Protein AF-A0A538L466-F1 (afdb_monomer)

Solvent-accessible surface area (backbone atoms only — not comparable to full-atom values): 22192 Å² total; per-residue (Å²): 140,70,93,77,70,76,70,48,78,40,36,4,46,34,7,48,31,15,87,31,58,47,86,51,91,96,46,97,74,41,58,50,18,1,7,31,15,6,36,14,3,30,27,36,38,31,14,33,72,91,44,88,63,54,68,79,43,69,83,50,50,73,47,70,20,34,52,14,32,52,18,31,55,84,55,34,60,17,51,66,15,55,58,34,75,44,76,36,22,58,69,42,73,46,73,38,84,90,79,67,49,73,46,78,27,62,49,75,70,36,73,47,81,76,30,76,30,31,70,35,30,75,29,48,39,60,96,42,94,60,101,54,98,62,67,64,72,44,75,50,78,59,92,98,43,76,45,82,45,68,57,77,81,72,92,46,98,76,67,85,74,70,80,71,72,57,77,69,56,51,55,50,62,72,66,55,72,63,46,74,50,77,41,57,72,70,49,89,86,68,65,56,57,65,60,52,50,54,51,52,53,52,52,36,46,75,72,37,60,69,68,53,68,38,53,54,33,41,34,37,25,50,43,82,82,52,53,74,69,57,51,52,49,51,44,56,54,49,50,68,71,47,62,89,87,40,51,67,44,62,22,18,91,87,80,50,44,45,48,67,59,50,53,50,52,51,60,54,55,65,48,55,59,55,58,51,53,60,51,52,58,57,58,64,65,73,75,79,81,87,85,86,90,85,88,78,88,78,76,77,82,72,83,73,90,68,72,74,51,49,81,45,79,77,50,98,55,31,34,37,44,49,31,78,65,56,37,59,53,55,75,74,48,57,76,93,33,71,71,43,38,56,51,48,52,56,51,41,46,75,72,42,49,51,63,56,41,47,74,74,69,58,54,78,62,26,36,39,31,41,81,89,46,74,45,73,43,51,94,84,120

Sequence (381 aa):
MQDRARIFVQAGAGGNGCLSFRREAYVPKGGPDGGDGGRGGDVVVMCDPSLRDLESYRRRGHFKARRGGHGRGSLKHGAEGESLELTVPPGTQVLVEADGTRHDLVAPGQRAVVARGGPGGRGNKPDYPFTTLEPALGTLDRGDRQLVIADIPGLIEGASAGAGLGHEFLAHVERTRLLVHVLDLAPLDGSDPLANYETVEQELELHDPRLAALPRILALSKADLVGPETRAAAREEWSRRVSPEVPVMLTSSVTGLGLDELAQTLMDRVLLDAAEDEATDQAHAGVMSEGTDGMAEHRVFRPAAGRGYRVERLGEHSWRVTGAGIERLVARYDLDNDEALAHLERRLRSIGMIRALEAQGFEPGDDVEIAGVEFELDPGR

Nearest PDB structures (foldseek):
  5m04-assembly1_A  TM=4.455E-01  e=2.491E-21  Escherichia coli DH5[alpha]
  1udx-assembly1_A  TM=3.005E-01  e=1.475E-25  Thermus thermophilus HB8
  1lnz-assembly1_A  TM=4.457E-01  e=5.942E-20  Bacillus subtilis
  1lnz-assembly2_B  TM=4.411E-01  e=5.014E-19  Bacillus subtilis
  7bl6-assembly1_9  TM=4.475E-01  e=1.417E-18  Escherichia coli K-12

Foldseek 3Di:
DDADAAAAEEWAEWAEWAFAFDDDPPDPGGHTFIAWTAWTAFEKEWEAQVDDHDVVCHVHRYHYWHHWAYTGGNHRYTHYTHHHYDYDHAQDWDAQPVPRDIDHRHDHGDMDTNGGTHHIHGYPHPQADAPDPDWPWDWQDDDPDIDIDTDPRDDDDPRLPDDDDPPVVVVVVVVDQEDEAEFELDDPVPDDSVVVVVSRLVVQCSPDVVSNPHHYEYEHEPLVVDDPVSVVCVLVVVCVVDDVRYHYFYAYPVPRHRVVVVSVVVVVVVVVVVVVVVVVVVVVVPPPDDDDDDDDPPPPDDDDDDLQWDWDAPDPQEIEIEHPVLLVLVVVFDQVDPVSLLVNLVVCVVSCVVVVCVVVPHDQQGWYAYPNDIDHHHSPD

Structure (mmCIF, N/CA/C/O backbone):
data_AF-A0A538L466-F1
#
_entry.id   AF-A0A538L466-F1
#
loop_
_atom_site.group_PDB
_atom_site.id
_atom_site.type_symbol
_atom_site.label_atom_id
_atom_site.label_alt_id
_atom_site.label_comp_id
_atom_site.label_asym_id
_atom_site.label_entity_id
_atom_site.label_seq_id
_atom_site.pdbx_PDB_ins_code
_atom_site.Cartn_x
_atom_site.Cartn_y
_atom_site.Cartn_z
_atom_site.occupancy
_atom_site.B_iso_or_equiv
_atom_site.auth_seq_id
_atom_site.auth_comp_id
_atom_site.auth_asym_id
_atom_site.auth_atom_id
_atom_site.pdbx_PDB_model_num
ATOM 1 N N . MET A 1 1 ? -23.121 -6.628 51.127 1.00 50.94 1 MET A N 1
ATOM 2 C CA . MET A 1 1 ? -22.899 -6.806 49.681 1.00 50.94 1 MET A CA 1
ATOM 3 C C . MET A 1 1 ? -22.883 -5.419 49.070 1.00 50.94 1 MET A C 1
ATOM 5 O O . MET A 1 1 ? -23.847 -4.690 49.256 1.00 50.94 1 MET A O 1
ATOM 9 N N . GLN A 1 2 ? -21.746 -4.978 48.538 1.00 53.53 2 GLN A N 1
ATOM 10 C CA . GLN A 1 2 ? -21.615 -3.639 47.958 1.00 53.53 2 GLN A CA 1
ATOM 11 C C . GLN A 1 2 ? -21.415 -3.812 46.459 1.00 53.53 2 GLN A C 1
ATOM 13 O O . GLN A 1 2 ? -20.465 -4.464 46.045 1.00 53.53 2 GLN A O 1
ATOM 18 N N . ASP A 1 3 ? -22.342 -3.260 45.685 1.00 75.81 3 ASP A N 1
ATOM 19 C CA . ASP A 1 3 ? -22.573 -3.622 44.281 1.00 75.81 3 ASP A CA 1
ATOM 20 C C . ASP A 1 3 ? -21.984 -2.599 43.290 1.00 75.81 3 ASP A C 1
ATOM 22 O O . ASP A 1 3 ? -22.344 -2.545 42.120 1.00 75.81 3 ASP A O 1
ATOM 26 N N . ARG A 1 4 ? -21.125 -1.691 43.776 1.00 86.44 4 ARG A N 1
ATOM 27 C CA . ARG A 1 4 ? -20.554 -0.596 42.980 1.00 86.44 4 ARG A CA 1
ATOM 28 C C . ARG A 1 4 ? -19.082 -0.393 43.310 1.00 86.44 4 ARG A C 1
ATOM 30 O O . ARG A 1 4 ? -18.707 -0.326 44.480 1.00 86.44 4 ARG A O 1
ATOM 37 N N . ALA A 1 5 ? -18.272 -0.224 42.272 1.00 89.94 5 ALA A N 1
ATOM 38 C CA . ALA A 1 5 ? -16.867 0.146 42.366 1.00 89.94 5 ALA A CA 1
ATOM 39 C C . ALA A 1 5 ? -16.563 1.256 41.354 1.00 89.94 5 ALA A C 1
ATOM 41 O O . ALA A 1 5 ? -17.110 1.263 40.254 1.00 89.94 5 ALA A O 1
ATOM 42 N N . ARG A 1 6 ? -15.689 2.192 41.731 1.00 91.00 6 ARG A N 1
ATOM 43 C CA . ARG A 1 6 ? -15.156 3.219 40.831 1.00 91.00 6 ARG A CA 1
ATOM 44 C C . ARG A 1 6 ? -13.667 2.969 40.665 1.00 91.00 6 ARG A C 1
ATOM 46 O O . ARG A 1 6 ? -12.954 2.855 41.660 1.00 91.00 6 ARG A O 1
ATOM 53 N N . ILE A 1 7 ? -13.224 2.872 39.420 1.00 93.50 7 ILE A N 1
ATOM 54 C CA . ILE A 1 7 ? -11.840 2.573 39.060 1.00 93.50 7 ILE A CA 1
ATOM 55 C C . ILE A 1 7 ? -11.351 3.560 38.007 1.00 93.50 7 ILE A C 1
ATOM 57 O O . ILE A 1 7 ? -12.131 4.074 37.210 1.00 93.50 7 ILE A O 1
ATOM 61 N N . PHE A 1 8 ? -10.046 3.792 37.992 1.00 94.50 8 PHE A N 1
ATOM 62 C CA . PHE A 1 8 ? -9.360 4.526 36.945 1.00 94.50 8 PHE A CA 1
ATOM 63 C C . PHE A 1 8 ? -8.718 3.534 35.985 1.00 94.50 8 PHE A C 1
ATOM 65 O O . PHE A 1 8 ? -7.893 2.706 36.381 1.00 94.50 8 PHE A O 1
ATOM 72 N N . VAL A 1 9 ? -9.079 3.644 34.713 1.00 94.81 9 VAL A N 1
ATOM 73 C CA . VAL A 1 9 ? -8.491 2.858 33.631 1.00 94.81 9 VAL A CA 1
ATOM 74 C C . VAL A 1 9 ? -7.664 3.766 32.729 1.00 94.81 9 VAL A C 1
ATOM 76 O O . VAL A 1 9 ? -8.059 4.890 32.429 1.00 94.81 9 VAL A O 1
ATOM 79 N N . GLN A 1 10 ? -6.498 3.291 32.305 1.00 95.81 10 GLN A N 1
ATOM 80 C CA . GLN A 1 10 ? -5.650 3.974 31.338 1.00 95.81 10 GLN A CA 1
ATOM 81 C C . GLN A 1 10 ? -5.233 2.980 30.257 1.00 95.81 10 GLN A C 1
ATOM 83 O O . GLN A 1 10 ? -4.558 1.988 30.537 1.00 95.81 10 GLN A O 1
ATOM 88 N N . ALA A 1 11 ? -5.597 3.259 29.010 1.00 96.44 11 ALA A N 1
ATOM 89 C CA . ALA A 1 11 ? -5.104 2.478 27.889 1.00 96.44 11 ALA A CA 1
ATOM 90 C C . ALA A 1 11 ? -3.598 2.697 27.666 1.00 96.44 11 ALA A C 1
ATOM 92 O O . ALA A 1 11 ? -2.999 3.676 28.128 1.00 96.44 11 ALA A O 1
ATOM 93 N N . GLY A 1 12 ? -2.970 1.775 26.947 1.00 96.62 12 GLY A N 1
ATOM 94 C CA . GLY A 1 12 ? -1.586 1.908 26.534 1.00 96.62 12 GLY A CA 1
ATOM 95 C C . GLY A 1 12 ? -1.415 3.106 25.608 1.00 96.62 12 GLY A C 1
ATOM 96 O O . GLY A 1 12 ? -2.209 3.309 24.692 1.00 96.62 12 GLY A O 1
ATOM 97 N N . ALA A 1 13 ? -0.359 3.892 25.803 1.00 95.56 13 ALA A N 1
ATOM 98 C CA . ALA A 1 13 ? 0.049 4.842 24.773 1.00 95.56 13 ALA A CA 1
ATOM 99 C C . ALA A 1 13 ? 0.649 4.086 23.575 1.00 95.56 13 ALA A C 1
ATOM 101 O O . ALA A 1 13 ? 1.192 2.988 23.732 1.00 95.56 13 ALA A O 1
ATOM 102 N N . GLY A 1 14 ? 0.593 4.690 22.391 1.00 94.25 14 GLY A N 1
ATOM 103 C CA . GLY A 1 14 ? 1.335 4.190 21.242 1.00 94.25 14 GLY A CA 1
ATOM 104 C C . GLY A 1 14 ? 2.847 4.273 21.451 1.00 94.25 14 GLY A C 1
ATOM 105 O O . GLY A 1 14 ? 3.368 5.104 22.215 1.00 94.25 14 GLY A O 1
ATOM 106 N N . GLY A 1 15 ? 3.568 3.391 20.772 1.00 93.50 15 GLY A N 1
ATOM 107 C CA . GLY A 1 15 ? 5.002 3.537 20.586 1.00 93.50 15 GLY A CA 1
ATOM 108 C C . GLY A 1 15 ? 5.312 4.681 19.626 1.00 93.50 15 GLY A C 1
ATOM 109 O O . GLY A 1 15 ? 4.508 5.007 18.759 1.00 93.50 15 GLY A O 1
ATOM 110 N N . ASN A 1 16 ? 6.484 5.297 19.758 1.00 90.56 16 ASN A N 1
ATOM 111 C CA . ASN A 1 16 ? 6.937 6.286 18.771 1.00 90.56 16 ASN A CA 1
ATOM 112 C C . ASN A 1 16 ? 7.436 5.567 17.511 1.00 90.56 16 ASN A C 1
ATOM 114 O O . ASN A 1 16 ? 8.077 4.519 17.632 1.00 90.56 16 ASN A O 1
ATOM 118 N N . GLY A 1 17 ? 7.208 6.164 16.344 1.00 88.69 17 GLY A N 1
ATOM 119 C CA . GLY A 1 17 ? 7.893 5.774 15.115 1.00 88.69 17 GLY A CA 1
ATOM 120 C C . GLY A 1 17 ? 9.375 6.139 15.155 1.00 88.69 17 GLY A C 1
ATOM 121 O O . GLY A 1 17 ? 9.813 6.941 15.986 1.00 88.69 17 GLY A O 1
ATOM 122 N N . CYS A 1 18 ? 10.155 5.517 14.280 1.00 89.19 18 CYS A N 1
ATOM 123 C CA . CYS A 1 18 ? 11.593 5.724 14.188 1.00 89.19 18 CYS A CA 1
ATOM 124 C C . CYS A 1 18 ? 11.947 6.589 12.978 1.00 89.19 18 CYS A C 1
ATOM 126 O O . CYS A 1 18 ? 11.415 6.368 11.899 1.00 89.19 18 CYS A O 1
ATOM 128 N N . LEU A 1 19 ? 12.871 7.536 13.150 1.00 87.25 19 LEU A N 1
ATOM 129 C CA . LEU A 1 19 ? 13.553 8.229 12.057 1.00 87.25 19 LEU A CA 1
ATOM 130 C C . LEU A 1 19 ? 14.930 7.571 11.890 1.00 87.25 19 LEU A C 1
ATOM 132 O O . LEU A 1 19 ? 15.813 7.771 12.726 1.00 87.25 19 LEU A O 1
ATOM 136 N N . SER A 1 20 ? 15.106 6.747 10.862 1.00 78.06 20 SER A N 1
ATOM 137 C CA . SER A 1 20 ? 16.338 5.998 10.607 1.00 78.06 20 SER A CA 1
ATOM 138 C C . SER A 1 20 ? 16.667 5.951 9.112 1.00 78.06 20 SER A C 1
ATOM 140 O O . SER A 1 20 ? 15.778 6.122 8.279 1.00 78.06 20 SER A O 1
ATOM 142 N N . PHE A 1 21 ? 17.949 5.787 8.780 1.00 78.75 21 PHE A N 1
ATOM 143 C CA . PHE A 1 21 ? 18.432 5.646 7.403 1.00 78.75 21 PHE A CA 1
ATOM 144 C C . PHE A 1 21 ? 19.447 4.505 7.321 1.00 78.75 21 PHE A C 1
ATOM 146 O O . PHE A 1 21 ? 20.299 4.366 8.210 1.00 78.75 21 PHE A O 1
ATOM 153 N N . ARG A 1 22 ? 19.411 3.747 6.218 1.00 78.12 22 ARG A N 1
ATOM 154 C CA . ARG A 1 22 ? 20.341 2.645 5.954 1.00 78.12 22 ARG A CA 1
ATOM 155 C C . ARG A 1 22 ? 21.783 3.134 5.891 1.00 78.12 22 ARG A C 1
ATOM 157 O O . ARG A 1 22 ? 22.079 4.243 5.445 1.00 78.12 22 ARG A O 1
ATOM 164 N N . ARG A 1 23 ? 22.701 2.271 6.323 1.00 76.31 23 ARG A N 1
ATOM 165 C CA . ARG A 1 23 ? 24.146 2.505 6.252 1.00 76.31 23 ARG A CA 1
ATOM 166 C C . ARG A 1 23 ? 24.812 1.275 5.668 1.00 76.31 23 ARG A C 1
ATOM 168 O O . ARG A 1 23 ? 24.921 0.254 6.339 1.00 76.31 23 ARG A O 1
ATOM 175 N N . GLU A 1 24 ? 25.253 1.402 4.428 1.00 75.44 24 GLU A N 1
ATOM 176 C CA . GLU A 1 24 ? 25.931 0.352 3.676 1.00 75.44 24 GLU A CA 1
ATOM 177 C C . GLU A 1 24 ? 27.310 0.872 3.260 1.00 75.44 24 GLU A C 1
ATOM 179 O O . GLU A 1 24 ? 27.491 2.066 2.999 1.00 75.44 24 GLU A O 1
ATOM 184 N N . ALA A 1 25 ? 28.309 -0.011 3.244 1.00 62.06 25 ALA A N 1
ATOM 185 C CA . ALA A 1 25 ? 29.631 0.365 2.766 1.00 62.06 25 ALA A CA 1
ATOM 186 C C . ALA A 1 25 ? 29.522 0.799 1.296 1.00 62.06 25 ALA A C 1
ATOM 188 O O . ALA A 1 25 ? 28.839 0.151 0.510 1.00 62.06 25 ALA A O 1
ATOM 189 N N . TYR A 1 26 ? 30.195 1.893 0.934 1.00 56.94 26 TYR A N 1
ATOM 190 C CA . TYR A 1 26 ? 30.219 2.444 -0.430 1.00 56.94 26 TYR A CA 1
ATOM 191 C C . TYR A 1 26 ? 28.899 3.052 -0.941 1.00 56.94 26 TYR A C 1
ATOM 193 O O . TYR A 1 26 ? 28.861 3.511 -2.080 1.00 56.94 26 TYR A O 1
ATOM 201 N N . VAL A 1 27 ? 27.860 3.161 -0.102 1.00 50.81 27 VAL A N 1
ATOM 202 C CA . VAL A 1 27 ? 26.623 3.898 -0.416 1.00 50.81 27 VAL A CA 1
ATOM 203 C C . VAL A 1 27 ? 26.606 5.218 0.371 1.00 50.81 27 VAL A C 1
ATOM 205 O O . VAL A 1 27 ? 26.390 5.202 1.584 1.00 50.81 27 VAL A O 1
ATOM 208 N N . PRO A 1 28 ? 26.819 6.384 -0.275 1.00 55.12 28 PRO A N 1
ATOM 209 C CA . PRO A 1 28 ? 26.950 7.666 0.428 1.00 55.12 28 PRO A CA 1
ATOM 210 C C . PRO A 1 28 ? 25.690 8.113 1.184 1.00 55.12 28 PRO A C 1
ATOM 212 O O . PRO A 1 28 ? 25.792 8.826 2.181 1.00 55.12 28 PRO A O 1
ATOM 215 N N . LYS A 1 29 ? 24.500 7.724 0.704 1.00 61.31 29 LYS A N 1
ATOM 216 C CA . LYS A 1 29 ? 23.200 8.043 1.312 1.00 61.31 29 LYS A CA 1
ATOM 217 C C . LYS A 1 29 ? 22.275 6.832 1.214 1.00 61.31 29 LYS A C 1
ATOM 219 O O . LYS A 1 29 ? 21.672 6.604 0.170 1.00 61.31 29 LYS A O 1
ATOM 224 N N . GLY A 1 30 ? 22.177 6.050 2.286 1.00 60.06 30 GLY A N 1
ATOM 225 C CA . GLY A 1 30 ? 21.186 4.981 2.357 1.00 60.06 30 GLY A CA 1
ATOM 226 C C . GLY A 1 30 ? 19.775 5.547 2.510 1.00 60.06 30 GLY A C 1
ATOM 227 O O . GLY A 1 30 ? 19.571 6.580 3.152 1.00 60.06 30 GLY A O 1
ATOM 228 N N . GLY A 1 31 ? 18.803 4.875 1.892 1.00 65.44 31 GLY A N 1
ATOM 229 C CA . GLY A 1 31 ? 17.394 5.253 1.992 1.00 65.44 31 GLY A CA 1
ATOM 230 C C . GLY A 1 31 ? 16.872 5.183 3.433 1.00 65.44 31 GLY A C 1
ATOM 231 O O . GLY A 1 31 ? 17.499 4.538 4.281 1.00 65.44 31 GLY A O 1
ATOM 232 N N . PRO A 1 32 ? 15.742 5.839 3.732 1.00 75.00 32 PRO A N 1
ATOM 233 C CA . PRO A 1 32 ? 15.141 5.753 5.052 1.00 75.00 32 PRO A CA 1
ATOM 234 C C . PRO A 1 32 ? 14.757 4.305 5.403 1.00 75.00 32 PRO A C 1
ATOM 236 O O . PRO A 1 32 ? 14.481 3.495 4.521 1.00 75.00 32 PRO A O 1
ATOM 239 N N . ASP A 1 33 ? 14.759 3.962 6.689 1.00 79.38 33 ASP A N 1
ATOM 240 C CA . ASP A 1 33 ? 14.459 2.606 7.170 1.00 79.38 33 ASP A CA 1
ATOM 241 C C . ASP A 1 33 ? 13.853 2.567 8.584 1.00 79.38 33 ASP A C 1
ATOM 243 O O . ASP A 1 33 ? 13.923 1.544 9.265 1.00 79.38 33 ASP A O 1
ATOM 247 N N . GLY A 1 34 ? 13.261 3.657 9.072 1.00 84.31 34 GLY A N 1
ATOM 248 C CA . GLY A 1 34 ? 12.668 3.688 10.408 1.00 84.31 34 GLY A CA 1
ATOM 249 C C . GLY A 1 34 ? 11.249 3.118 10.458 1.00 84.31 34 GLY A C 1
ATOM 250 O O . GLY A 1 34 ? 10.327 3.676 9.874 1.00 84.31 34 GLY A O 1
ATOM 251 N N . GLY A 1 35 ? 11.047 2.034 11.209 1.00 84.50 35 GLY A N 1
ATOM 252 C CA . GLY A 1 35 ? 9.734 1.411 11.399 1.00 84.50 35 GLY A CA 1
ATOM 253 C C . GLY A 1 35 ? 8.754 2.236 12.246 1.00 84.50 35 GLY A C 1
ATOM 254 O O . GLY A 1 35 ? 9.139 3.129 13.007 1.00 84.50 35 GLY A O 1
ATOM 255 N N . ASP A 1 36 ? 7.469 1.899 12.138 1.00 87.38 36 ASP A N 1
ATOM 256 C CA . ASP A 1 36 ? 6.382 2.487 12.938 1.00 87.38 36 ASP A CA 1
ATOM 257 C C . ASP A 1 36 ? 6.394 1.999 14.391 1.00 87.38 36 ASP A C 1
ATOM 259 O O . ASP A 1 36 ? 6.859 0.901 14.697 1.00 87.38 36 ASP A O 1
ATOM 263 N N . GLY A 1 37 ? 5.846 2.800 15.301 1.00 92.50 37 GLY A N 1
ATOM 264 C CA . GLY A 1 37 ? 5.561 2.372 16.665 1.00 92.50 37 GLY A CA 1
ATOM 265 C C . GLY A 1 37 ? 4.363 1.426 16.729 1.00 92.50 37 GLY A C 1
ATOM 266 O O . GLY A 1 37 ? 3.430 1.533 15.939 1.00 92.50 37 GLY A O 1
ATOM 267 N N . GLY A 1 38 ? 4.366 0.521 17.704 1.00 91.88 38 GLY A N 1
ATOM 268 C CA . GLY A 1 38 ? 3.243 -0.378 17.954 1.00 91.88 38 GLY A CA 1
ATOM 269 C C . GLY A 1 38 ? 2.062 0.345 18.593 1.00 91.88 38 GLY A C 1
ATOM 270 O O . GLY A 1 38 ? 2.232 1.333 19.320 1.00 91.88 38 GLY A O 1
ATOM 271 N N . ARG A 1 39 ? 0.852 -0.161 18.352 1.00 96.06 39 ARG A N 1
ATOM 272 C CA . ARG A 1 39 ? -0.362 0.325 19.015 1.00 96.06 39 ARG A CA 1
ATOM 273 C C . ARG A 1 39 ? -0.290 0.060 20.523 1.00 96.06 39 ARG A C 1
ATOM 275 O O . ARG A 1 39 ? 0.276 -0.940 20.953 1.00 96.06 39 ARG A O 1
ATOM 282 N N . GLY A 1 40 ? -0.836 0.955 21.343 1.00 96.25 40 GLY A N 1
ATOM 283 C CA . GLY A 1 40 ? -1.005 0.693 22.774 1.00 96.25 40 GLY A CA 1
ATOM 284 C C . GLY A 1 40 ? -2.103 -0.337 23.054 1.00 96.25 40 GLY A C 1
ATOM 285 O O . GLY A 1 40 ? -3.039 -0.465 22.270 1.00 96.25 40 GLY A O 1
ATOM 286 N N . GLY A 1 41 ? -2.009 -1.048 24.178 1.00 96.75 41 GLY A N 1
ATOM 287 C CA . GLY A 1 41 ? -3.028 -2.018 24.581 1.00 96.75 41 GLY A CA 1
ATOM 288 C C . GLY A 1 41 ? -4.341 -1.359 25.003 1.00 96.75 41 GLY A C 1
ATOM 289 O O . GLY A 1 41 ? -4.345 -0.265 25.576 1.00 96.75 41 GLY A O 1
ATOM 290 N N . ASP A 1 42 ? -5.456 -2.033 24.747 1.00 97.00 42 ASP A N 1
ATOM 291 C CA . ASP A 1 42 ? -6.785 -1.612 25.186 1.00 97.00 42 ASP A CA 1
ATOM 292 C C . ASP A 1 42 ? -7.033 -1.974 26.654 1.00 97.00 42 ASP A C 1
ATOM 294 O O . ASP A 1 42 ? -6.367 -2.841 27.222 1.00 97.00 42 ASP A O 1
ATOM 298 N N . VAL A 1 43 ? -8.028 -1.334 27.271 1.00 96.88 43 VAL A N 1
ATOM 299 C CA . VAL A 1 43 ? -8.634 -1.837 28.507 1.00 96.88 43 VAL A CA 1
ATOM 300 C C . VAL A 1 43 ? -9.962 -2.517 28.178 1.00 96.88 43 VAL A C 1
ATOM 302 O O . VAL A 1 43 ? -10.947 -1.890 27.782 1.00 96.88 43 VAL A O 1
ATOM 305 N N . VAL A 1 44 ? -9.892 -3.830 28.336 1.00 96.88 44 VAL A N 1
ATOM 306 C CA . VAL A 1 44 ? -10.877 -4.905 28.283 1.00 96.88 44 VAL A CA 1
ATOM 307 C C . VAL A 1 44 ? -11.820 -4.990 29.481 1.00 96.88 44 VAL A C 1
ATOM 309 O O . VAL A 1 44 ? -11.281 -5.240 30.549 1.00 96.88 44 VAL A O 1
ATOM 312 N N . VAL A 1 45 ? -13.145 -4.851 29.416 1.00 96.38 45 VAL A N 1
ATOM 313 C CA . VAL A 1 45 ? -14.001 -5.423 30.481 1.00 96.38 45 VAL A CA 1
ATOM 314 C C . VAL A 1 45 ? -14.679 -6.679 29.954 1.00 96.38 45 VAL A C 1
ATOM 316 O O . VAL A 1 45 ? -15.282 -6.641 28.884 1.00 96.38 45 VAL A O 1
ATOM 319 N N . MET A 1 46 ? -14.557 -7.792 30.677 1.00 96.94 46 MET A N 1
ATOM 320 C CA . MET A 1 46 ? -15.085 -9.097 30.281 1.00 96.94 46 MET A CA 1
ATOM 321 C C . MET A 1 46 ? -16.013 -9.667 31.353 1.00 96.94 46 MET A C 1
ATOM 323 O O . MET A 1 46 ? -15.698 -9.641 32.539 1.00 96.94 46 MET A O 1
ATOM 327 N N . CYS A 1 47 ? -17.139 -10.227 30.930 1.00 95.69 47 CYS A N 1
ATOM 328 C CA . CYS A 1 47 ? -18.057 -10.940 31.805 1.00 95.69 47 CYS A CA 1
ATOM 329 C C . CYS A 1 47 ? -17.506 -12.330 32.166 1.00 95.69 47 CYS A C 1
ATOM 331 O O . CYS A 1 47 ? -17.368 -13.185 31.291 1.00 95.69 47 CYS A O 1
ATOM 333 N N . ASP A 1 48 ? -17.262 -12.586 33.449 1.00 95.00 48 ASP A N 1
ATOM 334 C CA . ASP A 1 48 ? -16.807 -13.875 33.974 1.00 95.00 48 ASP A CA 1
ATOM 335 C C . ASP A 1 48 ? -17.840 -14.438 34.971 1.00 95.00 48 ASP A C 1
ATOM 337 O O . ASP A 1 48 ? -18.031 -13.863 36.047 1.00 95.00 48 ASP A O 1
ATOM 341 N N . PRO A 1 49 ? -18.511 -15.564 34.652 1.00 92.50 49 PRO A N 1
ATOM 342 C CA . PRO A 1 49 ? -19.545 -16.148 35.507 1.00 92.50 49 PRO A CA 1
ATOM 343 C C . PRO A 1 49 ? -19.012 -16.750 36.816 1.00 92.50 49 PRO A C 1
ATOM 345 O O . PRO A 1 49 ? -19.808 -17.091 37.690 1.00 92.50 49 PRO A O 1
ATOM 348 N N . SER A 1 50 ? -17.694 -16.913 36.968 1.00 93.19 50 SER A N 1
ATOM 349 C CA . SER A 1 50 ? -17.086 -17.398 38.212 1.00 93.19 50 SER A CA 1
ATOM 350 C C . SER A 1 50 ? -17.062 -16.335 39.317 1.00 93.19 50 SER A C 1
ATOM 352 O O . SER A 1 50 ? -16.967 -16.674 40.501 1.00 93.19 50 SER A O 1
ATOM 354 N N . LEU A 1 51 ? -17.193 -15.056 38.950 1.00 90.38 51 LEU A N 1
ATOM 355 C CA . LEU A 1 51 ? -17.215 -13.933 39.880 1.00 90.38 51 LEU A CA 1
ATOM 356 C C . LEU A 1 51 ? -18.632 -13.660 40.394 1.00 90.38 51 LEU A C 1
ATOM 358 O O . LEU A 1 51 ? -19.623 -13.880 39.701 1.00 90.38 51 LEU A O 1
ATOM 362 N N . ARG A 1 52 ? -18.726 -13.157 41.631 1.00 89.12 52 ARG A N 1
ATOM 363 C CA . ARG A 1 52 ? -20.005 -12.856 42.305 1.00 89.12 52 ARG A CA 1
ATOM 364 C C . ARG A 1 52 ? -20.139 -11.415 42.788 1.00 89.12 52 ARG A C 1
ATOM 366 O O . ARG A 1 52 ? -21.235 -11.006 43.157 1.00 89.12 52 ARG A O 1
ATOM 373 N N . ASP A 1 53 ? -19.042 -10.668 42.818 1.00 89.12 53 ASP A N 1
ATOM 374 C CA . ASP A 1 53 ? -18.995 -9.292 43.302 1.00 89.12 53 ASP A CA 1
ATOM 375 C C . ASP A 1 53 ? -17.842 -8.506 42.650 1.00 89.12 53 ASP A C 1
ATOM 377 O O . ASP A 1 53 ? -17.091 -9.029 41.822 1.00 89.12 53 ASP A O 1
ATOM 381 N N . LEU A 1 54 ? -17.729 -7.225 43.014 1.00 89.75 54 LEU A N 1
ATOM 382 C CA . LEU A 1 54 ? -16.709 -6.288 42.531 1.00 89.75 54 LEU A CA 1
ATOM 383 C C . LEU A 1 54 ? -15.641 -5.972 43.596 1.00 89.75 54 LEU A C 1
ATOM 385 O O . LEU A 1 54 ? -14.994 -4.923 43.536 1.00 89.75 54 LEU A O 1
ATOM 389 N N . GLU A 1 55 ? -15.452 -6.825 44.609 1.00 86.56 55 GLU A N 1
ATOM 390 C CA . GLU A 1 55 ? -14.574 -6.506 45.744 1.00 86.56 55 GLU A CA 1
ATOM 391 C C . GLU A 1 55 ? -13.103 -6.319 45.323 1.00 86.56 55 GLU A C 1
ATOM 393 O O . GLU A 1 55 ? -12.399 -5.458 45.865 1.00 86.56 55 GLU A O 1
ATOM 398 N N . SER A 1 56 ? -12.651 -7.064 44.307 1.00 83.88 56 SER A N 1
ATOM 399 C CA . SER A 1 56 ? -11.294 -6.989 43.741 1.00 83.88 56 SER A CA 1
ATOM 400 C C . SER A 1 56 ? -10.919 -5.580 43.258 1.00 83.88 56 SER A C 1
ATOM 402 O O . SER A 1 56 ? -9.767 -5.159 43.393 1.00 83.88 56 SER A O 1
ATOM 404 N N . TYR A 1 57 ? -11.902 -4.811 42.788 1.00 89.69 57 TYR A N 1
ATOM 405 C CA . TYR A 1 57 ? -11.732 -3.454 42.270 1.00 89.69 57 TYR A CA 1
ATOM 406 C C . TYR A 1 57 ? -11.664 -2.375 43.354 1.00 89.69 57 TYR A C 1
ATOM 408 O O . TYR A 1 57 ? -11.298 -1.237 43.074 1.00 89.69 57 TYR A O 1
ATOM 416 N N . ARG A 1 58 ? -11.973 -2.703 44.614 1.00 81.69 58 ARG A N 1
ATOM 417 C CA . ARG A 1 58 ? -11.956 -1.720 45.712 1.00 81.69 58 ARG A CA 1
ATOM 418 C C . ARG A 1 58 ? -10.563 -1.433 46.251 1.00 81.69 58 ARG A C 1
ATOM 420 O O . ARG A 1 58 ? -10.304 -0.332 46.727 1.00 81.69 58 ARG A O 1
ATOM 427 N N . ARG A 1 59 ? -9.678 -2.433 46.232 1.00 76.50 59 ARG A N 1
ATOM 428 C CA . ARG A 1 59 ? -8.326 -2.320 46.810 1.00 76.50 59 ARG A CA 1
ATOM 429 C C . ARG A 1 59 ? -7.340 -1.683 45.838 1.00 76.50 59 ARG A C 1
ATOM 431 O O . ARG A 1 59 ? -6.352 -1.093 46.262 1.00 76.50 59 ARG A O 1
ATOM 438 N N . ARG A 1 60 ? -7.596 -1.818 44.535 1.00 76.50 60 ARG A N 1
ATOM 439 C CA . ARG A 1 60 ? -6.716 -1.360 43.463 1.00 76.50 60 ARG A CA 1
ATOM 440 C C . ARG A 1 60 ? -7.494 -0.393 42.582 1.00 76.50 60 ARG A C 1
ATOM 442 O O . ARG A 1 60 ? -8.374 -0.805 41.845 1.00 76.50 60 ARG A O 1
ATOM 449 N N . GLY A 1 61 ? -7.182 0.895 42.696 1.00 80.94 61 GLY A N 1
ATOM 450 C CA . GLY A 1 61 ? -7.924 1.947 41.997 1.00 80.94 61 GLY A CA 1
ATOM 451 C C . GLY A 1 61 ? -7.453 2.225 40.570 1.00 80.94 61 GLY A C 1
ATOM 452 O O . GLY A 1 61 ? -8.180 2.876 39.835 1.00 80.94 61 GLY A O 1
ATOM 453 N N . HIS A 1 62 ? -6.264 1.762 40.169 1.00 91.75 62 HIS A N 1
ATOM 454 C CA . HIS A 1 62 ? -5.650 2.111 38.884 1.00 91.75 62 HIS A CA 1
ATOM 455 C C . HIS A 1 62 ? -5.279 0.869 38.076 1.00 91.75 62 HIS A C 1
ATOM 457 O O . HIS A 1 62 ? -4.518 0.016 38.541 1.00 91.75 62 HIS A O 1
ATOM 463 N N . PHE A 1 63 ? -5.773 0.819 36.844 1.00 94.50 63 PHE A N 1
ATOM 464 C CA . PHE A 1 63 ? -5.572 -0.265 35.891 1.00 94.50 63 PHE A CA 1
ATOM 465 C C . PHE A 1 63 ? -5.016 0.313 34.597 1.00 94.50 63 PHE A C 1
ATOM 467 O O . PHE A 1 63 ? -5.602 1.224 34.016 1.00 94.50 63 PHE A O 1
ATOM 474 N N . LYS A 1 64 ? -3.860 -0.184 34.158 1.00 95.81 64 LYS A N 1
ATOM 475 C CA . LYS A 1 64 ? -3.149 0.372 33.010 1.00 95.81 64 LYS A CA 1
ATOM 476 C C . LYS A 1 64 ? -2.722 -0.720 32.042 1.00 95.81 64 LYS A C 1
ATOM 478 O O . LYS A 1 64 ? -2.000 -1.631 32.443 1.00 95.81 64 LYS A O 1
ATOM 483 N N . ALA A 1 65 ? -3.137 -0.596 30.785 1.00 96.81 65 ALA A N 1
ATOM 484 C CA . ALA A 1 65 ? -2.680 -1.463 29.705 1.00 96.81 65 ALA A CA 1
ATOM 485 C C . ALA A 1 65 ? -1.248 -1.109 29.269 1.00 96.81 65 ALA A C 1
ATOM 487 O O . ALA A 1 65 ? -0.727 -0.022 29.558 1.00 96.81 65 ALA A O 1
ATOM 488 N N . ARG A 1 66 ? -0.572 -2.045 28.598 1.00 97.94 66 ARG A N 1
ATOM 489 C CA . ARG A 1 66 ? 0.830 -1.859 28.213 1.00 97.94 66 ARG A CA 1
ATOM 490 C C . ARG A 1 66 ? 0.955 -0.880 27.052 1.00 97.94 66 ARG A C 1
ATOM 492 O O . ARG A 1 66 ? 0.132 -0.832 26.144 1.00 97.94 66 ARG A O 1
ATOM 499 N N . ARG A 1 67 ? 2.027 -0.089 27.084 1.00 97.50 67 ARG A N 1
ATOM 500 C CA . ARG A 1 67 ? 2.413 0.787 25.974 1.00 97.50 67 ARG A CA 1
ATOM 501 C C . ARG A 1 67 ? 2.896 -0.056 24.789 1.00 97.50 67 ARG A C 1
ATOM 503 O O . ARG A 1 67 ? 3.588 -1.045 25.016 1.00 97.50 67 ARG A O 1
ATOM 510 N N . GLY A 1 68 ? 2.602 0.383 23.567 1.00 96.50 68 GLY A N 1
ATOM 511 C CA . GLY A 1 68 ? 3.231 -0.158 22.364 1.00 96.50 68 GLY A CA 1
ATOM 512 C C . GLY A 1 68 ? 4.740 0.116 22.324 1.00 96.50 68 GLY A C 1
ATOM 513 O O . GLY A 1 68 ? 5.231 1.127 22.839 1.00 96.50 68 GLY A O 1
ATOM 514 N N . GLY A 1 69 ? 5.491 -0.804 21.726 1.00 96.00 69 GLY A N 1
ATOM 515 C CA . GLY A 1 69 ? 6.928 -0.685 21.513 1.00 96.00 69 GLY A CA 1
ATOM 516 C C . GLY A 1 69 ? 7.268 0.394 20.486 1.00 96.00 69 GLY A C 1
ATOM 517 O O . GLY A 1 69 ? 6.483 0.692 19.593 1.00 96.00 69 GLY A O 1
ATOM 518 N N . HIS A 1 70 ? 8.452 0.987 20.596 1.00 94.38 70 HIS A N 1
ATOM 519 C CA . HIS A 1 70 ? 8.954 1.922 19.591 1.00 94.38 70 HIS A CA 1
ATOM 520 C C . HIS A 1 70 ? 9.352 1.194 18.308 1.00 94.38 70 HIS A C 1
ATOM 522 O O . HIS A 1 70 ? 9.918 0.099 18.381 1.00 94.38 70 HIS A O 1
ATOM 528 N N . GLY A 1 71 ? 9.124 1.839 17.165 1.00 92.12 71 GLY A N 1
ATOM 529 C CA . GLY A 1 71 ? 9.749 1.433 15.916 1.00 92.12 71 GLY A CA 1
ATOM 530 C C . GLY A 1 71 ? 11.269 1.564 15.999 1.00 92.12 71 GLY A C 1
ATOM 531 O O . GLY A 1 71 ? 11.812 2.271 16.857 1.00 92.12 71 GLY A O 1
ATOM 532 N N . ARG A 1 72 ? 11.979 0.871 15.116 1.00 91.44 72 ARG A N 1
ATOM 533 C CA . ARG A 1 72 ? 13.444 0.874 15.028 1.00 91.44 72 ARG A CA 1
ATOM 534 C C . ARG A 1 72 ? 13.884 0.911 13.564 1.00 91.44 72 ARG A C 1
ATOM 536 O O . ARG A 1 72 ? 13.076 0.675 12.669 1.00 91.44 72 ARG A O 1
ATOM 543 N N . GLY A 1 73 ? 15.168 1.195 13.340 1.00 82.12 73 GLY A N 1
ATOM 544 C CA . GLY A 1 73 ? 15.796 1.061 12.023 1.00 82.12 73 GLY A CA 1
ATOM 545 C C . GLY A 1 73 ? 15.691 -0.364 11.471 1.00 82.12 73 GLY A C 1
ATOM 546 O O . GLY A 1 73 ? 15.281 -1.296 12.175 1.00 82.12 73 GLY A O 1
ATOM 547 N N . SER A 1 74 ? 16.082 -0.535 10.213 1.00 80.31 74 SER A N 1
ATOM 548 C CA . SER A 1 74 ? 15.881 -1.770 9.449 1.00 80.31 74 SER A CA 1
ATOM 549 C C . SER A 1 74 ? 14.406 -2.181 9.341 1.00 80.31 74 SER A C 1
ATOM 551 O O . SER A 1 74 ? 14.090 -3.365 9.418 1.00 80.31 74 SER A O 1
ATOM 553 N N . LEU A 1 75 ? 13.510 -1.195 9.222 1.00 74.62 75 LEU A N 1
ATOM 554 C CA . LEU A 1 75 ? 12.058 -1.341 9.048 1.00 74.62 75 LEU A CA 1
ATOM 555 C C . LEU A 1 75 ? 11.362 -2.120 10.176 1.00 74.62 75 LEU A C 1
ATOM 557 O O . LEU A 1 75 ? 10.288 -2.689 10.006 1.00 74.62 75 LEU A O 1
ATOM 561 N N . LYS A 1 76 ? 11.959 -2.144 11.368 1.00 86.44 76 LYS A N 1
ATOM 562 C CA . LYS A 1 76 ? 11.435 -2.919 12.495 1.00 86.44 76 LYS A CA 1
ATOM 563 C C . LYS A 1 76 ? 10.308 -2.164 13.187 1.00 86.44 76 LYS A C 1
ATOM 565 O O . LYS A 1 76 ? 10.551 -1.190 13.900 1.00 86.44 76 LYS A O 1
ATOM 570 N N . HIS A 1 77 ? 9.083 -2.645 13.012 1.00 86.69 77 HIS A N 1
ATOM 571 C CA . HIS A 1 77 ? 7.913 -2.124 13.710 1.00 86.69 77 HIS A CA 1
ATOM 572 C C . HIS A 1 77 ? 7.944 -2.445 15.208 1.00 86.69 77 HIS A C 1
ATOM 574 O O . HIS A 1 77 ? 8.465 -3.473 15.649 1.00 86.69 77 HIS A O 1
ATOM 580 N N . GLY A 1 78 ? 7.391 -1.537 16.005 1.00 92.00 78 GLY A N 1
ATOM 581 C CA . GLY A 1 78 ? 7.218 -1.734 17.432 1.00 92.00 78 GLY A CA 1
ATOM 582 C C . GLY A 1 78 ? 6.112 -2.743 17.736 1.00 92.00 78 GLY A C 1
ATOM 583 O O . GLY A 1 78 ? 5.058 -2.719 17.110 1.00 92.00 78 GLY A O 1
ATOM 584 N N . ALA A 1 79 ? 6.336 -3.609 18.725 1.00 95.31 79 ALA A N 1
ATOM 585 C CA . ALA A 1 79 ? 5.332 -4.576 19.167 1.00 95.31 79 ALA A CA 1
ATOM 586 C C . ALA A 1 79 ? 4.081 -3.884 19.726 1.00 95.31 79 ALA A C 1
ATOM 588 O O . ALA A 1 79 ? 4.179 -2.831 20.364 1.00 95.31 79 ALA A O 1
ATOM 589 N N . GLU A 1 80 ? 2.914 -4.490 19.535 1.00 93.81 80 GLU A N 1
ATOM 590 C CA . GLU A 1 80 ? 1.685 -4.005 20.156 1.00 93.81 80 GLU A CA 1
ATOM 591 C C . GLU A 1 80 ? 1.742 -4.142 21.681 1.00 93.81 80 GLU A C 1
ATOM 593 O O . GLU A 1 80 ? 2.328 -5.073 22.239 1.00 93.81 80 GLU A O 1
ATOM 598 N N . GLY A 1 81 ? 1.148 -3.173 22.370 1.00 95.44 81 GLY A N 1
ATOM 599 C CA . GLY A 1 81 ? 0.987 -3.217 23.810 1.00 95.44 81 GLY A CA 1
ATOM 600 C C . GLY A 1 81 ? -0.054 -4.262 24.194 1.00 95.44 81 GLY A C 1
ATOM 601 O O . GLY A 1 81 ? -1.169 -4.255 23.682 1.00 95.44 81 GLY A O 1
ATOM 602 N N . GLU A 1 82 ? 0.291 -5.129 25.139 1.00 97.00 82 GLU A N 1
ATOM 603 C CA . GLU A 1 82 ? -0.649 -6.068 25.749 1.00 97.00 82 GLU A CA 1
ATOM 604 C C . GLU A 1 82 ? -1.865 -5.335 26.346 1.00 97.00 82 GLU A C 1
ATOM 606 O O . GLU A 1 82 ? -1.731 -4.405 27.160 1.00 97.00 82 GLU A O 1
ATOM 611 N N . SER A 1 83 ? -3.054 -5.759 25.919 1.00 97.31 83 SER A N 1
ATOM 612 C CA . SER A 1 83 ? -4.324 -5.253 26.436 1.00 97.31 83 SER A CA 1
ATOM 613 C C . SER A 1 83 ? -4.580 -5.790 27.841 1.00 97.31 83 SER A C 1
ATOM 615 O O . SER A 1 83 ? -4.210 -6.913 28.171 1.00 97.31 83 SER A O 1
ATOM 617 N N . LEU A 1 84 ? -5.220 -4.982 28.680 1.00 97.06 84 LEU A N 1
ATOM 618 C CA . LEU A 1 84 ? -5.562 -5.362 30.044 1.00 97.06 84 LEU A CA 1
ATOM 619 C C . LEU A 1 84 ? -7.024 -5.783 30.112 1.00 97.06 84 LEU A C 1
ATOM 621 O O . LEU A 1 84 ? -7.901 -4.960 29.870 1.00 97.06 84 LEU A O 1
ATOM 625 N N . GLU A 1 85 ? -7.283 -7.028 30.495 1.00 96.31 85 GLU A N 1
ATOM 626 C CA . GLU A 1 85 ? -8.637 -7.531 30.723 1.00 96.31 85 GLU A CA 1
ATOM 627 C C . GLU A 1 85 ? -9.028 -7.440 32.203 1.00 96.31 85 GLU A C 1
ATOM 629 O O . GLU A 1 85 ? -8.301 -7.879 33.094 1.00 96.31 85 GLU A O 1
ATOM 634 N N . LEU A 1 86 ? -10.190 -6.844 32.458 1.00 95.06 86 LEU A N 1
ATOM 635 C CA . LEU A 1 86 ? -10.827 -6.676 33.755 1.00 95.06 86 LEU A CA 1
ATOM 636 C C . LEU A 1 86 ? -12.094 -7.534 33.774 1.00 95.06 86 LEU A C 1
ATOM 638 O O . LEU A 1 86 ? -13.055 -7.267 33.055 1.00 95.06 86 LEU A O 1
ATOM 642 N N . THR A 1 87 ? -12.099 -8.585 34.581 1.00 95.81 87 THR A N 1
ATOM 643 C CA . THR A 1 87 ? -13.218 -9.527 34.692 1.00 95.81 87 THR A CA 1
ATOM 644 C C . THR A 1 87 ? -14.277 -9.047 35.684 1.00 95.81 87 THR A C 1
ATOM 646 O O . THR A 1 87 ? -13.945 -8.685 36.815 1.00 95.81 87 THR A O 1
ATOM 649 N N . VAL A 1 88 ? -15.552 -9.072 35.309 1.00 94.75 88 VAL A N 1
ATOM 650 C CA . VAL A 1 88 ? -16.683 -8.652 36.155 1.00 94.75 88 VAL A CA 1
ATOM 651 C C . VAL A 1 88 ? -17.783 -9.719 36.168 1.00 94.75 88 VAL A C 1
ATOM 653 O O . VAL A 1 88 ? -17.909 -10.455 35.188 1.00 94.75 88 VAL A O 1
ATOM 656 N N . PRO A 1 89 ? -18.585 -9.831 37.243 1.00 94.62 89 PRO A N 1
ATOM 657 C CA . PRO A 1 89 ? -19.697 -10.774 37.287 1.00 94.62 89 PRO A CA 1
ATOM 658 C C . PRO A 1 89 ? -20.777 -10.442 36.237 1.00 94.62 89 PRO A C 1
ATOM 660 O O . PRO A 1 89 ? -20.928 -9.275 35.854 1.00 94.62 89 PRO A O 1
ATOM 663 N N . PRO A 1 90 ? -21.573 -11.432 35.792 1.00 94.88 90 PRO A N 1
ATOM 664 C CA . PRO A 1 90 ? -22.721 -11.194 34.922 1.00 94.88 90 PRO A CA 1
ATOM 665 C C . PRO A 1 90 ? -23.728 -10.217 35.535 1.00 94.88 90 PRO A C 1
ATOM 667 O O . PRO A 1 90 ? -23.990 -10.249 36.735 1.00 94.88 90 PRO A O 1
ATOM 670 N N . GLY A 1 91 ? -24.310 -9.361 34.696 1.00 92.12 91 GLY A N 1
ATOM 671 C CA . GLY A 1 91 ? -25.219 -8.288 35.109 1.00 92.12 91 GLY A CA 1
ATOM 672 C C . GLY A 1 91 ? -24.515 -6.980 35.485 1.00 92.12 91 GLY A C 1
ATOM 673 O O . GLY A 1 91 ? -25.181 -6.037 35.910 1.00 92.12 91 GLY A O 1
ATOM 674 N N . THR A 1 92 ? -23.191 -6.891 35.320 1.00 94.38 92 THR A N 1
ATOM 675 C CA . THR A 1 92 ? -22.443 -5.661 35.609 1.00 94.38 92 THR A CA 1
ATOM 676 C C . THR A 1 92 ? -22.723 -4.590 34.556 1.00 94.38 92 THR A C 1
ATOM 678 O O . THR A 1 92 ? -22.525 -4.810 33.360 1.00 94.38 92 THR A O 1
ATOM 681 N N . GLN A 1 93 ? -23.112 -3.403 35.020 1.00 94.62 93 GLN A N 1
ATOM 682 C CA . GLN A 1 93 ? -23.241 -2.202 34.195 1.00 94.62 93 GLN A CA 1
ATOM 683 C C . GLN A 1 93 ? -21.980 -1.349 34.330 1.00 94.62 93 GLN A C 1
ATOM 685 O O . GLN A 1 93 ? -21.604 -0.942 35.432 1.00 94.62 93 GLN A O 1
ATOM 690 N N . VAL A 1 94 ? -21.328 -1.059 33.210 1.00 95.19 94 VAL A N 1
ATOM 691 C CA . VAL A 1 94 ? -20.122 -0.233 33.155 1.00 95.19 94 VAL A CA 1
ATOM 692 C C . VAL A 1 94 ? -20.471 1.121 32.558 1.00 95.19 94 VAL A C 1
ATOM 694 O O . VAL A 1 94 ? -20.934 1.195 31.424 1.00 95.19 94 VAL A O 1
ATOM 697 N N . LEU A 1 95 ? -20.224 2.192 33.311 1.00 94.56 95 LEU A N 1
ATOM 698 C CA . LEU A 1 95 ? -20.355 3.575 32.856 1.00 94.56 95 LEU A CA 1
ATOM 699 C C . LEU A 1 95 ? -18.962 4.192 32.709 1.00 94.56 95 LEU A C 1
ATOM 701 O O . LEU A 1 95 ? -18.234 4.322 33.694 1.00 94.56 95 LEU A O 1
ATOM 705 N N . VAL A 1 96 ? -18.607 4.602 31.495 1.00 94.12 96 VAL A N 1
ATOM 706 C CA . VAL A 1 96 ? -17.375 5.340 31.213 1.00 94.12 96 VAL A CA 1
ATOM 707 C C . VAL A 1 96 ? -17.630 6.820 31.493 1.00 94.12 96 VAL A C 1
ATOM 709 O O . VAL A 1 96 ? -18.324 7.498 30.745 1.00 94.12 96 VAL A O 1
ATOM 712 N N . GLU A 1 97 ? -17.080 7.343 32.592 1.00 91.25 97 GLU A N 1
ATOM 713 C CA . GLU A 1 97 ? -17.315 8.739 33.008 1.00 91.25 97 GLU A CA 1
ATOM 714 C C . GLU A 1 97 ? -16.771 9.779 32.011 1.00 91.25 97 GLU A C 1
ATOM 716 O O . GLU A 1 97 ? -17.233 10.916 32.014 1.00 91.25 97 GLU A O 1
ATOM 721 N N . ALA A 1 98 ? -15.796 9.410 31.173 1.00 86.06 98 ALA A N 1
ATOM 722 C CA . ALA A 1 98 ? -15.131 10.332 30.251 1.00 86.06 98 ALA A CA 1
ATOM 723 C C . ALA A 1 98 ? -15.993 10.728 29.040 1.00 86.06 98 ALA A C 1
ATOM 725 O O . ALA A 1 98 ? -15.935 11.876 28.608 1.00 86.06 98 ALA A O 1
ATOM 726 N N . ASP A 1 99 ? -16.775 9.794 28.494 1.00 88.50 99 ASP A N 1
ATOM 727 C CA . ASP A 1 99 ? -17.607 10.003 27.298 1.00 88.50 99 ASP A CA 1
ATOM 728 C C . ASP A 1 99 ? -19.090 9.644 27.516 1.00 88.50 99 ASP A C 1
ATOM 730 O O . ASP A 1 99 ? -19.920 9.850 26.634 1.00 88.50 99 ASP A O 1
ATOM 734 N N . GLY A 1 100 ? -19.444 9.146 28.706 1.00 90.44 100 GLY A N 1
ATOM 735 C CA . GLY A 1 100 ? -20.803 8.753 29.071 1.00 90.44 100 GLY A CA 1
ATOM 736 C C . GLY A 1 100 ? -21.237 7.389 28.528 1.00 90.44 100 GLY A C 1
ATOM 737 O O . GLY A 1 100 ? -22.393 7.009 28.739 1.00 90.44 100 GLY A O 1
ATOM 738 N N . THR A 1 101 ? -20.349 6.645 27.861 1.00 92.50 101 THR A N 1
ATOM 739 C CA . THR A 1 101 ? -20.667 5.344 27.261 1.00 92.50 101 THR A CA 1
ATOM 740 C C . THR A 1 101 ? -21.085 4.340 28.330 1.00 92.50 101 THR A C 1
ATOM 742 O O . THR A 1 101 ? -20.492 4.266 29.410 1.00 92.50 101 THR A O 1
ATOM 745 N N . ARG A 1 102 ? -22.116 3.544 28.028 1.00 95.31 102 ARG A N 1
ATOM 746 C CA . ARG A 1 102 ? -22.606 2.474 28.900 1.00 95.31 102 ARG A CA 1
ATOM 747 C C . ARG A 1 102 ? -22.472 1.120 28.228 1.00 95.31 102 ARG A C 1
ATOM 749 O O . ARG A 1 102 ? -22.829 0.968 27.063 1.00 95.31 102 ARG A O 1
ATOM 756 N N . HIS A 1 103 ? -22.007 0.141 28.989 1.00 94.50 103 HIS A N 1
ATOM 757 C CA . HIS A 1 103 ? -21.941 -1.250 28.570 1.00 94.50 103 HIS A CA 1
ATOM 758 C C . HIS A 1 103 ? -22.608 -2.134 29.615 1.00 94.50 103 HIS A C 1
ATOM 760 O O . HIS A 1 103 ? -22.201 -2.125 30.775 1.00 94.50 103 HIS A O 1
ATOM 766 N N . ASP A 1 104 ? -23.579 -2.933 29.186 1.00 94.88 104 ASP A N 1
ATOM 767 C CA . ASP A 1 104 ? -24.220 -3.936 30.032 1.00 94.88 104 ASP A CA 1
ATOM 768 C C . ASP A 1 104 ? -23.648 -5.314 29.692 1.00 94.88 104 ASP A C 1
ATOM 770 O O . ASP A 1 104 ? -23.821 -5.827 28.582 1.00 94.88 104 ASP A O 1
ATOM 774 N N . LEU A 1 105 ? -22.925 -5.898 30.647 1.00 93.69 105 LEU A N 1
ATOM 775 C CA . LEU A 1 105 ? -22.257 -7.188 30.506 1.00 93.69 105 LEU A CA 1
ATOM 776 C C . LEU A 1 105 ? -23.121 -8.272 31.147 1.00 93.69 105 LEU A C 1
ATOM 778 O O . LEU A 1 105 ? -23.094 -8.469 32.361 1.00 93.69 105 LEU A O 1
ATOM 782 N N . VAL A 1 106 ? -23.920 -8.953 30.328 1.00 92.69 106 VAL A N 1
ATOM 783 C CA . VAL A 1 106 ? -24.939 -9.920 30.770 1.00 92.69 106 VAL A CA 1
ATOM 784 C C . VAL A 1 106 ? -24.585 -11.360 30.418 1.00 92.69 106 VAL A C 1
ATOM 786 O O . VAL A 1 106 ? -24.903 -12.268 31.184 1.00 92.69 106 VAL A O 1
ATOM 789 N N . ALA A 1 107 ? -23.925 -11.585 29.281 1.00 93.44 107 ALA A N 1
ATOM 790 C CA . ALA A 1 107 ? -23.598 -12.924 28.809 1.00 93.44 107 ALA A CA 1
ATOM 791 C C . ALA A 1 107 ? -22.169 -13.323 29.221 1.00 93.44 107 ALA A C 1
ATOM 793 O O . ALA A 1 107 ? -21.249 -12.519 29.057 1.00 93.44 107 ALA A O 1
ATOM 794 N N . PRO A 1 108 ? -21.936 -14.561 29.701 1.00 93.94 108 PRO A N 1
ATOM 795 C CA . PRO A 1 108 ? -20.589 -15.072 29.951 1.00 93.94 108 PRO A CA 1
ATOM 796 C C . PRO A 1 108 ? -19.664 -14.885 28.741 1.00 93.94 108 PRO A C 1
ATOM 798 O O . PRO A 1 108 ? -20.038 -15.198 27.614 1.00 93.94 108 PRO A O 1
ATOM 801 N N . GLY A 1 109 ? -18.460 -14.361 28.971 1.00 92.19 109 GLY A N 1
ATOM 802 C CA . GLY A 1 109 ? -17.480 -14.073 27.922 1.00 92.19 109 GLY A CA 1
ATOM 803 C C . GLY A 1 109 ? -17.764 -12.816 27.091 1.00 92.19 109 GLY A C 1
ATOM 804 O O . GLY A 1 109 ? -16.957 -12.482 26.227 1.00 92.19 109 GLY A O 1
ATOM 805 N N . GLN A 1 110 ? -18.863 -12.091 27.336 1.00 95.19 110 GLN A N 1
ATOM 806 C CA . GLN A 1 110 ? -19.126 -10.805 26.683 1.00 95.19 110 GLN A CA 1
ATOM 807 C C . GLN A 1 110 ? -18.022 -9.801 27.029 1.00 95.19 110 GLN A C 1
ATOM 809 O O . GLN A 1 110 ? -17.599 -9.710 28.182 1.00 95.19 110 GLN A O 1
ATOM 814 N N . ARG A 1 111 ? -17.558 -9.041 26.032 1.00 96.94 111 ARG A N 1
ATOM 815 C CA . ARG A 1 111 ? -16.428 -8.107 26.146 1.00 96.94 111 ARG A CA 1
ATOM 816 C C . ARG A 1 111 ? -16.841 -6.699 25.734 1.00 96.94 111 ARG A C 1
ATOM 818 O O . ARG A 1 111 ? -17.584 -6.533 24.770 1.00 96.94 111 ARG A O 1
ATOM 825 N N . ALA A 1 112 ? -16.320 -5.692 26.427 1.00 94.62 112 ALA A N 1
ATOM 826 C CA . ALA A 1 112 ? -16.522 -4.282 26.111 1.00 94.62 112 ALA A CA 1
ATOM 827 C C . ALA A 1 112 ? -15.225 -3.488 26.308 1.00 94.62 112 ALA A C 1
ATOM 829 O O . ALA A 1 112 ? -14.623 -3.524 27.381 1.00 94.62 112 ALA A O 1
ATOM 830 N N . VAL A 1 113 ? -14.785 -2.772 25.271 1.00 95.00 113 VAL A N 1
ATOM 831 C CA . VAL A 1 113 ? -13.586 -1.922 25.337 1.00 95.00 113 VAL A CA 1
ATOM 832 C C . VAL A 1 113 ? -13.951 -0.602 26.006 1.00 95.00 113 VAL A C 1
ATOM 834 O O . VAL A 1 113 ? -14.713 0.174 25.440 1.00 95.00 113 VAL A O 1
ATOM 837 N N . VAL A 1 114 ? -13.380 -0.333 27.180 1.00 94.75 114 VAL A N 1
ATOM 838 C CA . VAL A 1 114 ? -13.690 0.871 27.980 1.00 94.75 114 VAL A CA 1
ATOM 839 C C . VAL A 1 114 ? -12.639 1.969 27.861 1.00 94.75 114 VAL A C 1
ATOM 841 O O . VAL A 1 114 ? -12.895 3.116 28.210 1.00 94.75 114 VAL A O 1
ATOM 844 N N . ALA A 1 115 ? -11.447 1.634 27.365 1.00 94.69 115 ALA A N 1
ATOM 845 C CA . ALA A 1 115 ? -10.429 2.607 26.992 1.00 94.69 115 ALA A CA 1
ATOM 846 C C . ALA A 1 115 ? -9.608 2.060 25.822 1.00 94.69 115 ALA A C 1
ATOM 848 O O . ALA A 1 115 ? -9.017 0.984 25.926 1.00 94.69 115 ALA A O 1
ATOM 849 N N . ARG A 1 116 ? -9.565 2.804 24.712 1.00 94.94 116 ARG A N 1
ATOM 850 C CA 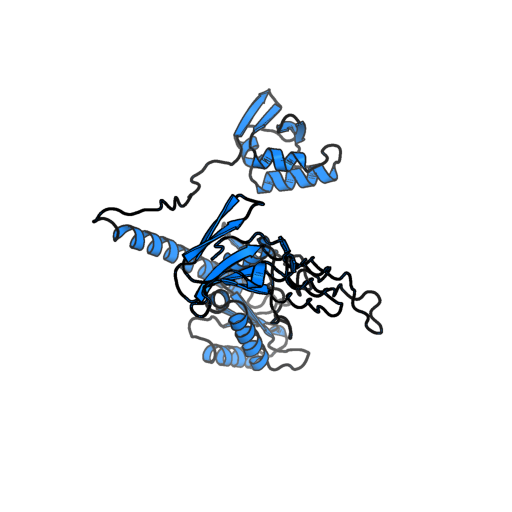. ARG A 1 116 ? -8.815 2.405 23.516 1.00 94.94 116 ARG A CA 1
ATOM 851 C C . ARG A 1 116 ? -7.350 2.816 23.619 1.00 94.94 116 ARG A C 1
ATOM 853 O O . ARG A 1 116 ? -7.040 3.958 23.948 1.00 94.94 116 ARG A O 1
ATOM 860 N N . GLY A 1 117 ? -6.459 1.890 23.298 1.00 93.62 117 GLY A N 1
ATOM 861 C CA . GLY A 1 117 ? -5.031 2.107 23.160 1.00 93.62 117 GLY A CA 1
ATOM 862 C C . GLY A 1 117 ? -4.711 3.120 22.070 1.00 93.62 117 GLY A C 1
ATOM 863 O O . GLY A 1 117 ? -5.352 3.149 21.012 1.00 93.62 117 GLY A O 1
ATOM 864 N N . GLY A 1 118 ? -3.716 3.959 22.354 1.00 88.38 118 GLY A N 1
ATOM 865 C CA . GLY A 1 118 ? -3.270 5.013 21.454 1.00 88.38 118 GLY A CA 1
ATOM 866 C C . GLY A 1 118 ? -2.638 4.451 20.176 1.00 88.38 118 GLY A C 1
ATOM 867 O O . GLY A 1 118 ? -2.004 3.389 20.220 1.00 88.38 118 GLY A O 1
ATOM 868 N N . PRO A 1 119 ? -2.776 5.158 19.041 1.00 86.44 119 PRO A N 1
ATOM 869 C CA . PRO A 1 119 ? -2.153 4.751 17.790 1.00 86.44 119 PRO A CA 1
ATOM 870 C C . PRO A 1 119 ? -0.628 4.819 17.901 1.00 86.44 119 PRO A C 1
ATOM 872 O O . PRO A 1 119 ? -0.082 5.685 18.588 1.00 86.44 119 PRO A O 1
ATOM 875 N N . GLY A 1 120 ? 0.056 3.911 17.210 1.00 90.06 120 GLY A N 1
ATOM 876 C CA . GLY A 1 120 ? 1.500 3.984 17.034 1.00 90.06 120 GLY A CA 1
ATOM 877 C C . GLY A 1 120 ? 1.907 5.191 16.187 1.00 90.06 120 GLY A C 1
ATOM 878 O O . GLY A 1 120 ? 1.218 5.558 15.237 1.00 90.06 120 GLY A O 1
ATOM 879 N N . GLY A 1 121 ? 3.022 5.829 16.538 1.00 79.31 121 GLY A N 1
ATOM 880 C CA . GLY A 1 121 ? 3.605 6.906 15.743 1.00 79.31 121 GLY A CA 1
ATOM 881 C C . GLY A 1 121 ? 4.214 6.367 14.449 1.00 79.31 121 GLY A C 1
ATOM 882 O O . GLY A 1 121 ? 4.823 5.298 14.452 1.00 79.31 121 GLY A O 1
ATOM 883 N N . ARG A 1 122 ? 4.084 7.121 13.357 1.00 80.19 122 ARG A N 1
ATOM 884 C CA . ARG A 1 122 ? 4.659 6.747 12.059 1.00 80.19 122 ARG A CA 1
ATOM 885 C C . ARG A 1 122 ? 6.175 6.921 12.061 1.00 80.19 122 ARG A C 1
ATOM 887 O O . ARG A 1 122 ? 6.678 7.929 12.562 1.00 80.19 122 ARG A O 1
ATOM 894 N N . GLY A 1 123 ? 6.887 5.914 11.571 1.00 79.75 123 GLY A N 1
ATOM 895 C CA . GLY A 1 123 ? 8.312 6.007 11.281 1.00 79.75 123 GLY A CA 1
ATOM 896 C C . GLY A 1 123 ? 8.563 6.757 9.976 1.00 79.75 123 GLY A C 1
ATOM 897 O O . GLY A 1 123 ? 7.626 7.112 9.267 1.00 79.75 123 GLY A O 1
ATOM 898 N N . ASN A 1 124 ? 9.832 7.003 9.657 1.00 69.31 124 ASN A N 1
ATOM 899 C CA . ASN A 1 124 ? 10.230 7.581 8.376 1.00 69.31 124 ASN A CA 1
ATOM 900 C C . ASN A 1 124 ? 10.447 6.526 7.297 1.00 69.31 124 ASN A C 1
ATOM 902 O O . ASN A 1 124 ? 11.058 6.868 6.287 1.00 69.31 124 ASN A O 1
ATOM 906 N N . LYS A 1 125 ? 10.021 5.271 7.530 1.00 60.31 125 LYS A N 1
ATOM 907 C CA . LYS A 1 125 ? 10.029 4.220 6.516 1.00 60.31 125 LYS A CA 1
ATOM 908 C C . LYS A 1 125 ? 9.594 4.842 5.184 1.00 60.31 125 LYS A C 1
ATOM 910 O O . LYS A 1 125 ? 8.644 5.626 5.173 1.00 60.31 125 LYS A O 1
ATOM 915 N N . PRO A 1 126 ? 10.313 4.566 4.094 1.00 44.88 126 PRO A N 1
ATOM 916 C CA . PRO A 1 126 ? 9.885 5.028 2.796 1.00 44.88 126 PRO A CA 1
ATOM 917 C C . PRO A 1 126 ? 8.486 4.465 2.578 1.00 44.88 126 PRO A C 1
ATOM 919 O O . PRO A 1 126 ? 8.246 3.283 2.843 1.00 44.88 126 PRO A O 1
ATOM 922 N N . ASP A 1 127 ? 7.570 5.318 2.130 1.00 42.59 127 ASP A N 1
ATOM 923 C CA . ASP A 1 127 ? 6.300 4.882 1.571 1.00 42.59 127 ASP A CA 1
ATOM 924 C C . ASP A 1 127 ? 6.621 4.200 0.235 1.00 42.59 127 ASP A C 1
ATOM 926 O O . ASP A 1 127 ? 6.335 4.757 -0.815 1.00 42.59 127 ASP A O 1
ATOM 930 N N . TYR A 1 128 ? 7.206 2.993 0.292 1.00 44.91 128 TYR A N 1
ATOM 931 C CA . TYR A 1 128 ? 7.175 1.947 -0.744 1.00 44.91 128 TYR A CA 1
ATOM 932 C C . TYR A 1 128 ? 8.463 1.632 -1.533 1.00 44.91 128 TYR A C 1
ATOM 934 O O . TYR A 1 128 ? 9.399 2.435 -1.559 1.00 44.91 128 TYR A O 1
ATOM 942 N N . PRO A 1 129 ? 8.529 0.411 -2.130 1.00 34.06 129 PRO A N 1
ATOM 943 C CA . PRO A 1 129 ? 9.708 -0.198 -2.743 1.00 34.06 129 PRO A CA 1
ATOM 944 C C . PRO A 1 129 ? 9.721 -0.043 -4.273 1.00 34.06 129 PRO A C 1
ATOM 946 O O . PRO A 1 129 ? 10.232 -0.901 -4.983 1.00 34.06 129 PRO A O 1
ATOM 949 N N . PHE A 1 130 ? 9.164 1.046 -4.794 1.00 33.94 130 PHE A N 1
ATOM 950 C CA . PHE A 1 130 ? 9.274 1.373 -6.210 1.00 33.94 130 PHE A CA 1
ATOM 951 C C . PHE A 1 130 ? 10.409 2.378 -6.364 1.00 33.94 130 PHE A C 1
ATOM 953 O O . PHE A 1 130 ? 10.380 3.463 -5.785 1.00 33.94 130 PHE A O 1
ATOM 960 N N . THR A 1 131 ? 11.431 2.039 -7.145 1.00 34.12 131 THR A N 1
ATOM 961 C CA . THR A 1 131 ? 12.523 2.970 -7.478 1.00 34.12 131 THR A CA 1
ATOM 962 C C . THR A 1 131 ? 12.085 4.074 -8.440 1.00 34.12 131 THR A C 1
ATOM 964 O O . THR A 1 131 ? 12.914 4.858 -8.901 1.00 34.12 131 THR A O 1
ATOM 967 N N . THR A 1 132 ? 10.787 4.200 -8.714 1.00 35.94 132 THR A N 1
ATOM 968 C CA . THR A 1 132 ? 10.245 5.272 -9.540 1.00 35.94 132 THR A CA 1
ATOM 969 C C . THR A 1 132 ? 8.953 5.781 -8.911 1.00 35.94 132 THR A C 1
ATOM 971 O O . THR A 1 132 ? 7.928 5.109 -8.917 1.00 35.94 132 THR A O 1
ATOM 974 N N . LEU A 1 133 ? 9.024 6.981 -8.331 1.00 37.91 133 LEU A N 1
ATOM 975 C CA . LEU A 1 133 ? 7.885 7.697 -7.742 1.00 37.91 133 LEU A CA 1
ATOM 976 C C . LEU A 1 133 ? 6.893 8.206 -8.812 1.00 37.91 133 LEU A C 1
ATOM 978 O O . LEU A 1 133 ? 5.822 8.696 -8.467 1.00 37.91 133 LEU A O 1
ATOM 982 N N . GLU A 1 134 ? 7.236 8.065 -10.096 1.00 40.91 134 GLU A N 1
ATOM 983 C CA . GLU A 1 134 ? 6.461 8.512 -11.254 1.00 40.91 134 GLU A CA 1
ATOM 984 C C . GLU A 1 134 ? 6.492 7.415 -12.336 1.00 40.91 134 GLU A C 1
ATOM 986 O O . GLU A 1 134 ? 7.544 7.196 -12.941 1.00 40.91 134 GLU A O 1
ATOM 991 N N . PRO A 1 135 ? 5.393 6.681 -12.591 1.00 48.97 135 PRO A N 1
ATOM 992 C CA . PRO A 1 135 ? 5.350 5.749 -13.713 1.00 48.97 135 PRO A CA 1
ATOM 993 C C . PRO A 1 135 ? 5.522 6.522 -15.025 1.00 48.97 135 PRO A C 1
ATOM 995 O O . PRO A 1 135 ? 4.903 7.570 -15.227 1.00 48.97 135 PRO A O 1
ATOM 998 N N . ALA A 1 136 ? 6.347 5.999 -15.933 1.00 50.88 136 ALA A N 1
ATOM 999 C CA . ALA A 1 136 ? 6.454 6.543 -17.278 1.00 50.88 136 ALA A CA 1
ATOM 1000 C C . ALA A 1 136 ? 5.148 6.245 -18.031 1.00 50.88 136 ALA A C 1
ATOM 1002 O O . ALA A 1 136 ? 4.929 5.135 -18.517 1.00 50.88 136 ALA A O 1
ATOM 1003 N N . LEU A 1 137 ? 4.254 7.233 -18.079 1.00 60.31 137 LEU A N 1
ATOM 1004 C CA . LEU A 1 137 ? 3.034 7.171 -18.874 1.00 60.31 137 LEU A CA 1
ATOM 1005 C C . LEU A 1 137 ? 3.359 7.547 -20.321 1.00 60.31 137 LEU A C 1
ATOM 1007 O O . LEU A 1 137 ? 3.865 8.635 -20.596 1.00 60.31 137 LEU A O 1
ATOM 1011 N N . GLY A 1 138 ? 3.047 6.645 -21.242 1.00 57.28 138 GLY A N 1
ATOM 1012 C CA . GLY A 1 138 ? 3.060 6.884 -22.679 1.00 57.28 138 GLY A CA 1
ATOM 1013 C C . GLY A 1 138 ? 1.641 6.907 -23.238 1.00 57.28 138 GLY A C 1
ATOM 1014 O O . GLY A 1 138 ? 0.735 6.274 -22.697 1.00 57.28 138 GLY A O 1
ATOM 1015 N N . THR A 1 139 ? 1.439 7.613 -24.345 1.00 69.12 139 THR A N 1
ATOM 1016 C CA . THR A 1 139 ? 0.195 7.544 -25.118 1.00 69.12 139 THR A CA 1
ATOM 1017 C C . THR A 1 139 ? 0.452 6.844 -26.444 1.00 69.12 139 THR A C 1
ATOM 1019 O O . THR A 1 139 ? 1.430 7.122 -27.136 1.00 69.12 139 THR A O 1
ATOM 1022 N N . LEU A 1 140 ? -0.430 5.915 -26.799 1.00 69.75 140 LEU A N 1
ATOM 1023 C CA . LEU A 1 140 ? -0.482 5.297 -28.112 1.00 69.75 140 LEU A CA 1
ATOM 1024 C C . LEU A 1 140 ? -1.652 5.907 -28.877 1.00 69.75 140 LEU A C 1
ATOM 1026 O O . LEU A 1 140 ? -2.807 5.635 -28.555 1.00 69.75 140 LEU A O 1
ATOM 1030 N N . ASP A 1 141 ? -1.340 6.697 -29.900 1.00 71.50 141 ASP A N 1
ATOM 1031 C CA . ASP A 1 141 ? -2.333 7.340 -30.758 1.00 71.50 141 ASP A CA 1
ATOM 1032 C C . ASP A 1 141 ? -2.467 6.582 -32.088 1.00 71.50 141 ASP A C 1
ATOM 1034 O O . ASP A 1 141 ? -1.473 6.284 -32.768 1.00 71.50 141 ASP A O 1
ATOM 1038 N N . ARG A 1 142 ? -3.704 6.253 -32.473 1.00 67.44 142 ARG A N 1
ATOM 1039 C CA . ARG A 1 142 ? -4.043 5.656 -33.776 1.00 67.44 142 ARG A CA 1
ATOM 1040 C C . ARG A 1 142 ? -5.392 6.193 -34.262 1.00 67.44 142 ARG A C 1
ATOM 1042 O O . ARG A 1 142 ? -6.447 5.726 -33.837 1.00 67.44 142 ARG A O 1
ATOM 1049 N N . GLY A 1 143 ? -5.344 7.143 -35.198 1.00 70.06 143 GLY A N 1
ATOM 1050 C CA . GLY A 1 143 ? -6.535 7.794 -35.750 1.00 70.06 143 GLY A CA 1
ATOM 1051 C C . GLY A 1 143 ? -7.177 8.736 -34.734 1.00 70.06 143 GLY A C 1
ATOM 1052 O O . GLY A 1 143 ? -6.522 9.641 -34.231 1.00 70.06 143 GLY A O 1
ATOM 1053 N N . ASP A 1 144 ? -8.450 8.506 -34.432 1.00 66.25 144 ASP A N 1
ATOM 1054 C CA . ASP A 1 144 ? -9.236 9.197 -33.405 1.00 66.25 144 ASP A CA 1
ATOM 1055 C C . ASP A 1 144 ? -9.135 8.540 -32.014 1.00 66.25 144 ASP A C 1
ATOM 1057 O O . ASP A 1 144 ? -9.788 8.984 -31.068 1.00 66.25 144 ASP A O 1
ATOM 1061 N N . ARG A 1 145 ? -8.313 7.490 -31.873 1.00 63.06 145 ARG A N 1
ATOM 1062 C CA . ARG A 1 145 ? -8.183 6.695 -30.645 1.00 63.06 145 ARG A CA 1
ATOM 1063 C C . ARG A 1 145 ? -6.847 6.932 -29.949 1.00 63.06 145 ARG A C 1
ATOM 1065 O O . ARG A 1 145 ? -5.800 6.965 -30.597 1.00 63.06 145 ARG A O 1
ATOM 1072 N N . GLN A 1 146 ? -6.903 7.001 -28.621 1.00 67.50 146 GLN A N 1
ATOM 1073 C CA . GLN A 1 146 ? -5.748 7.133 -27.738 1.00 67.50 146 GLN A CA 1
ATOM 1074 C C . GLN A 1 146 ? -5.829 6.096 -26.614 1.00 67.50 146 GLN A C 1
ATOM 1076 O O . GLN A 1 146 ? -6.843 6.000 -25.922 1.00 67.50 146 GLN A O 1
ATOM 1081 N N . LEU A 1 147 ? -4.750 5.340 -26.419 1.00 72.19 147 LEU A N 1
ATOM 1082 C CA . LEU A 1 147 ? -4.565 4.453 -25.271 1.00 72.19 147 LEU A CA 1
ATOM 1083 C C . LEU A 1 147 ? -3.441 4.979 -24.385 1.00 72.19 147 LEU A C 1
ATOM 1085 O O . LEU A 1 147 ? -2.408 5.417 -24.885 1.00 72.19 147 LEU A O 1
ATOM 1089 N N . VAL A 1 148 ? -3.627 4.908 -23.069 1.00 72.44 148 VAL A N 1
ATOM 1090 C CA . VAL A 1 148 ? -2.557 5.186 -22.106 1.00 72.44 148 VAL A CA 1
ATOM 1091 C C . VAL A 1 148 ? -1.844 3.878 -21.800 1.00 72.44 148 VAL A C 1
ATOM 1093 O O . VAL A 1 148 ? -2.475 2.899 -21.405 1.00 72.44 148 VAL A O 1
ATOM 1096 N N . ILE A 1 149 ? -0.532 3.874 -21.986 1.00 76.06 149 ILE A N 1
ATOM 1097 C CA . ILE A 1 149 ? 0.358 2.779 -21.626 1.00 76.06 149 ILE A CA 1
ATOM 1098 C C . ILE A 1 149 ? 1.133 3.235 -20.399 1.00 76.06 149 ILE A C 1
ATOM 1100 O O . ILE A 1 149 ? 1.728 4.310 -20.397 1.00 76.06 149 ILE A O 1
ATOM 1104 N N . ALA A 1 150 ? 1.119 2.420 -19.357 1.00 72.94 150 ALA A N 1
ATOM 1105 C CA . ALA A 1 150 ? 1.943 2.625 -18.181 1.00 72.94 150 ALA A CA 1
ATOM 1106 C C . ALA A 1 150 ? 2.926 1.467 -18.088 1.00 72.94 150 ALA A C 1
ATOM 1108 O O . ALA A 1 150 ? 2.526 0.309 -18.220 1.00 72.94 150 ALA A O 1
ATOM 1109 N N . ASP A 1 151 ? 4.195 1.783 -17.856 1.00 69.50 151 ASP A N 1
ATOM 1110 C CA . ASP A 1 151 ? 5.127 0.771 -17.384 1.00 69.50 151 ASP A CA 1
ATOM 1111 C C . ASP A 1 151 ? 4.787 0.443 -15.927 1.00 69.50 151 ASP A C 1
ATOM 1113 O O . ASP A 1 151 ? 4.635 1.350 -15.101 1.00 69.50 151 ASP A O 1
ATOM 1117 N N . ILE A 1 152 ? 4.617 -0.843 -15.625 1.00 63.34 152 ILE A N 1
ATOM 1118 C CA . ILE A 1 152 ? 4.438 -1.310 -14.253 1.00 63.34 152 ILE A CA 1
ATOM 1119 C C . ILE A 1 152 ? 5.853 -1.567 -13.727 1.00 63.34 152 ILE A C 1
ATOM 1121 O O . ILE A 1 152 ? 6.436 -2.588 -14.092 1.00 63.34 152 ILE A O 1
ATOM 1125 N N . PRO A 1 153 ? 6.439 -0.663 -12.914 1.00 49.41 153 PRO A N 1
ATOM 1126 C CA . PRO A 1 153 ? 7.803 -0.844 -12.428 1.00 49.41 153 PRO A CA 1
ATOM 1127 C C . PRO A 1 153 ? 7.936 -2.199 -11.718 1.00 49.41 153 PRO A C 1
ATOM 1129 O O . PRO A 1 153 ? 7.155 -2.515 -10.817 1.00 49.41 153 PRO A O 1
ATOM 1132 N N . GLY A 1 154 ? 8.901 -3.002 -12.177 1.00 47.09 154 GLY A N 1
ATOM 1133 C CA . GLY A 1 154 ? 9.010 -4.430 -11.878 1.00 47.09 154 GLY A CA 1
ATOM 1134 C C . GLY A 1 154 ? 9.087 -4.756 -10.385 1.00 47.09 154 GLY A C 1
ATOM 1135 O O . GLY A 1 154 ? 9.903 -4.201 -9.659 1.00 47.09 154 GLY A O 1
ATOM 1136 N N . LEU A 1 155 ? 8.201 -5.632 -9.915 1.00 44.22 155 LEU A N 1
ATOM 1137 C CA . LEU A 1 155 ? 8.481 -7.064 -9.717 1.00 44.22 155 LEU A CA 1
ATOM 1138 C C . LEU A 1 155 ? 9.983 -7.445 -9.674 1.00 44.22 155 LEU A C 1
ATOM 1140 O O . LEU A 1 155 ? 10.495 -8.136 -10.549 1.00 44.22 155 LEU A O 1
ATOM 1144 N N . ILE A 1 156 ? 10.731 -6.892 -8.715 1.00 36.19 156 ILE A N 1
ATOM 1145 C CA . ILE A 1 156 ? 12.076 -7.364 -8.347 1.00 36.19 156 ILE A CA 1
ATOM 1146 C C . ILE A 1 156 ? 11.988 -8.226 -7.091 1.00 36.19 156 ILE A C 1
ATOM 1148 O O . ILE A 1 156 ? 11.192 -7.955 -6.187 1.00 36.19 156 ILE A O 1
ATOM 1152 N N . GLU A 1 157 ? 12.884 -9.210 -7.019 1.00 35.94 157 GLU A N 1
ATOM 1153 C CA . GLU A 1 157 ? 13.062 -10.142 -5.907 1.00 35.94 157 GLU A CA 1
ATOM 1154 C C . GLU A 1 157 ? 13.036 -9.396 -4.552 1.00 35.94 157 GLU A C 1
ATOM 1156 O O . GLU A 1 157 ? 13.942 -8.631 -4.210 1.00 35.94 157 GLU A O 1
ATOM 1161 N N . GLY A 1 158 ? 11.948 -9.572 -3.792 1.00 38.41 158 GLY A N 1
ATOM 1162 C CA . GLY A 1 158 ? 11.711 -8.885 -2.513 1.00 38.41 158 GLY A CA 1
ATOM 1163 C C . GLY A 1 158 ? 10.576 -7.848 -2.493 1.00 38.41 158 GLY A C 1
ATOM 1164 O O . GLY A 1 158 ? 10.295 -7.298 -1.426 1.00 38.41 158 GLY A O 1
ATOM 1165 N N . ALA A 1 159 ? 9.874 -7.615 -3.607 1.00 38.28 159 ALA A N 1
ATOM 1166 C CA . ALA A 1 159 ? 8.669 -6.772 -3.664 1.00 38.28 159 ALA A CA 1
ATOM 1167 C C . ALA A 1 159 ? 7.443 -7.374 -2.933 1.00 38.28 159 ALA A C 1
ATOM 1169 O O . ALA A 1 159 ? 6.484 -6.670 -2.621 1.00 38.28 159 ALA A O 1
ATOM 1170 N N . SER A 1 160 ? 7.486 -8.664 -2.590 1.00 31.34 160 SER A N 1
ATOM 1171 C CA . SER A 1 160 ? 6.394 -9.433 -1.973 1.00 31.34 160 SER A CA 1
ATOM 1172 C C . SER A 1 160 ? 6.204 -9.213 -0.461 1.00 31.34 160 SER A C 1
ATOM 1174 O O . SER A 1 160 ? 5.313 -9.808 0.146 1.00 31.34 160 SER A O 1
ATOM 1176 N N . ALA A 1 161 ? 6.972 -8.320 0.171 1.00 34.66 161 ALA A N 1
ATOM 1177 C CA . ALA A 1 161 ? 6.822 -7.975 1.588 1.00 34.66 161 ALA A CA 1
ATOM 1178 C C . ALA A 1 161 ? 6.003 -6.685 1.820 1.00 34.66 161 ALA A C 1
ATOM 1180 O O . ALA A 1 161 ? 6.419 -5.816 2.576 1.00 34.66 161 ALA A O 1
ATOM 1181 N N . GLY A 1 162 ? 4.826 -6.604 1.191 1.00 37.50 162 GLY A N 1
ATOM 1182 C CA . GLY A 1 162 ? 3.609 -6.004 1.752 1.00 37.50 162 GLY A CA 1
ATOM 1183 C C . GLY A 1 162 ? 3.555 -4.492 2.025 1.00 37.50 162 GLY A C 1
ATOM 1184 O O . GLY A 1 162 ? 4.191 -3.978 2.941 1.00 37.50 162 GLY A O 1
ATOM 1185 N N . ALA A 1 163 ? 2.582 -3.863 1.351 1.00 36.91 163 ALA A N 1
ATOM 1186 C CA . ALA A 1 163 ? 2.102 -2.481 1.460 1.00 36.91 163 ALA A CA 1
ATOM 1187 C C . ALA A 1 163 ? 3.087 -1.482 0.855 1.00 36.91 163 ALA A C 1
ATOM 1189 O O . ALA A 1 163 ? 4.171 -1.279 1.386 1.00 36.91 163 ALA A O 1
ATOM 1190 N N . GLY A 1 164 ? 2.762 -0.820 -0.253 1.00 37.22 164 GLY A N 1
ATOM 1191 C CA . GLY A 1 164 ? 1.476 -0.268 -0.670 1.00 37.22 164 GLY A CA 1
ATOM 1192 C C . GLY A 1 164 ? 1.722 0.805 -1.738 1.00 37.22 164 GLY A C 1
ATOM 1193 O O . GLY A 1 164 ? 2.837 0.981 -2.209 1.00 37.22 164 GLY A O 1
ATOM 1194 N N . LEU A 1 165 ? 0.677 1.494 -2.165 1.00 38.31 165 LEU A N 1
ATOM 1195 C CA . LEU A 1 165 ? 0.712 2.457 -3.260 1.00 38.31 165 LEU A CA 1
ATOM 1196 C C . LEU A 1 165 ? -0.273 3.577 -2.908 1.00 38.31 165 LEU A C 1
ATOM 1198 O O . LEU A 1 165 ? -1.284 3.334 -2.244 1.00 38.31 165 LEU A O 1
ATOM 1202 N N . GLY A 1 166 ? 0.030 4.819 -3.289 1.00 36.88 166 GLY A N 1
ATOM 1203 C CA . GLY A 1 166 ? -0.910 5.931 -3.132 1.00 36.88 166 GLY A CA 1
ATOM 1204 C C . GLY A 1 166 ? -2.221 5.668 -3.886 1.00 36.88 166 GLY A C 1
ATOM 1205 O O . GLY A 1 166 ? -2.237 4.932 -4.873 1.00 36.88 166 GLY A O 1
ATOM 1206 N N . HIS A 1 167 ? -3.315 6.302 -3.444 1.00 33.84 167 HIS A N 1
ATOM 1207 C CA . HIS A 1 167 ? -4.639 6.211 -4.086 1.00 33.84 167 HIS A CA 1
ATOM 1208 C C . HIS A 1 167 ? -4.594 6.498 -5.602 1.00 33.84 167 HIS A C 1
ATOM 1210 O O . HIS A 1 167 ? -5.405 5.958 -6.342 1.00 33.84 167 HIS A O 1
ATOM 1216 N N . GLU A 1 168 ? -3.643 7.311 -6.080 1.00 34.88 168 GLU A N 1
ATOM 1217 C CA . GLU A 1 168 ? -3.490 7.609 -7.508 1.00 34.88 168 GLU A CA 1
ATOM 1218 C C . GLU A 1 168 ? -2.894 6.437 -8.302 1.00 34.88 168 GLU A C 1
ATOM 1220 O O . GLU A 1 168 ? -3.426 6.134 -9.360 1.00 34.88 168 GLU A O 1
ATOM 1225 N N . PHE A 1 169 ? -1.878 5.711 -7.816 1.00 40.84 169 PHE A N 1
ATOM 1226 C CA . PHE A 1 169 ? -1.301 4.566 -8.546 1.00 40.84 169 PHE A CA 1
ATOM 1227 C C . PHE A 1 169 ? -2.243 3.354 -8.564 1.00 40.84 169 PHE A C 1
ATOM 1229 O O . PHE A 1 169 ? -2.445 2.757 -9.621 1.00 40.84 169 PHE A O 1
ATOM 1236 N N . LEU A 1 170 ? -2.891 3.036 -7.433 1.00 42.47 170 LEU A N 1
ATOM 1237 C CA . LEU A 1 170 ? -3.922 1.988 -7.394 1.00 42.47 170 LEU A CA 1
ATOM 1238 C C . LEU A 1 170 ? -5.060 2.303 -8.368 1.00 42.47 170 LEU A C 1
ATOM 1240 O O . LEU A 1 170 ? -5.506 1.415 -9.079 1.00 42.47 170 LEU A O 1
ATOM 1244 N N . ALA A 1 171 ? -5.431 3.574 -8.526 1.00 38.84 171 ALA A N 1
ATOM 1245 C CA . ALA A 1 171 ? -6.436 3.970 -9.503 1.00 38.84 171 ALA A CA 1
ATOM 1246 C C . ALA A 1 171 ? -5.989 3.803 -10.979 1.00 38.84 171 ALA A C 1
ATOM 1248 O O . ALA A 1 171 ? -6.843 3.792 -11.866 1.00 38.84 171 ALA A O 1
ATOM 1249 N N . HIS A 1 172 ? -4.689 3.688 -11.288 1.00 48.28 172 HIS A N 1
ATOM 1250 C CA . HIS A 1 172 ? -4.200 3.344 -12.638 1.00 48.28 172 HIS A CA 1
ATOM 1251 C C . HIS A 1 172 ? -4.196 1.823 -12.851 1.00 48.28 172 HIS A C 1
ATOM 1253 O O . HIS A 1 172 ? -4.625 1.337 -13.896 1.00 48.28 172 HIS A O 1
ATOM 1259 N N . VAL A 1 173 ? -3.804 1.070 -11.822 1.00 53.84 173 VAL A N 1
ATOM 1260 C CA . VAL A 1 173 ? -3.848 -0.399 -11.787 1.00 53.84 173 VAL A CA 1
ATOM 1261 C C . VAL A 1 173 ? -5.294 -0.926 -11.834 1.00 53.84 173 VAL A C 1
ATOM 1263 O O . VAL A 1 173 ? -5.590 -1.903 -12.521 1.00 53.84 173 VAL A O 1
ATOM 1266 N N . GLU A 1 174 ? -6.236 -0.252 -11.174 1.00 52.12 174 GLU A N 1
ATOM 1267 C CA . GLU A 1 174 ? -7.680 -0.533 -11.234 1.00 52.12 174 GLU A CA 1
ATOM 1268 C C . GLU A 1 174 ? -8.273 -0.264 -12.625 1.00 52.12 174 GLU A C 1
ATOM 1270 O O . GLU A 1 174 ? -9.209 -0.943 -13.034 1.00 52.12 174 GLU A O 1
ATOM 1275 N N . ARG A 1 175 ? -7.697 0.682 -13.380 1.00 61.88 175 ARG A N 1
ATOM 1276 C CA . ARG A 1 175 ? -8.077 0.997 -14.771 1.00 61.88 175 ARG A CA 1
ATOM 1277 C C . ARG A 1 175 ? -7.319 0.183 -15.812 1.00 61.88 175 ARG A C 1
ATOM 1279 O O . ARG A 1 175 ? -7.551 0.360 -17.006 1.00 61.88 175 ARG A O 1
ATOM 1286 N N . THR A 1 176 ? -6.397 -0.671 -15.384 1.00 74.06 176 THR A N 1
ATOM 1287 C CA . THR A 1 176 ? -5.653 -1.530 -16.298 1.00 74.06 176 THR A CA 1
ATOM 1288 C C . THR A 1 176 ? -6.574 -2.647 -16.771 1.00 74.06 176 THR A C 1
ATOM 1290 O O . THR A 1 176 ? -7.163 -3.352 -15.955 1.00 74.06 176 THR A O 1
ATOM 1293 N N . ARG A 1 177 ? -6.725 -2.771 -18.092 1.00 81.00 177 ARG A N 1
ATOM 1294 C CA . ARG A 1 177 ? -7.659 -3.716 -18.733 1.00 81.00 177 ARG A CA 1
ATOM 1295 C C . ARG A 1 177 ? -6.945 -4.879 -19.413 1.00 81.00 177 ARG A C 1
ATOM 1297 O O . ARG A 1 177 ? -7.543 -5.911 -19.652 1.00 81.00 177 ARG A O 1
ATOM 1304 N N . LEU A 1 178 ? -5.660 -4.716 -19.711 1.00 87.25 178 LEU A N 1
ATOM 1305 C CA . LEU A 1 178 ? -4.838 -5.697 -20.409 1.00 87.25 178 LEU A CA 1
ATOM 1306 C C . LEU A 1 178 ? -3.382 -5.493 -19.991 1.00 87.25 178 LEU A C 1
ATOM 1308 O O . LEU A 1 178 ? -2.964 -4.347 -19.817 1.00 87.25 178 LEU A O 1
ATOM 1312 N N . LEU A 1 179 ? -2.611 -6.577 -19.862 1.00 88.19 179 LEU A N 1
ATOM 1313 C CA . LEU A 1 179 ? -1.159 -6.491 -19.659 1.00 88.19 179 LEU A CA 1
ATOM 1314 C C . LEU A 1 179 ? -0.384 -7.001 -20.873 1.00 88.19 179 LEU A C 1
ATOM 1316 O O . LEU A 1 179 ? -0.748 -7.993 -21.510 1.00 88.19 179 LEU A O 1
ATOM 1320 N N . VAL A 1 180 ? 0.733 -6.330 -21.146 1.00 89.94 180 VAL A N 1
ATOM 1321 C CA . VAL A 1 180 ? 1.756 -6.797 -22.082 1.00 89.94 180 VAL A CA 1
ATOM 1322 C C . VAL A 1 180 ? 2.890 -7.400 -21.264 1.00 89.94 180 VAL A C 1
ATOM 1324 O O . VAL A 1 180 ? 3.614 -6.678 -20.585 1.00 89.94 180 VAL A O 1
ATOM 1327 N N . HIS A 1 181 ? 3.046 -8.718 -21.327 1.00 89.88 181 HIS A N 1
ATOM 1328 C CA . HIS A 1 181 ? 4.180 -9.406 -20.726 1.00 89.88 181 HIS A CA 1
ATOM 1329 C C . HIS A 1 181 ? 5.352 -9.314 -21.707 1.00 89.88 181 HIS A C 1
ATOM 1331 O O . HIS A 1 181 ? 5.299 -9.873 -22.804 1.00 89.88 181 HIS A O 1
ATOM 1337 N N . VAL A 1 182 ? 6.397 -8.576 -21.339 1.00 89.12 182 VAL A N 1
ATOM 1338 C CA . VAL A 1 182 ? 7.583 -8.385 -22.181 1.00 89.12 182 VAL A CA 1
ATOM 1339 C C . VAL A 1 182 ? 8.659 -9.379 -21.764 1.00 89.12 182 VAL A C 1
ATOM 1341 O O . VAL A 1 182 ? 9.159 -9.310 -20.647 1.00 89.12 182 VAL A O 1
ATOM 1344 N N . LEU A 1 183 ? 9.034 -10.281 -22.671 1.00 88.62 183 LEU A N 1
ATOM 1345 C CA . LEU A 1 183 ? 10.043 -11.307 -22.421 1.00 88.62 183 LEU A CA 1
ATOM 1346 C C . LEU A 1 183 ? 11.242 -11.133 -23.352 1.00 88.62 183 LEU A C 1
ATOM 1348 O O . LEU A 1 183 ? 11.074 -10.967 -24.556 1.00 88.62 183 LEU A O 1
ATOM 1352 N N . ASP A 1 184 ? 12.453 -11.187 -22.808 1.00 86.19 184 ASP A N 1
ATOM 1353 C CA . ASP A 1 184 ? 13.686 -11.066 -23.586 1.00 86.19 184 ASP A CA 1
ATOM 1354 C C . ASP A 1 184 ? 14.063 -12.396 -24.265 1.00 86.19 184 ASP A C 1
ATOM 1356 O O . ASP A 1 184 ? 14.174 -13.426 -23.602 1.00 86.19 184 ASP A O 1
ATOM 1360 N N . LEU A 1 185 ? 14.283 -12.377 -25.585 1.00 85.25 185 LEU A N 1
ATOM 1361 C CA . LEU A 1 185 ? 14.757 -13.542 -26.345 1.00 85.25 185 LEU A CA 1
ATOM 1362 C C . LEU A 1 185 ? 16.263 -13.800 -26.212 1.00 85.25 185 LEU A C 1
ATOM 1364 O O . LEU A 1 185 ? 16.716 -14.907 -26.504 1.00 85.25 185 LEU A O 1
ATOM 1368 N N . ALA A 1 186 ? 17.042 -12.790 -25.829 1.00 79.38 186 ALA A N 1
ATOM 1369 C CA . ALA A 1 186 ? 18.490 -12.883 -25.677 1.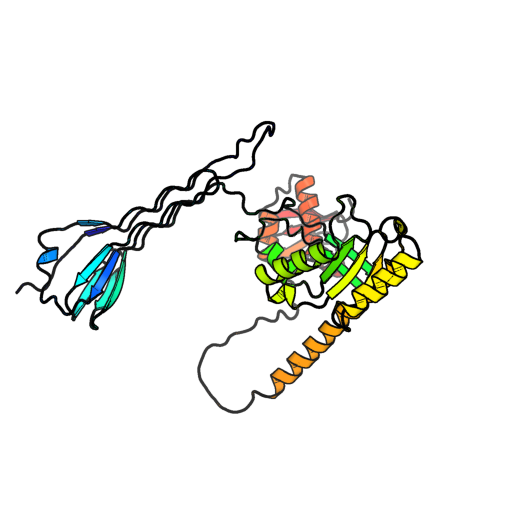00 79.38 186 ALA A CA 1
ATOM 1370 C C . ALA A 1 186 ? 18.949 -12.095 -24.435 1.00 79.38 186 ALA A C 1
ATOM 1372 O O . ALA A 1 186 ? 19.635 -11.071 -24.563 1.00 79.38 186 ALA A O 1
ATOM 1373 N N . PRO A 1 187 ? 18.569 -12.555 -23.229 1.00 74.94 187 PRO A N 1
ATOM 1374 C CA . PRO A 1 187 ? 18.932 -11.888 -21.990 1.00 74.94 187 PRO A CA 1
ATOM 1375 C C . PRO A 1 187 ? 20.454 -11.862 -21.801 1.00 74.94 187 PRO A C 1
ATOM 1377 O O . PRO A 1 187 ? 21.144 -12.876 -21.899 1.00 74.94 187 PRO A O 1
ATOM 1380 N N . LEU A 1 188 ? 20.991 -10.666 -21.541 1.00 69.75 188 LEU A N 1
ATOM 1381 C CA . LEU A 1 188 ? 22.439 -10.426 -21.441 1.00 69.75 188 LEU A CA 1
ATOM 1382 C C . LEU A 1 188 ? 23.072 -11.072 -20.201 1.00 69.75 188 LEU A C 1
ATOM 1384 O O . LEU A 1 188 ? 24.275 -11.319 -20.183 1.00 69.75 188 LEU A O 1
ATOM 1388 N N . ASP A 1 189 ? 22.268 -11.319 -19.171 1.00 72.50 189 ASP A N 1
ATOM 1389 C CA . ASP A 1 189 ? 22.659 -11.987 -17.930 1.00 72.50 189 ASP A CA 1
ATOM 1390 C C . ASP A 1 189 ? 22.598 -13.521 -18.029 1.00 72.50 189 ASP A C 1
ATOM 1392 O O . ASP A 1 189 ? 22.998 -14.212 -17.092 1.00 72.50 189 ASP A O 1
ATOM 1396 N N . GLY A 1 190 ? 22.140 -14.058 -19.167 1.00 73.31 190 GLY A N 1
ATOM 1397 C CA . GLY A 1 190 ? 21.974 -15.492 -19.382 1.00 73.31 190 GLY A CA 1
ATOM 1398 C C . GLY A 1 190 ? 20.816 -16.109 -18.595 1.00 73.31 190 GLY A C 1
ATOM 1399 O O . GLY A 1 190 ? 20.792 -17.331 -18.445 1.00 73.31 190 GLY A O 1
ATOM 1400 N N . SER A 1 191 ? 19.888 -15.294 -18.081 1.00 74.25 191 SER A N 1
ATOM 1401 C CA . SER A 1 191 ? 18.672 -15.783 -17.424 1.00 74.25 191 SER A CA 1
ATOM 1402 C C . SER A 1 191 ? 17.827 -16.644 -18.370 1.00 74.25 191 SER A C 1
ATOM 1404 O O . SER A 1 191 ? 17.822 -16.446 -19.586 1.00 74.25 191 SER A O 1
ATOM 1406 N N . ASP A 1 192 ? 17.129 -17.636 -17.815 1.00 76.94 192 ASP A N 1
ATOM 1407 C CA . ASP A 1 192 ? 16.217 -18.480 -18.587 1.00 76.94 192 ASP A CA 1
ATOM 1408 C C . ASP A 1 192 ? 14.891 -17.731 -18.813 1.00 76.94 192 ASP A C 1
ATOM 1410 O O . ASP A 1 192 ? 14.212 -17.400 -17.834 1.00 76.94 192 ASP A O 1
ATOM 1414 N N . PRO A 1 193 ? 14.475 -17.480 -20.070 1.00 78.38 193 PRO A N 1
ATOM 1415 C CA . PRO A 1 193 ? 13.208 -16.817 -20.357 1.00 78.38 193 PRO A CA 1
ATOM 1416 C C . PRO A 1 193 ? 11.993 -17.529 -19.747 1.00 78.38 193 PRO A C 1
ATOM 1418 O O . PRO A 1 193 ? 11.018 -16.871 -19.388 1.00 78.38 193 PRO A O 1
ATOM 1421 N N . LEU A 1 194 ? 12.034 -18.859 -19.599 1.00 81.25 194 LEU A N 1
ATOM 1422 C CA . LEU A 1 194 ? 10.941 -19.592 -18.960 1.00 81.25 194 LEU A CA 1
ATOM 1423 C C . LEU A 1 194 ? 10.855 -19.281 -17.462 1.00 81.25 194 LEU A C 1
ATOM 1425 O O . LEU A 1 194 ? 9.783 -18.930 -16.974 1.00 81.25 194 LEU A O 1
ATOM 1429 N N . ALA A 1 195 ? 11.982 -19.350 -16.754 1.00 76.50 195 ALA A N 1
ATOM 1430 C CA . ALA A 1 195 ? 12.042 -19.015 -15.335 1.00 76.50 195 ALA A CA 1
ATOM 1431 C C . ALA A 1 195 ? 11.633 -17.555 -15.072 1.00 76.50 195 ALA A C 1
ATOM 1433 O O . ALA A 1 195 ? 10.914 -17.278 -14.111 1.00 76.50 195 ALA A O 1
ATOM 1434 N N . ASN A 1 196 ? 12.030 -16.626 -15.949 1.00 75.88 196 ASN A N 1
ATOM 1435 C CA . ASN A 1 196 ? 11.635 -15.219 -15.854 1.00 75.88 196 ASN A CA 1
ATOM 1436 C C . ASN A 1 196 ? 10.116 -15.049 -15.989 1.00 75.88 196 ASN A C 1
ATOM 1438 O O . ASN A 1 196 ? 9.500 -14.347 -15.190 1.00 75.88 196 ASN A O 1
ATOM 1442 N N . TYR A 1 197 ? 9.507 -15.726 -16.966 1.00 84.19 197 TYR A 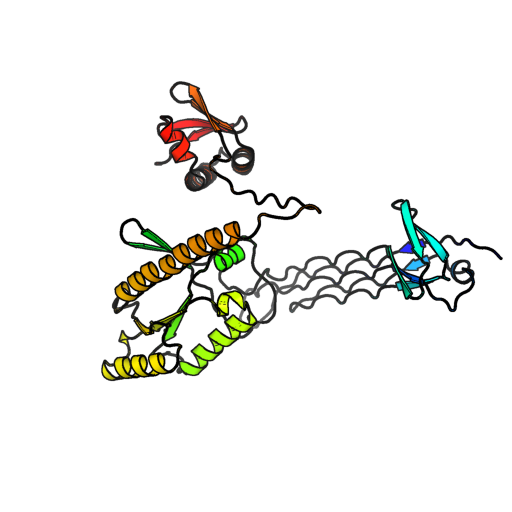N 1
ATOM 1443 C CA . TYR A 1 197 ? 8.059 -15.713 -17.161 1.00 84.19 197 TYR A CA 1
ATOM 1444 C C . TYR A 1 197 ? 7.313 -16.261 -15.937 1.00 84.19 197 TYR A C 1
ATOM 1446 O O . TYR A 1 197 ? 6.408 -15.608 -15.424 1.00 84.19 197 TYR A O 1
ATOM 1454 N N . GLU A 1 198 ? 7.717 -17.434 -15.440 1.00 81.81 198 GLU A N 1
ATOM 1455 C CA . GLU A 1 198 ? 7.096 -18.062 -14.266 1.00 81.81 198 GLU A CA 1
ATOM 1456 C C . GLU A 1 198 ? 7.223 -17.191 -13.013 1.00 81.81 198 GLU A C 1
ATOM 1458 O O . GLU A 1 198 ? 6.270 -17.086 -12.244 1.00 81.81 198 GLU A O 1
ATOM 1463 N N . THR A 1 199 ? 8.371 -16.533 -12.829 1.00 74.81 199 THR A N 1
ATOM 1464 C CA . THR A 1 199 ? 8.602 -15.610 -11.710 1.00 74.81 199 THR A CA 1
ATOM 1465 C C . THR A 1 199 ? 7.637 -14.430 -11.774 1.00 74.81 199 THR A C 1
ATOM 1467 O O . THR A 1 199 ? 6.942 -14.154 -10.800 1.00 74.81 199 THR A O 1
ATOM 1470 N N . VAL A 1 200 ? 7.527 -13.771 -12.932 1.00 75.06 200 VAL A N 1
ATOM 1471 C CA . VAL A 1 200 ? 6.628 -12.621 -13.112 1.00 75.06 200 VAL A CA 1
ATOM 1472 C C . VAL A 1 200 ? 5.166 -13.009 -12.882 1.00 75.06 200 VAL A C 1
ATOM 1474 O O . VAL A 1 200 ? 4.453 -12.292 -12.184 1.00 75.06 200 VAL A O 1
ATOM 1477 N N . GLU A 1 201 ? 4.708 -14.143 -13.417 1.00 79.75 201 GLU A N 1
ATOM 1478 C CA . GLU A 1 201 ? 3.320 -14.587 -13.223 1.00 79.75 201 GLU A CA 1
ATOM 1479 C C . GLU A 1 201 ? 3.028 -14.948 -11.755 1.00 79.75 201 GLU A C 1
ATOM 1481 O O . GLU A 1 201 ? 1.987 -14.553 -11.227 1.00 79.75 201 GLU A O 1
ATOM 1486 N N . GLN A 1 202 ? 3.959 -15.613 -11.058 1.00 73.19 202 GLN A N 1
ATOM 1487 C CA . GLN A 1 202 ? 3.818 -15.899 -9.624 1.00 73.19 202 GLN A CA 1
ATOM 1488 C C . GLN A 1 202 ? 3.771 -14.619 -8.787 1.00 73.19 202 GLN A C 1
ATOM 1490 O O . GLN A 1 202 ? 2.960 -14.505 -7.867 1.00 73.19 202 GLN A O 1
ATOM 1495 N N . GLU A 1 203 ? 4.621 -13.640 -9.092 1.00 65.44 203 GLU A N 1
ATOM 1496 C CA . GLU A 1 203 ? 4.616 -12.371 -8.371 1.00 65.44 203 GLU A CA 1
ATOM 1497 C C . GLU A 1 203 ? 3.333 -11.567 -8.624 1.00 65.44 203 GLU A C 1
ATOM 1499 O O . GLU A 1 203 ? 2.784 -10.985 -7.685 1.00 65.44 203 GLU A O 1
ATOM 1504 N N . LEU A 1 204 ? 2.807 -11.584 -9.854 1.00 70.69 204 LEU A N 1
ATOM 1505 C CA . LEU A 1 204 ? 1.512 -10.983 -10.185 1.00 70.69 204 LEU A CA 1
ATOM 1506 C C . LEU A 1 204 ? 0.367 -11.629 -9.395 1.00 70.69 204 LEU A C 1
ATOM 1508 O O . LEU A 1 204 ? -0.458 -10.909 -8.829 1.00 70.69 204 LEU A O 1
ATOM 1512 N N . GLU A 1 205 ? 0.331 -12.961 -9.324 1.00 71.44 205 GLU A N 1
ATOM 1513 C CA . GLU A 1 205 ? -0.699 -13.709 -8.593 1.00 71.44 205 GLU A CA 1
ATOM 1514 C C . GLU A 1 205 ? -0.644 -13.450 -7.081 1.00 71.44 205 GLU A C 1
ATOM 1516 O O . GLU A 1 205 ? -1.680 -13.252 -6.442 1.00 71.44 205 GLU A O 1
ATOM 1521 N N . LEU A 1 206 ? 0.563 -13.382 -6.511 1.00 61.28 206 LEU A N 1
ATOM 1522 C CA . LEU A 1 206 ? 0.765 -13.054 -5.098 1.00 61.28 206 LEU A CA 1
ATOM 1523 C C . LEU A 1 206 ? 0.384 -11.606 -4.763 1.00 61.28 206 LEU A C 1
ATOM 1525 O O . LEU A 1 206 ? -0.016 -11.329 -3.630 1.00 61.28 206 LEU A O 1
ATOM 1529 N N . HIS A 1 207 ? 0.536 -10.683 -5.714 1.00 59.88 207 HIS A N 1
ATOM 1530 C CA . HIS A 1 207 ? 0.333 -9.258 -5.481 1.00 59.88 207 HIS A CA 1
ATOM 1531 C C . HIS A 1 207 ? -1.125 -8.816 -5.667 1.00 59.88 207 HIS A C 1
ATOM 1533 O O . HIS A 1 207 ? -1.681 -8.151 -4.793 1.00 59.88 207 HIS A O 1
ATOM 1539 N N . ASP A 1 208 ? -1.747 -9.143 -6.803 1.00 62.72 208 ASP A N 1
ATOM 1540 C CA . ASP A 1 208 ? -3.145 -8.799 -7.084 1.00 62.72 208 ASP A CA 1
ATOM 1541 C C . ASP A 1 208 ? -3.792 -9.873 -7.982 1.00 62.72 208 ASP A C 1
ATOM 1543 O O . ASP A 1 208 ? -3.596 -9.859 -9.204 1.00 62.72 208 ASP A O 1
ATOM 1547 N N . PRO A 1 209 ? -4.632 -10.764 -7.414 1.00 68.06 209 PRO A N 1
ATOM 1548 C CA . PRO A 1 209 ? -5.344 -11.790 -8.175 1.00 68.06 209 PRO A CA 1
ATOM 1549 C C . PRO A 1 209 ? -6.193 -11.234 -9.327 1.00 68.06 209 PRO A C 1
ATOM 1551 O O . PRO A 1 209 ? -6.408 -11.919 -10.325 1.00 68.06 209 PRO A O 1
ATOM 1554 N N . ARG A 1 210 ? -6.665 -9.982 -9.228 1.00 74.94 210 ARG A N 1
ATOM 1555 C CA . ARG A 1 210 ? -7.412 -9.326 -10.308 1.00 74.94 210 ARG A CA 1
ATOM 1556 C C . ARG A 1 210 ? -6.498 -8.977 -11.481 1.00 74.94 210 ARG A C 1
ATOM 1558 O O . ARG A 1 210 ? -6.900 -9.168 -12.622 1.00 74.94 210 ARG A O 1
ATOM 1565 N N . LEU A 1 211 ? -5.281 -8.487 -11.227 1.00 74.31 211 LEU A N 1
ATOM 1566 C CA . LEU A 1 211 ? -4.302 -8.210 -12.289 1.00 74.31 211 LEU A CA 1
ATOM 1567 C C . LEU A 1 211 ? -3.810 -9.488 -12.957 1.00 74.31 211 LEU A C 1
ATOM 1569 O O . LEU A 1 211 ? -3.614 -9.501 -14.176 1.00 74.31 211 LEU A O 1
ATOM 1573 N N . ALA A 1 212 ? -3.629 -10.551 -12.175 1.00 78.75 212 ALA A N 1
ATOM 1574 C CA . ALA A 1 212 ? -3.274 -11.868 -12.687 1.00 78.75 212 ALA A CA 1
ATOM 1575 C C . ALA A 1 212 ? -4.331 -12.400 -13.672 1.00 78.75 212 ALA A C 1
ATOM 1577 O O . ALA A 1 212 ? -3.977 -12.982 -14.690 1.00 78.75 212 ALA A O 1
ATOM 1578 N N . ALA A 1 213 ? -5.614 -12.111 -13.430 1.00 82.81 213 ALA A N 1
ATOM 1579 C CA . ALA A 1 213 ? -6.716 -12.524 -14.299 1.00 82.81 213 ALA A CA 1
ATOM 1580 C C . ALA A 1 213 ? -6.901 -11.671 -15.571 1.00 82.81 213 ALA A C 1
ATOM 1582 O O . ALA A 1 213 ? -7.700 -12.041 -16.431 1.00 82.81 213 ALA A O 1
ATOM 1583 N N . LEU A 1 214 ? -6.213 -10.529 -15.709 1.00 84.69 214 LEU A N 1
ATOM 1584 C CA . LEU A 1 214 ? -6.387 -9.665 -16.883 1.00 84.69 214 LEU A CA 1
ATOM 1585 C C . LEU A 1 214 ? -5.900 -10.346 -18.175 1.00 84.69 214 LEU A C 1
ATOM 1587 O O . LEU A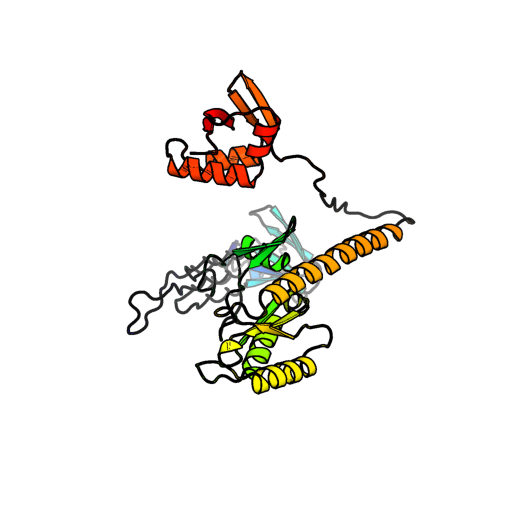 1 214 ? -4.876 -11.036 -18.149 1.00 84.69 214 LEU A O 1
ATOM 1591 N N . PRO A 1 215 ? -6.534 -10.062 -19.329 1.00 88.19 215 PRO A N 1
ATOM 1592 C CA . PRO A 1 215 ? -6.040 -10.473 -20.638 1.00 88.19 215 PRO A CA 1
ATOM 1593 C C . PRO A 1 215 ? -4.549 -10.167 -20.839 1.00 88.19 215 PRO A C 1
ATOM 1595 O O . PRO A 1 215 ? -4.018 -9.155 -20.358 1.00 88.19 215 PRO A O 1
ATOM 1598 N N . ARG A 1 216 ? -3.862 -11.053 -21.566 1.00 88.81 216 ARG A N 1
ATOM 1599 C CA . ARG A 1 216 ? -2.416 -10.980 -21.812 1.00 88.81 216 ARG A CA 1
ATOM 1600 C C . ARG A 1 216 ? -2.093 -10.852 -23.293 1.00 88.81 216 ARG A C 1
ATOM 1602 O O . ARG A 1 216 ? -2.738 -11.460 -24.144 1.00 88.81 216 ARG A O 1
ATOM 1609 N N . ILE A 1 217 ? -1.017 -10.124 -23.572 1.00 93.19 217 ILE A N 1
ATOM 1610 C CA . ILE A 1 217 ? -0.238 -10.220 -24.809 1.00 93.19 217 ILE A CA 1
ATOM 1611 C C . ILE A 1 217 ? 1.202 -10.534 -24.415 1.00 93.19 217 ILE A C 1
ATOM 1613 O O . ILE A 1 217 ? 1.763 -9.848 -23.565 1.00 93.19 217 ILE A O 1
ATOM 1617 N N . LEU A 1 218 ? 1.807 -11.547 -25.033 1.00 94.12 218 LEU A N 1
ATOM 1618 C CA . LEU A 1 218 ? 3.216 -11.874 -24.840 1.00 94.12 218 LEU A CA 1
ATOM 1619 C C . LEU A 1 218 ? 4.051 -11.231 -25.955 1.00 94.12 218 LEU A C 1
ATOM 1621 O O . LEU A 1 218 ? 3.941 -11.600 -27.127 1.00 94.12 218 LEU A O 1
ATOM 1625 N N . ALA A 1 219 ? 4.899 -10.276 -25.584 1.00 94.94 219 ALA A N 1
ATOM 1626 C CA . ALA A 1 219 ? 5.831 -9.603 -26.478 1.00 94.94 219 ALA A CA 1
ATOM 1627 C C . ALA A 1 219 ? 7.247 -10.163 -26.279 1.00 94.94 219 ALA A C 1
ATOM 1629 O O . ALA A 1 219 ? 7.924 -9.853 -25.300 1.00 94.94 219 ALA A O 1
ATOM 1630 N N . LEU A 1 220 ? 7.699 -10.976 -27.231 1.00 94.38 220 LEU A N 1
ATOM 1631 C CA . LEU A 1 220 ? 9.052 -11.522 -27.294 1.00 94.38 220 LEU A CA 1
ATOM 1632 C C . LEU A 1 220 ? 10.007 -10.450 -27.842 1.00 94.38 220 LEU A C 1
ATOM 1634 O O . LEU A 1 220 ? 10.155 -10.288 -29.056 1.00 94.38 220 LEU A O 1
ATOM 1638 N N . SER A 1 221 ? 10.604 -9.694 -26.927 1.00 92.31 221 SER A N 1
ATOM 1639 C CA . SER A 1 221 ? 11.464 -8.542 -27.178 1.00 92.31 221 SER A CA 1
ATOM 1640 C C . SER A 1 221 ? 12.886 -8.935 -27.580 1.00 92.31 221 SER A C 1
ATOM 1642 O O . SER A 1 221 ? 13.315 -10.082 -27.442 1.00 92.31 221 SER A O 1
ATOM 1644 N N . LYS A 1 222 ? 13.628 -7.947 -28.091 1.00 89.81 222 LYS A N 1
ATOM 1645 C CA . LYS A 1 222 ? 14.994 -8.075 -28.628 1.00 89.81 222 LYS A CA 1
ATOM 1646 C C . LYS A 1 222 ? 15.122 -9.125 -29.733 1.00 89.81 222 LYS A C 1
ATOM 1648 O O . LYS A 1 222 ? 16.174 -9.741 -29.910 1.00 89.81 222 LYS A O 1
ATOM 1653 N N . ALA A 1 223 ? 14.068 -9.307 -30.531 1.00 90.62 223 ALA A N 1
ATOM 1654 C CA . ALA A 1 223 ? 14.083 -10.247 -31.647 1.00 90.62 223 ALA A CA 1
ATOM 1655 C C . ALA A 1 223 ? 15.216 -9.955 -32.648 1.00 90.62 223 ALA A C 1
ATOM 1657 O O . ALA A 1 223 ? 15.713 -10.874 -33.293 1.00 90.62 223 ALA A O 1
ATOM 1658 N N . ASP A 1 224 ? 15.672 -8.705 -32.757 1.00 90.38 224 ASP A N 1
ATOM 1659 C CA . ASP A 1 224 ? 16.807 -8.303 -33.591 1.00 90.38 224 ASP A CA 1
ATOM 1660 C C . ASP A 1 224 ? 18.123 -9.021 -33.253 1.00 90.38 224 ASP A C 1
ATOM 1662 O O . ASP A 1 224 ? 18.930 -9.230 -34.158 1.00 90.38 224 ASP A O 1
ATOM 1666 N N . LEU A 1 225 ? 18.300 -9.479 -32.009 1.00 89.25 225 LEU A N 1
ATOM 1667 C CA . LEU A 1 225 ? 19.519 -10.151 -31.546 1.00 89.25 225 LEU A CA 1
ATOM 1668 C C . LEU A 1 225 ? 19.592 -11.640 -31.916 1.00 89.25 225 LEU A C 1
ATOM 1670 O O . LEU A 1 225 ? 20.642 -12.260 -31.762 1.00 89.25 225 LEU A O 1
ATOM 1674 N N . VAL A 1 226 ? 18.499 -12.223 -32.415 1.00 88.56 226 VAL A N 1
ATOM 1675 C CA . VAL A 1 226 ? 18.409 -13.651 -32.754 1.00 88.56 226 VAL A CA 1
ATOM 1676 C C . VAL A 1 226 ? 18.060 -13.871 -34.227 1.00 88.56 226 VAL A C 1
ATOM 1678 O O . VAL A 1 226 ? 17.423 -13.031 -34.871 1.00 88.56 226 VAL A O 1
ATOM 1681 N N . GLY A 1 227 ? 18.479 -15.013 -34.781 1.00 90.75 227 GLY A N 1
ATOM 1682 C CA . GLY A 1 227 ? 18.255 -15.366 -36.186 1.00 90.75 227 GLY A CA 1
ATOM 1683 C C . GLY A 1 227 ? 16.796 -15.742 -36.508 1.00 90.75 227 GLY A C 1
ATOM 1684 O O . GLY A 1 227 ? 16.038 -16.088 -35.601 1.00 90.75 227 GLY A O 1
ATOM 1685 N N . PRO A 1 228 ? 16.380 -15.724 -37.791 1.00 90.00 228 PRO A N 1
ATOM 1686 C CA . PRO A 1 228 ? 15.000 -16.023 -38.197 1.00 90.00 228 PRO A CA 1
ATOM 1687 C C . PRO A 1 228 ? 14.485 -17.396 -37.744 1.00 90.00 228 PRO A C 1
ATOM 1689 O O . PRO A 1 228 ? 13.333 -17.504 -37.330 1.00 90.00 228 PRO A O 1
ATOM 1692 N N . GLU A 1 229 ? 15.336 -18.425 -37.774 1.00 90.94 229 GLU A N 1
ATOM 1693 C CA . GLU A 1 229 ? 14.986 -19.774 -37.308 1.00 90.94 229 GLU A CA 1
ATOM 1694 C C . GLU A 1 229 ? 14.686 -19.786 -35.804 1.00 90.94 229 GLU A C 1
ATOM 1696 O O . GLU A 1 229 ? 13.657 -20.306 -35.381 1.00 90.94 229 GLU A O 1
ATOM 1701 N N . THR A 1 230 ? 15.529 -19.128 -35.002 1.00 89.44 230 THR A N 1
ATOM 1702 C CA . THR A 1 230 ? 15.336 -18.984 -33.553 1.00 89.44 230 THR A CA 1
ATOM 1703 C C . THR A 1 230 ? 14.066 -18.203 -33.227 1.00 89.44 230 THR A C 1
ATOM 1705 O O . THR A 1 230 ? 13.328 -18.593 -32.329 1.00 89.44 230 THR A O 1
ATOM 1708 N N . ARG A 1 231 ? 13.760 -17.134 -33.975 1.00 91.62 231 ARG A N 1
ATOM 1709 C CA . ARG A 1 231 ? 12.515 -16.363 -33.803 1.00 91.62 231 ARG A CA 1
ATOM 1710 C C . ARG A 1 231 ? 11.277 -17.218 -34.063 1.00 91.62 231 ARG A C 1
ATOM 1712 O O . ARG A 1 231 ? 10.322 -17.160 -33.292 1.00 91.62 231 ARG A O 1
ATOM 1719 N N . ALA A 1 232 ? 11.286 -17.988 -35.152 1.00 91.56 232 ALA A N 1
ATOM 1720 C CA . ALA A 1 232 ? 10.176 -18.862 -35.516 1.00 91.56 232 ALA A CA 1
ATOM 1721 C C . ALA A 1 232 ? 9.975 -19.967 -34.469 1.00 91.56 232 ALA A C 1
ATOM 1723 O O . ALA A 1 232 ? 8.853 -20.161 -34.002 1.00 91.56 232 ALA A O 1
ATOM 1724 N N . ALA A 1 233 ? 11.070 -20.608 -34.046 1.00 92.06 233 ALA A N 1
ATOM 1725 C CA . ALA A 1 233 ? 11.052 -21.622 -32.999 1.00 92.06 233 ALA A CA 1
ATOM 1726 C C . ALA A 1 233 ? 10.519 -21.057 -31.676 1.00 92.06 233 ALA A C 1
ATOM 1728 O O . ALA A 1 233 ? 9.582 -21.621 -31.122 1.00 92.06 233 ALA A O 1
ATOM 1729 N N . ALA A 1 234 ? 11.033 -19.909 -31.218 1.00 89.88 234 ALA A N 1
ATOM 1730 C CA . ALA A 1 234 ? 10.577 -19.265 -29.987 1.00 89.88 234 ALA A CA 1
ATOM 1731 C C . ALA A 1 234 ? 9.088 -18.891 -30.053 1.00 89.88 234 ALA A C 1
ATOM 1733 O O . ALA A 1 234 ? 8.348 -19.130 -29.104 1.00 89.88 234 ALA A O 1
ATOM 1734 N N . ARG A 1 235 ? 8.611 -18.355 -31.184 1.00 92.94 235 ARG A N 1
ATOM 1735 C CA . ARG A 1 235 ? 7.190 -18.024 -31.355 1.00 92.94 235 ARG A CA 1
ATOM 1736 C C . ARG A 1 235 ? 6.304 -19.266 -31.262 1.00 92.94 235 ARG A C 1
ATOM 1738 O O . ARG A 1 235 ? 5.300 -19.230 -30.554 1.00 92.94 235 ARG A O 1
ATOM 1745 N N . GLU A 1 236 ? 6.649 -20.345 -31.961 1.00 92.94 236 GLU A N 1
ATOM 1746 C CA . GLU A 1 236 ? 5.898 -21.609 -31.917 1.00 92.94 236 GLU A CA 1
ATOM 1747 C C . GLU A 1 236 ? 5.935 -22.235 -30.518 1.00 92.94 236 GLU A C 1
ATOM 1749 O O . GLU A 1 236 ? 4.938 -22.744 -30.004 1.00 92.94 236 GLU A O 1
ATOM 1754 N N . GLU A 1 237 ? 7.103 -22.188 -29.893 1.00 92.88 237 GLU A N 1
ATOM 1755 C CA . GLU A 1 237 ? 7.346 -22.694 -28.558 1.00 92.88 237 GLU A CA 1
ATOM 1756 C C . GLU A 1 237 ? 6.479 -21.989 -27.508 1.00 92.88 237 GLU A C 1
ATOM 1758 O O . GLU A 1 237 ? 5.778 -22.654 -26.742 1.00 92.88 237 GLU A O 1
ATOM 1763 N N . TRP A 1 238 ? 6.487 -20.657 -27.503 1.00 93.31 238 TRP A N 1
ATOM 1764 C CA . TRP A 1 238 ? 5.698 -19.855 -26.574 1.00 93.31 238 TRP A CA 1
ATOM 1765 C C . TRP A 1 238 ? 4.203 -19.937 -26.866 1.00 93.31 238 TRP A C 1
ATOM 1767 O O . TRP A 1 238 ? 3.425 -20.063 -25.927 1.00 93.31 238 TRP A O 1
ATOM 1777 N N . SER A 1 239 ? 3.797 -19.993 -28.139 1.00 92.38 239 SER A N 1
ATOM 1778 C CA . SER A 1 239 ? 2.380 -20.154 -28.517 1.00 92.38 239 SER A CA 1
ATOM 1779 C C . SER A 1 239 ? 1.773 -21.474 -28.030 1.00 92.38 239 SER A C 1
ATOM 1781 O O . SER A 1 239 ? 0.565 -21.558 -27.853 1.00 92.38 239 SER A O 1
ATOM 1783 N N . ARG A 1 240 ? 2.593 -22.514 -27.818 1.00 92.00 240 ARG A N 1
ATOM 1784 C CA . ARG A 1 240 ? 2.148 -23.783 -27.216 1.00 92.00 240 ARG A CA 1
ATOM 1785 C C . ARG A 1 240 ? 2.108 -23.755 -25.689 1.00 92.00 240 ARG A C 1
ATOM 1787 O O . ARG A 1 240 ? 1.418 -24.585 -25.105 1.00 92.00 240 ARG A O 1
ATOM 1794 N N . ARG A 1 241 ? 2.890 -22.877 -25.056 1.00 89.88 241 ARG A N 1
ATOM 1795 C CA . ARG A 1 241 ? 2.998 -22.774 -23.593 1.00 89.88 241 ARG A CA 1
ATOM 1796 C C . ARG A 1 241 ? 1.887 -21.926 -22.991 1.00 89.88 241 ARG A C 1
ATOM 1798 O O . ARG A 1 241 ? 1.347 -22.297 -21.956 1.00 89.88 241 ARG A O 1
ATOM 1805 N N . VAL A 1 242 ? 1.573 -20.795 -23.617 1.00 90.06 242 VAL A N 1
ATOM 1806 C CA . VAL A 1 242 ? 0.517 -19.895 -23.140 1.00 90.06 242 VAL A CA 1
ATOM 1807 C C . VAL A 1 242 ? -0.861 -20.350 -23.621 1.00 90.06 242 VAL A C 1
ATOM 1809 O O . VAL A 1 242 ? -0.976 -21.157 -24.545 1.00 90.06 242 VAL A O 1
ATOM 1812 N N . SER A 1 243 ? -1.920 -19.828 -22.994 1.00 86.62 243 SER A N 1
ATOM 1813 C CA . SER A 1 243 ? -3.294 -20.068 -23.451 1.00 86.62 243 SER A CA 1
ATOM 1814 C C . SER A 1 243 ? -3.459 -19.646 -24.923 1.00 86.62 243 SER A C 1
ATOM 1816 O O . SER A 1 243 ? -2.918 -18.604 -25.302 1.00 86.62 243 SER A O 1
ATOM 1818 N N . PRO A 1 244 ? -4.239 -20.378 -25.748 1.00 85.44 244 PRO A N 1
ATOM 1819 C CA . PRO A 1 244 ? -4.488 -20.034 -27.155 1.00 85.44 244 PRO A CA 1
ATOM 1820 C C . PRO A 1 244 ? -5.026 -18.614 -27.391 1.00 85.44 244 PRO A C 1
ATOM 1822 O O . PRO A 1 244 ? -4.941 -18.090 -28.500 1.00 85.44 244 PRO A O 1
ATOM 1825 N N . GLU A 1 245 ? -5.598 -17.997 -26.360 1.00 84.44 245 GLU A N 1
ATOM 1826 C CA . GLU A 1 245 ? -6.172 -16.650 -26.400 1.00 84.44 245 GLU A CA 1
ATOM 1827 C C . GLU A 1 245 ? -5.113 -15.538 -26.290 1.00 84.44 245 GLU A C 1
ATOM 1829 O O . GLU A 1 245 ? -5.378 -14.393 -26.679 1.00 84.44 245 GLU A O 1
ATOM 1834 N N . VAL A 1 246 ? -3.909 -15.878 -25.808 1.00 90.19 246 VAL A N 1
ATOM 1835 C CA . VAL A 1 246 ? -2.778 -14.965 -25.602 1.00 90.19 246 VAL A CA 1
ATOM 1836 C C . VAL A 1 246 ? -1.959 -14.855 -26.892 1.00 90.19 246 VAL A C 1
ATOM 1838 O O . VAL A 1 246 ? -1.306 -15.820 -27.297 1.00 90.19 246 VAL A O 1
ATOM 1841 N N . PRO A 1 247 ? -1.923 -13.685 -27.554 1.00 92.69 247 PRO A N 1
ATOM 1842 C CA . PRO A 1 247 ? -1.061 -13.478 -28.710 1.00 92.69 247 PRO A CA 1
ATOM 1843 C C . PRO A 1 247 ? 0.400 -13.513 -28.314 1.00 92.69 247 PRO A C 1
ATOM 1845 O O . PRO A 1 247 ? 0.804 -12.849 -27.359 1.00 92.69 247 PRO A O 1
ATOM 1848 N N . VAL A 1 248 ? 1.193 -14.197 -29.130 1.00 95.44 248 VAL A N 1
ATOM 1849 C CA . VAL A 1 248 ? 2.650 -14.191 -29.037 1.00 95.44 248 VAL A CA 1
ATOM 1850 C C . VAL A 1 248 ? 3.215 -13.426 -30.227 1.00 95.44 248 VAL A C 1
ATOM 1852 O O . VAL A 1 248 ? 3.046 -13.829 -31.384 1.00 95.44 248 VAL A O 1
ATOM 1855 N N . MET A 1 249 ? 3.882 -12.312 -29.935 1.00 94.44 249 MET A N 1
ATOM 1856 C CA . MET A 1 249 ? 4.362 -11.349 -30.925 1.00 94.44 249 MET A CA 1
ATOM 1857 C C . MET A 1 249 ? 5.869 -11.163 -30.790 1.00 94.44 249 MET A C 1
ATOM 1859 O O . MET A 1 249 ? 6.388 -11.059 -29.685 1.00 94.44 249 MET A O 1
ATOM 1863 N N . LEU A 1 250 ? 6.580 -11.116 -31.916 1.00 95.38 250 LEU A N 1
ATOM 1864 C CA . LEU A 1 250 ? 8.019 -10.850 -31.948 1.00 95.38 250 LEU A CA 1
ATOM 1865 C C . LEU A 1 250 ? 8.240 -9.347 -32.072 1.00 95.38 250 LEU A C 1
ATOM 1867 O O . LEU A 1 250 ? 7.769 -8.753 -33.040 1.00 95.38 250 LEU A O 1
ATOM 1871 N N . THR A 1 251 ? 8.973 -8.748 -31.139 1.00 95.50 251 THR A N 1
ATOM 1872 C CA . THR A 1 251 ? 9.171 -7.299 -31.098 1.00 95.50 251 THR A CA 1
ATOM 1873 C C . THR A 1 251 ? 10.640 -6.899 -31.001 1.00 95.50 251 THR A C 1
ATOM 1875 O O . THR A 1 251 ? 11.506 -7.639 -30.529 1.00 95.50 251 THR A O 1
ATOM 1878 N N . SER A 1 252 ? 10.946 -5.697 -31.485 1.00 90.56 252 SER A N 1
ATOM 1879 C CA . SER A 1 252 ? 12.247 -5.058 -31.302 1.00 90.56 252 SER A CA 1
ATOM 1880 C C . SER A 1 252 ? 12.074 -3.551 -31.209 1.00 90.56 252 SER A C 1
ATOM 1882 O O . SER A 1 252 ? 11.694 -2.899 -32.181 1.00 90.56 252 SER A O 1
ATOM 1884 N N . SER A 1 253 ? 12.417 -2.986 -30.054 1.00 87.50 253 SER A N 1
ATOM 1885 C CA . SER A 1 253 ? 12.401 -1.535 -29.840 1.00 87.50 253 SER A CA 1
ATOM 1886 C C . SER A 1 253 ? 13.455 -0.800 -30.671 1.00 87.50 253 SER A C 1
ATOM 1888 O O . SER A 1 253 ? 13.286 0.377 -30.965 1.00 87.50 253 SER A O 1
ATOM 1890 N N . VAL A 1 254 ? 14.534 -1.487 -31.068 1.00 85.56 254 VAL A N 1
ATOM 1891 C CA . VAL A 1 254 ? 15.633 -0.904 -31.855 1.00 85.56 254 VAL A CA 1
ATOM 1892 C C . VAL A 1 254 ? 15.277 -0.830 -33.337 1.00 85.56 254 VAL A C 1
ATOM 1894 O O . VAL A 1 254 ? 15.539 0.176 -33.988 1.00 85.56 254 VAL A O 1
ATOM 1897 N N . THR A 1 255 ? 14.692 -1.898 -33.883 1.00 86.19 255 THR A N 1
ATOM 1898 C CA . THR A 1 255 ? 14.397 -1.992 -35.325 1.00 86.19 255 THR A CA 1
ATOM 1899 C C . THR A 1 255 ? 12.962 -1.613 -35.679 1.00 86.19 255 THR A C 1
ATOM 1901 O O . THR A 1 255 ? 12.652 -1.442 -36.854 1.00 86.19 255 THR A O 1
ATOM 1904 N N . GLY A 1 256 ? 12.077 -1.508 -34.684 1.00 87.56 256 GLY A N 1
ATOM 1905 C CA . GLY A 1 256 ? 10.642 -1.302 -34.876 1.00 87.56 256 GLY A CA 1
ATOM 1906 C C . GLY A 1 256 ? 9.874 -2.566 -35.275 1.00 87.56 256 GLY A C 1
ATOM 1907 O O . GLY A 1 256 ? 8.659 -2.505 -35.458 1.00 87.56 256 GLY A O 1
ATOM 1908 N N . LEU A 1 257 ? 10.550 -3.717 -35.403 1.00 90.31 257 LEU A N 1
ATOM 1909 C CA . LEU A 1 257 ? 9.914 -4.984 -35.768 1.00 90.31 257 LEU A CA 1
ATOM 1910 C C . LEU A 1 257 ? 8.742 -5.286 -34.825 1.00 90.31 257 LEU A C 1
ATOM 1912 O O . LEU A 1 257 ? 8.907 -5.248 -33.607 1.00 90.31 257 LEU A O 1
ATOM 1916 N N . GLY A 1 258 ? 7.575 -5.589 -35.398 1.00 89.88 258 GLY A N 1
ATOM 1917 C CA . GLY A 1 258 ? 6.385 -6.048 -34.674 1.00 89.88 258 GLY A CA 1
ATOM 1918 C C . GLY A 1 258 ? 5.701 -5.015 -33.773 1.00 89.88 258 GLY A C 1
ATOM 1919 O O . GLY A 1 258 ? 4.650 -5.322 -33.219 1.00 89.88 258 GLY A O 1
ATOM 1920 N N . LEU A 1 259 ? 6.235 -3.794 -33.636 1.00 89.62 259 LEU A N 1
ATOM 1921 C CA . LEU A 1 259 ? 5.639 -2.773 -32.765 1.00 89.62 259 LEU A CA 1
ATOM 1922 C C . LEU A 1 259 ? 4.310 -2.237 -33.305 1.00 89.62 259 LEU A C 1
ATOM 1924 O O . LEU A 1 259 ? 3.396 -2.001 -32.522 1.00 89.62 259 LEU A O 1
ATOM 1928 N N . ASP A 1 260 ? 4.173 -2.084 -34.624 1.00 88.50 260 ASP A N 1
ATOM 1929 C CA . ASP A 1 260 ? 2.902 -1.665 -35.228 1.00 88.50 260 ASP A CA 1
ATOM 1930 C C . ASP A 1 260 ? 1.819 -2.742 -35.101 1.00 88.50 260 ASP A C 1
ATOM 1932 O O . ASP A 1 260 ? 0.668 -2.429 -34.802 1.00 88.50 260 ASP A O 1
ATOM 1936 N N . GLU A 1 261 ? 2.192 -4.015 -35.265 1.00 90.19 261 GLU A N 1
ATOM 1937 C CA . GLU A 1 261 ? 1.286 -5.149 -35.057 1.00 90.19 261 GLU A CA 1
ATOM 1938 C C . GLU A 1 261 ? 0.846 -5.218 -33.586 1.00 90.19 261 GLU A C 1
ATOM 1940 O O . GLU A 1 261 ? -0.341 -5.388 -33.298 1.00 90.19 261 GLU A O 1
ATOM 1945 N N . LEU A 1 262 ? 1.783 -5.026 -32.648 1.00 91.06 262 LEU A N 1
ATOM 1946 C CA . LEU A 1 262 ? 1.501 -4.962 -31.214 1.00 91.06 262 LEU A CA 1
ATOM 1947 C C . LEU A 1 262 ? 0.559 -3.798 -30.884 1.00 91.06 262 LEU A C 1
ATOM 1949 O O . LEU A 1 262 ? -0.441 -3.998 -30.199 1.00 91.06 262 LEU A O 1
ATOM 1953 N N . ALA A 1 263 ? 0.832 -2.602 -31.408 1.00 87.31 263 ALA A N 1
ATOM 1954 C CA . ALA A 1 263 ? -0.010 -1.423 -31.224 1.00 87.31 263 ALA A CA 1
ATOM 1955 C C . ALA A 1 263 ? -1.440 -1.639 -31.743 1.00 87.31 263 ALA A C 1
ATOM 1957 O O . ALA A 1 263 ? -2.404 -1.282 -31.066 1.00 87.31 263 ALA A O 1
ATOM 1958 N N . GLN A 1 264 ? -1.586 -2.247 -32.922 1.00 87.00 264 GLN A N 1
ATOM 1959 C CA . GLN A 1 264 ? -2.892 -2.582 -33.484 1.00 87.00 264 GLN A CA 1
ATOM 1960 C C . GLN A 1 264 ? -3.625 -3.613 -32.614 1.00 87.00 264 GLN A C 1
ATOM 1962 O O . GLN A 1 264 ? -4.789 -3.423 -32.273 1.00 87.00 264 GLN A O 1
ATOM 1967 N N . THR A 1 265 ? -2.923 -4.660 -32.177 1.00 88.75 265 THR A N 1
ATOM 1968 C CA . THR A 1 265 ? -3.493 -5.709 -31.317 1.00 88.75 265 THR A CA 1
ATOM 1969 C C . THR A 1 265 ? -3.963 -5.154 -29.972 1.00 88.75 265 THR A C 1
ATOM 1971 O O . THR A 1 265 ? -5.011 -5.562 -29.471 1.00 88.75 265 THR A O 1
ATOM 1974 N N . LEU A 1 266 ? -3.217 -4.203 -29.401 1.00 88.19 266 LEU A N 1
ATOM 1975 C CA . LEU A 1 266 ? -3.603 -3.476 -28.192 1.00 88.19 266 LEU A CA 1
ATOM 1976 C C . LEU A 1 266 ? -4.884 -2.665 -28.404 1.00 88.19 266 LEU A C 1
ATOM 1978 O O . LEU A 1 266 ? -5.808 -2.760 -27.598 1.00 88.19 266 LEU A O 1
ATOM 1982 N N . MET A 1 267 ? -4.954 -1.908 -29.501 1.00 83.06 267 MET A N 1
ATOM 1983 C CA . MET A 1 267 ? -6.131 -1.112 -29.863 1.00 83.06 267 MET A CA 1
ATOM 1984 C C . MET A 1 267 ? -7.390 -1.965 -30.015 1.00 83.06 267 MET A C 1
ATOM 1986 O O . MET A 1 267 ? -8.457 -1.564 -29.555 1.00 83.06 267 MET A O 1
ATOM 1990 N N . ASP A 1 268 ? -7.270 -3.137 -30.631 1.00 83.69 268 ASP A N 1
ATOM 1991 C CA . ASP A 1 268 ? -8.417 -4.001 -30.901 1.00 83.69 268 ASP A CA 1
ATOM 1992 C C . ASP A 1 268 ? -8.885 -4.745 -29.640 1.00 83.69 268 ASP A C 1
ATOM 1994 O O . ASP A 1 268 ? -10.083 -4.800 -29.365 1.00 83.69 268 ASP A O 1
ATOM 1998 N N . ARG A 1 269 ? -7.956 -5.262 -28.824 1.00 79.94 269 ARG A N 1
ATOM 1999 C CA . ARG A 1 269 ? -8.307 -6.020 -27.610 1.00 79.94 269 ARG A CA 1
ATOM 2000 C C . ARG A 1 269 ? -8.873 -5.162 -26.488 1.00 79.94 269 ARG A C 1
ATOM 2002 O O . ARG A 1 269 ? -9.804 -5.596 -25.827 1.00 79.94 269 ARG A O 1
ATOM 2009 N N . VAL A 1 270 ? -8.373 -3.942 -26.295 1.00 75.38 270 VAL A N 1
ATOM 2010 C CA . VAL A 1 270 ? -8.906 -3.053 -25.247 1.00 75.38 270 VAL A CA 1
ATOM 2011 C C . VAL A 1 270 ? -10.362 -2.640 -25.541 1.00 75.38 270 VAL A C 1
ATOM 2013 O O . VAL A 1 270 ? -11.096 -2.275 -24.625 1.00 75.38 270 VAL A O 1
ATOM 2016 N N . LEU A 1 271 ? -10.824 -2.709 -26.793 1.00 57.12 271 LEU A N 1
ATOM 2017 C CA . LEU A 1 271 ? -12.198 -2.354 -27.167 1.00 57.12 271 LEU A CA 1
ATOM 2018 C C . LEU A 1 271 ? -13.212 -3.492 -26.997 1.00 57.12 271 LEU A C 1
ATOM 2020 O O . LEU A 1 271 ? -14.371 -3.199 -26.708 1.00 57.12 271 LEU A O 1
ATOM 2024 N N . LEU A 1 272 ? -12.800 -4.755 -27.146 1.00 53.88 272 LEU A N 1
ATOM 2025 C CA . LEU A 1 272 ? -13.706 -5.906 -27.020 1.00 53.88 272 LEU A CA 1
ATOM 2026 C C . LEU A 1 272 ? -14.336 -5.973 -25.620 1.00 53.88 272 LEU A C 1
ATOM 2028 O O . LEU A 1 272 ? -15.556 -6.062 -25.508 1.00 53.88 272 LEU A O 1
ATOM 2032 N N . ASP A 1 273 ? -13.542 -5.736 -24.578 1.00 49.22 273 ASP A N 1
ATOM 2033 C CA . ASP A 1 273 ? -14.031 -5.732 -23.195 1.00 49.22 273 ASP A CA 1
ATOM 2034 C C . ASP A 1 273 ? -14.986 -4.554 -22.904 1.00 49.22 273 ASP A C 1
ATOM 2036 O O . ASP A 1 273 ? -15.820 -4.628 -22.012 1.00 49.22 273 ASP A O 1
ATOM 2040 N N . ALA A 1 274 ? -14.901 -3.434 -23.645 1.00 46.47 274 ALA A N 1
ATOM 2041 C CA . ALA A 1 274 ? -15.761 -2.263 -23.392 1.00 46.47 274 ALA A CA 1
ATOM 2042 C C . ALA A 1 274 ? -17.196 -2.486 -23.880 1.00 46.47 274 ALA A C 1
ATOM 2044 O O . ALA A 1 274 ? -18.143 -2.004 -23.265 1.00 46.47 274 ALA A O 1
ATOM 2045 N N . ALA A 1 275 ? -17.350 -3.231 -24.976 1.00 43.50 275 ALA A N 1
ATOM 2046 C CA . ALA A 1 275 ? -18.653 -3.588 -25.520 1.00 43.50 275 ALA A CA 1
ATOM 2047 C C . ALA A 1 275 ? -19.335 -4.706 -24.706 1.00 43.50 275 ALA A C 1
ATOM 2049 O O . ALA A 1 275 ? -20.562 -4.731 -24.603 1.00 43.50 275 ALA A O 1
ATOM 2050 N N . GLU A 1 276 ? -18.556 -5.615 -24.110 1.00 43.34 276 GLU A N 1
ATOM 2051 C CA . GLU A 1 276 ? -19.069 -6.700 -23.262 1.00 43.34 276 GLU A CA 1
ATOM 2052 C C . GLU A 1 276 ? -19.523 -6.206 -21.877 1.00 43.34 276 GLU A C 1
ATOM 2054 O O . GLU A 1 276 ? -20.567 -6.649 -21.384 1.00 43.34 276 GLU A O 1
ATOM 2059 N N . ASP A 1 277 ? -18.827 -5.223 -21.294 1.00 41.34 277 ASP A N 1
ATOM 2060 C CA . ASP A 1 277 ? -19.240 -4.553 -20.051 1.00 41.34 277 ASP A CA 1
ATOM 2061 C C . ASP A 1 277 ? -20.576 -3.798 -20.231 1.00 41.34 277 ASP A C 1
ATOM 2063 O O . ASP A 1 277 ? -21.484 -3.919 -19.405 1.00 41.34 277 ASP A O 1
ATOM 2067 N N . GLU A 1 278 ? -20.758 -3.089 -21.355 1.00 40.94 278 GLU A N 1
ATOM 2068 C CA . GLU A 1 278 ? -22.010 -2.381 -21.673 1.00 40.94 278 GLU A CA 1
ATOM 2069 C C . GLU A 1 278 ? -23.202 -3.330 -21.898 1.00 40.94 278 GLU A C 1
ATOM 2071 O O . GLU A 1 278 ? -24.340 -2.989 -21.555 1.00 40.94 278 GLU A O 1
ATOM 2076 N N . ALA A 1 279 ? -22.966 -4.526 -22.444 1.00 40.62 279 ALA A N 1
ATOM 2077 C CA . ALA A 1 279 ? -23.999 -5.542 -22.651 1.00 40.62 279 ALA A CA 1
ATOM 2078 C C . ALA A 1 279 ? -24.366 -6.282 -21.348 1.00 40.62 279 ALA A C 1
ATOM 2080 O O . ALA A 1 279 ? -25.537 -6.602 -21.116 1.00 40.62 279 ALA A O 1
ATOM 2081 N N . THR A 1 280 ? -23.384 -6.513 -20.473 1.00 38.84 280 THR A N 1
ATOM 2082 C CA . THR A 1 280 ? -23.563 -7.212 -19.191 1.00 38.84 280 THR A CA 1
ATOM 2083 C C . THR A 1 280 ? -24.306 -6.346 -18.168 1.00 38.84 280 THR A C 1
ATOM 2085 O O . THR A 1 280 ? -25.194 -6.852 -17.472 1.00 38.84 280 THR A O 1
ATOM 2088 N N . ASP A 1 281 ? -24.043 -5.035 -18.139 1.00 36.56 281 ASP A N 1
ATOM 2089 C CA . ASP A 1 281 ? -24.764 -4.070 -17.293 1.00 36.56 281 ASP A CA 1
ATOM 2090 C C . ASP A 1 281 ? -26.239 -3.905 -17.711 1.00 36.56 281 ASP A C 1
ATOM 2092 O O . ASP A 1 281 ? -27.127 -3.750 -16.866 1.00 36.56 281 ASP A O 1
ATOM 2096 N N . GLN A 1 282 ? -26.535 -3.993 -19.012 1.00 38.94 282 GLN A N 1
ATOM 2097 C CA . GLN A 1 282 ? -27.907 -3.925 -19.531 1.00 38.94 282 GLN A CA 1
ATOM 2098 C C . GLN A 1 282 ? -28.709 -5.206 -19.250 1.00 38.94 282 GLN A C 1
ATOM 2100 O O . GLN A 1 282 ? -29.912 -5.130 -18.988 1.00 38.94 282 GLN A O 1
ATOM 2105 N N . ALA A 1 283 ? -28.059 -6.374 -19.240 1.00 40.09 283 ALA A N 1
ATOM 2106 C CA . ALA A 1 283 ? -28.696 -7.650 -18.910 1.00 40.09 283 ALA A CA 1
ATOM 2107 C C . ALA A 1 283 ? -29.017 -7.790 -17.406 1.00 40.09 283 ALA A C 1
ATOM 2109 O O . ALA A 1 283 ? -30.074 -8.316 -17.049 1.00 40.09 283 ALA A O 1
ATOM 2110 N N . HIS A 1 284 ? -28.161 -7.267 -16.518 1.00 37.84 284 HIS A N 1
ATOM 2111 C CA . HIS A 1 284 ? -28.380 -7.300 -15.064 1.00 37.84 284 HIS A CA 1
ATOM 2112 C C . HIS A 1 284 ? -29.490 -6.346 -14.586 1.00 37.84 284 HIS A C 1
ATOM 2114 O O . HIS A 1 284 ? -30.148 -6.621 -13.582 1.00 37.84 284 HIS A O 1
ATOM 2120 N N . ALA A 1 285 ? -29.761 -5.260 -15.317 1.00 37.12 285 ALA A N 1
ATOM 2121 C CA . ALA A 1 285 ? -30.839 -4.323 -14.991 1.00 37.12 285 ALA A CA 1
ATOM 2122 C C . ALA A 1 285 ? -32.257 -4.874 -15.269 1.00 37.12 285 ALA A C 1
ATOM 2124 O O . ALA A 1 285 ? -33.229 -4.369 -14.710 1.00 37.12 285 ALA A O 1
ATOM 2125 N N . GLY A 1 286 ? -32.397 -5.904 -16.113 1.00 34.34 286 GLY A N 1
ATOM 2126 C CA . GLY A 1 286 ? -33.699 -6.416 -16.565 1.00 34.34 286 GLY A CA 1
ATOM 2127 C C . GLY A 1 286 ? -34.390 -7.429 -15.641 1.00 34.34 286 GLY A C 1
ATOM 2128 O O . GLY A 1 286 ? -35.574 -7.695 -15.825 1.00 34.34 286 GLY A O 1
ATOM 2129 N N . VAL A 1 287 ? -33.688 -8.004 -14.657 1.00 37.09 287 VAL A N 1
ATOM 2130 C CA . VAL A 1 287 ? -34.182 -9.169 -13.882 1.00 37.09 287 VAL A CA 1
ATOM 2131 C C . VAL A 1 287 ? -34.728 -8.790 -12.492 1.00 37.09 287 VAL A C 1
ATOM 2133 O O . VAL A 1 287 ? -35.377 -9.596 -11.832 1.00 37.09 287 VAL A O 1
ATOM 2136 N N . MET A 1 288 ? -34.544 -7.547 -12.039 1.00 31.95 288 MET A N 1
ATOM 2137 C CA . MET A 1 288 ? -34.898 -7.114 -10.678 1.00 31.95 288 MET A CA 1
ATOM 2138 C C . MET A 1 288 ? -36.080 -6.135 -10.667 1.00 31.95 288 MET A C 1
ATOM 2140 O O . MET A 1 288 ? -35.936 -4.968 -10.317 1.00 31.95 288 MET A O 1
ATOM 2144 N N . SER A 1 289 ? -37.271 -6.605 -11.036 1.00 32.94 289 SER A N 1
ATOM 2145 C CA . SER A 1 289 ? -38.515 -5.876 -10.768 1.00 32.94 289 SER A CA 1
ATOM 2146 C C . SER A 1 289 ? -39.659 -6.849 -10.507 1.00 32.94 289 SER A C 1
ATOM 2148 O O . SER A 1 289 ? -40.418 -7.137 -11.421 1.00 32.94 289 SER A O 1
ATOM 2150 N N . GLU A 1 290 ? -39.771 -7.338 -9.267 1.00 28.36 290 GLU A N 1
ATOM 2151 C CA . GLU A 1 290 ? -41.046 -7.592 -8.569 1.00 28.36 290 GLU A CA 1
ATOM 2152 C C . GLU A 1 290 ? -40.775 -8.111 -7.136 1.00 28.36 290 GLU A C 1
ATOM 2154 O O . GLU A 1 290 ? -40.253 -9.209 -6.963 1.00 28.36 290 GLU A O 1
ATOM 2159 N N . GLY A 1 291 ? -41.136 -7.328 -6.101 1.00 28.38 291 GLY A N 1
ATOM 2160 C CA . GLY A 1 291 ? -41.293 -7.826 -4.716 1.00 28.38 291 GLY A CA 1
ATOM 2161 C C . GLY A 1 291 ? -40.572 -7.075 -3.575 1.00 28.38 291 GLY A C 1
ATOM 2162 O O . GLY A 1 291 ? -3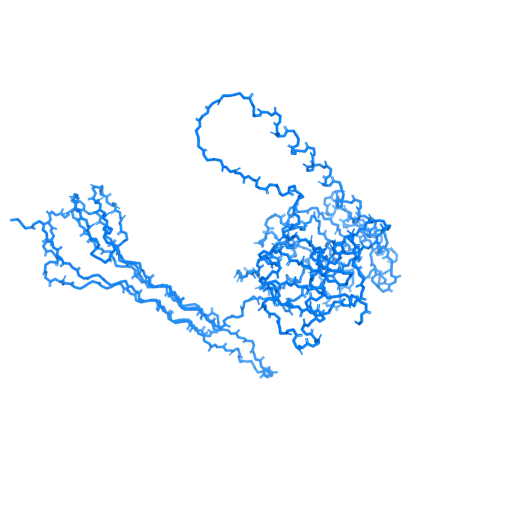9.571 -7.552 -3.064 1.00 28.38 291 GLY A O 1
ATOM 2163 N N . THR A 1 292 ? -41.142 -5.932 -3.176 1.00 29.11 292 THR A N 1
ATOM 2164 C CA . THR A 1 292 ? -41.102 -5.152 -1.902 1.00 29.11 292 THR A CA 1
ATOM 2165 C C . THR A 1 292 ? -40.102 -5.395 -0.742 1.00 29.11 292 THR A C 1
ATOM 2167 O O . THR A 1 292 ? -40.083 -6.451 -0.117 1.00 29.11 292 THR A O 1
ATOM 2170 N N . ASP A 1 293 ? -39.512 -4.246 -0.353 1.00 31.61 293 ASP A N 1
ATOM 2171 C CA . ASP A 1 293 ? -39.221 -3.648 0.973 1.00 31.61 293 ASP A CA 1
ATOM 2172 C C . ASP A 1 293 ? -38.117 -4.176 1.914 1.00 31.61 293 ASP A C 1
ATOM 2174 O O . ASP A 1 293 ? -38.289 -5.151 2.643 1.00 31.61 293 ASP A O 1
ATOM 2178 N N . GLY A 1 294 ? -37.042 -3.371 2.043 1.00 27.45 294 GLY A N 1
ATOM 2179 C CA . GLY A 1 294 ? -36.146 -3.394 3.209 1.00 27.45 294 GLY A CA 1
ATOM 2180 C C . GLY A 1 294 ? -34.729 -2.810 3.047 1.00 27.45 294 GLY A C 1
ATOM 2181 O O . GLY A 1 294 ? -33.773 -3.568 3.063 1.00 27.45 294 GLY A O 1
ATOM 2182 N N . MET A 1 295 ? -34.604 -1.473 3.057 1.00 26.12 295 MET A N 1
ATOM 2183 C CA . MET A 1 295 ? -33.417 -0.669 3.450 1.00 26.12 295 MET A CA 1
ATOM 2184 C C . MET A 1 295 ? -32.166 -0.545 2.545 1.00 26.12 295 MET A C 1
ATOM 2186 O O . MET A 1 295 ? -31.706 -1.469 1.892 1.00 26.12 295 MET A O 1
ATOM 2190 N N . ALA A 1 296 ? -31.582 0.659 2.678 1.00 25.39 296 ALA A N 1
ATOM 2191 C CA . ALA A 1 296 ? -30.341 1.222 2.134 1.00 25.39 296 ALA A CA 1
ATOM 2192 C C . ALA A 1 296 ? -30.333 1.572 0.632 1.00 25.39 296 ALA A C 1
ATOM 2194 O O . ALA A 1 296 ? -29.837 0.831 -0.211 1.00 25.39 296 ALA A O 1
ATOM 2195 N N . GLU A 1 297 ? -30.794 2.790 0.318 1.00 24.36 297 GLU A N 1
ATOM 2196 C CA . GLU A 1 297 ? -30.475 3.477 -0.937 1.00 24.36 297 GLU A CA 1
ATOM 2197 C C . GLU A 1 297 ? -28.951 3.660 -1.076 1.00 24.36 297 GLU A C 1
ATOM 2199 O O . GLU A 1 297 ? -28.379 4.674 -0.668 1.00 24.36 297 GLU A O 1
ATOM 2204 N N . HIS A 1 298 ? -28.275 2.708 -1.716 1.00 26.75 298 HIS A N 1
ATOM 2205 C CA . HIS A 1 298 ? -27.009 2.990 -2.379 1.00 26.75 298 HIS A CA 1
ATOM 2206 C C . HIS A 1 298 ? -27.330 3.795 -3.643 1.00 26.75 298 HIS A C 1
ATOM 2208 O O . HIS A 1 298 ? -27.495 3.260 -4.739 1.00 26.75 298 HIS A O 1
ATOM 2214 N N . ARG A 1 299 ? -27.454 5.118 -3.494 1.00 24.98 299 ARG A N 1
ATOM 2215 C CA . ARG A 1 299 ? -27.429 6.035 -4.637 1.00 24.98 299 ARG A CA 1
ATOM 2216 C C . ARG A 1 299 ? -26.030 5.981 -5.241 1.00 24.98 299 ARG A C 1
ATOM 2218 O O . ARG A 1 299 ? -25.134 6.710 -4.824 1.00 24.98 299 ARG A O 1
ATOM 2225 N N . VAL A 1 300 ? -25.845 5.107 -6.225 1.00 26.16 300 VAL A N 1
ATOM 2226 C CA . VAL A 1 300 ? -24.708 5.173 -7.141 1.00 26.16 300 VAL A CA 1
ATOM 2227 C C . VAL A 1 300 ? -24.853 6.479 -7.911 1.00 26.16 300 VAL A C 1
ATOM 2229 O O . VAL A 1 300 ? -25.712 6.636 -8.780 1.00 26.16 300 VAL A O 1
ATOM 2232 N N . PHE A 1 301 ? -24.049 7.460 -7.519 1.00 25.38 301 PHE A N 1
ATOM 2233 C CA . PHE A 1 301 ? -23.930 8.727 -8.212 1.00 25.38 301 PHE A CA 1
ATOM 2234 C C . PHE A 1 301 ? -23.262 8.454 -9.563 1.00 25.38 301 PHE A C 1
ATOM 2236 O O . PHE A 1 301 ? -22.042 8.388 -9.652 1.00 25.38 301 PHE A O 1
ATOM 2243 N N . ARG A 1 302 ? -24.064 8.263 -10.615 1.00 28.34 302 ARG A N 1
ATOM 2244 C CA . ARG A 1 302 ? -23.616 8.466 -11.996 1.00 28.34 302 ARG A CA 1
ATOM 2245 C C . ARG A 1 302 ? -23.630 9.975 -12.237 1.00 28.34 302 ARG A C 1
ATOM 2247 O O . ARG A 1 302 ? -24.726 10.541 -12.284 1.00 28.34 302 ARG A O 1
ATOM 2254 N N . PRO A 1 303 ? -22.487 10.666 -12.384 1.00 27.62 303 PRO A N 1
ATOM 2255 C CA . PRO A 1 303 ? -22.517 12.032 -12.862 1.00 27.62 303 PRO A CA 1
ATOM 2256 C C . PRO A 1 303 ? -22.842 11.981 -14.356 1.00 27.62 303 PRO A C 1
ATOM 2258 O O . PRO A 1 303 ? -21.963 11.858 -15.204 1.00 27.62 303 PRO A O 1
ATOM 2261 N N . ALA A 1 304 ? -24.125 12.090 -14.684 1.00 29.53 304 ALA A N 1
ATOM 2262 C CA . ALA A 1 304 ? -24.503 12.728 -15.928 1.00 29.53 304 ALA A CA 1
ATOM 2263 C C . ALA A 1 304 ? -24.091 14.205 -15.813 1.00 29.53 304 ALA A C 1
ATOM 2265 O O . ALA A 1 304 ? -24.520 14.897 -14.894 1.00 29.53 304 ALA A O 1
ATOM 2266 N N . ALA A 1 305 ? -23.205 14.639 -16.708 1.00 40.00 305 ALA A N 1
ATOM 2267 C CA . ALA A 1 305 ? -23.007 16.018 -17.148 1.00 40.00 305 ALA A CA 1
ATOM 2268 C C . ALA A 1 305 ? -23.419 17.132 -16.157 1.00 40.00 305 ALA A C 1
ATOM 2270 O O . ALA A 1 305 ? -24.479 17.742 -16.263 1.00 40.00 305 ALA A O 1
ATOM 2271 N N . GLY A 1 306 ? -22.503 17.474 -15.257 1.00 41.72 306 GLY A N 1
ATOM 2272 C CA . GLY A 1 306 ? -22.447 18.786 -14.627 1.00 41.72 306 GLY A CA 1
ATOM 2273 C C . GLY A 1 306 ? -20.982 19.103 -14.399 1.00 41.72 306 GLY A C 1
ATOM 2274 O O . GLY A 1 306 ? -20.362 18.498 -13.528 1.00 41.72 306 GLY A O 1
ATOM 2275 N N . ARG A 1 307 ? -20.388 19.983 -15.216 1.00 53.56 307 ARG A N 1
ATOM 2276 C CA . ARG A 1 307 ? -19.031 20.483 -14.951 1.00 53.56 307 ARG A CA 1
ATOM 2277 C C . ARG A 1 307 ? -19.037 20.991 -13.504 1.00 53.56 307 ARG A C 1
ATOM 2279 O O . ARG A 1 307 ? -19.937 21.738 -13.135 1.00 53.56 307 ARG A O 1
ATOM 2286 N N . GLY A 1 308 ? -18.095 20.551 -12.664 1.00 66.06 308 GLY A N 1
ATOM 2287 C CA . GLY A 1 308 ? -18.020 20.908 -11.233 1.00 66.06 308 GLY A CA 1
ATOM 2288 C C . GLY A 1 308 ? -17.718 22.391 -10.959 1.00 66.06 308 GLY A C 1
ATOM 2289 O O . GLY A 1 308 ? -17.218 22.733 -9.888 1.00 66.06 308 GLY A O 1
ATOM 2290 N N . TYR A 1 309 ? -17.967 23.242 -11.952 1.00 77.56 309 TYR A N 1
ATOM 2291 C CA . TYR A 1 309 ? -17.759 24.672 -12.006 1.00 77.56 309 TYR A CA 1
ATOM 2292 C C . TYR A 1 309 ? -18.745 25.295 -13.012 1.00 77.56 309 TYR A C 1
ATOM 2294 O O . TYR A 1 309 ? -19.171 24.650 -13.975 1.00 77.56 309 TYR A O 1
ATOM 2302 N N . ARG A 1 310 ? -19.097 26.560 -12.801 1.00 79.81 310 ARG A N 1
ATOM 2303 C CA . ARG A 1 310 ? -19.920 27.390 -13.683 1.00 79.81 310 ARG A CA 1
ATOM 2304 C C . ARG A 1 310 ? -19.082 28.564 -14.168 1.00 79.81 310 ARG A C 1
ATOM 2306 O O . ARG A 1 310 ? -18.397 29.182 -13.364 1.00 79.81 310 ARG A O 1
ATOM 2313 N N . VAL A 1 311 ? -19.186 28.865 -15.457 1.00 85.19 311 VAL A N 1
ATOM 2314 C CA . VAL A 1 311 ? -18.567 30.030 -16.098 1.00 85.19 311 VAL A CA 1
ATOM 2315 C C . VAL A 1 311 ? -19.655 31.068 -16.372 1.00 85.19 311 VAL A C 1
ATOM 2317 O O . VAL A 1 311 ? -20.718 30.707 -16.882 1.00 85.19 311 VAL A O 1
ATOM 2320 N N . GLU A 1 312 ? -19.395 32.321 -16.022 1.00 85.69 312 GLU A N 1
ATOM 2321 C CA . GLU A 1 312 ? -20.258 33.482 -16.241 1.00 85.69 312 GLU A CA 1
ATOM 2322 C C . GLU A 1 312 ? -19.430 34.621 -16.847 1.00 85.69 312 GLU A C 1
ATOM 2324 O O . GLU A 1 312 ? -18.307 34.864 -16.417 1.00 85.69 312 GLU A O 1
ATOM 2329 N N . ARG A 1 313 ? -19.968 35.331 -17.840 1.00 87.06 313 ARG A N 1
ATOM 2330 C CA . ARG A 1 313 ? -19.304 36.502 -18.426 1.00 87.06 313 ARG A CA 1
ATOM 2331 C C . ARG A 1 313 ? -19.630 37.748 -17.604 1.00 87.06 313 ARG A C 1
ATOM 2333 O O . ARG A 1 313 ? -20.808 38.056 -17.427 1.00 87.06 313 ARG A O 1
ATOM 2340 N N . LEU A 1 314 ? -18.613 38.468 -17.136 1.00 84.56 314 LEU A N 1
ATOM 2341 C CA . LEU A 1 314 ? -18.772 39.719 -16.384 1.00 84.56 314 LEU A CA 1
ATOM 2342 C C . LEU A 1 314 ? -18.608 40.966 -17.261 1.00 84.56 314 LEU A C 1
ATOM 2344 O O . LEU A 1 314 ? -19.236 41.988 -16.988 1.00 84.56 314 LEU A O 1
ATOM 2348 N N . GLY A 1 315 ? -17.798 40.882 -18.320 1.00 79.19 315 GLY A N 1
ATOM 2349 C CA . GLY A 1 315 ? -17.498 41.995 -19.222 1.00 79.19 315 GLY A CA 1
ATOM 2350 C C . GLY A 1 315 ? -17.026 41.533 -20.600 1.00 79.19 315 GLY A C 1
ATOM 2351 O O . GLY A 1 315 ? -17.080 40.346 -20.918 1.00 79.19 315 GLY A O 1
ATOM 2352 N N . GLU A 1 316 ? -16.577 42.472 -21.438 1.00 77.06 316 GLU A N 1
ATOM 2353 C CA . GLU A 1 316 ? -16.126 42.156 -22.802 1.00 77.06 316 GLU A CA 1
ATOM 2354 C C . GLU A 1 316 ? -14.927 41.189 -22.800 1.00 77.06 316 GLU A C 1
ATOM 2356 O O . GLU A 1 316 ? -14.962 40.230 -23.565 1.00 77.06 316 GLU A O 1
ATOM 2361 N N . HIS A 1 317 ? -14.008 41.358 -21.839 1.00 86.44 317 HIS A N 1
ATOM 2362 C CA . HIS A 1 317 ? -12.780 40.570 -21.632 1.00 86.44 317 HIS A CA 1
ATOM 2363 C C . HIS A 1 317 ? -12.652 40.003 -20.203 1.00 86.44 317 HIS A C 1
ATOM 2365 O O . HIS A 1 317 ? -11.552 39.804 -19.705 1.00 86.44 317 HIS A O 1
ATOM 2371 N N . SER A 1 318 ? -13.772 39.822 -19.488 1.00 86.56 318 SER A N 1
ATOM 2372 C CA . SER A 1 318 ? -13.753 39.419 -18.072 1.00 86.56 318 SER A CA 1
ATOM 2373 C C . SER A 1 318 ? -14.765 38.316 -17.776 1.00 86.56 318 SER A C 1
ATOM 2375 O O . SER A 1 318 ? -15.952 38.418 -18.127 1.00 86.56 318 SER A O 1
ATOM 2377 N N . TRP A 1 319 ? -14.294 37.267 -17.100 1.00 89.12 319 TRP A N 1
ATOM 2378 C CA . TRP A 1 319 ? -15.024 36.027 -16.849 1.00 89.12 319 TRP A CA 1
ATOM 2379 C C . TRP A 1 319 ? -14.967 35.630 -15.379 1.00 89.12 319 TRP A C 1
ATOM 2381 O O . TRP A 1 319 ? -13.918 35.678 -14.757 1.00 89.12 319 TRP A O 1
ATOM 2391 N N . ARG A 1 320 ? -16.077 35.142 -14.824 1.00 88.81 320 ARG A N 1
ATOM 2392 C CA . ARG A 1 320 ? -16.125 34.545 -13.487 1.00 88.81 320 ARG A CA 1
ATOM 2393 C C . ARG A 1 320 ? -16.293 33.043 -13.573 1.00 88.81 320 ARG A C 1
ATOM 2395 O O . ARG A 1 320 ? -17.219 32.550 -14.222 1.00 88.81 320 ARG A O 1
ATOM 2402 N N . VAL A 1 321 ? -15.468 32.311 -12.831 1.00 86.38 321 VAL A N 1
ATOM 2403 C CA . VAL A 1 321 ? -15.634 30.869 -12.639 1.00 86.38 321 VAL A CA 1
ATOM 2404 C C . VAL A 1 321 ? -15.920 30.568 -11.173 1.00 86.38 321 VAL A C 1
ATOM 2406 O O . VAL A 1 321 ? -15.132 30.879 -10.285 1.00 86.38 321 VAL A O 1
ATOM 2409 N N . THR A 1 322 ? -17.057 29.924 -10.913 1.00 80.56 322 THR A N 1
ATOM 2410 C CA . THR A 1 322 ? -17.472 29.501 -9.565 1.00 80.56 322 THR A CA 1
ATOM 2411 C C . THR A 1 322 ? -17.504 27.986 -9.471 1.00 80.56 322 THR A C 1
ATOM 2413 O O . THR A 1 322 ? -17.974 27.310 -10.384 1.00 80.56 322 THR A O 1
ATOM 2416 N N . GLY A 1 323 ? -17.010 27.421 -8.373 1.00 81.38 323 GLY A N 1
ATOM 2417 C CA . GLY A 1 323 ? -16.981 25.976 -8.176 1.00 81.38 323 GLY A CA 1
ATOM 2418 C C . GLY A 1 323 ? -16.028 25.560 -7.067 1.00 81.38 323 GLY A C 1
ATOM 2419 O O . GLY A 1 323 ? -14.819 25.728 -7.187 1.00 81.38 323 GLY A O 1
ATOM 2420 N N . ALA A 1 324 ? -16.553 24.911 -6.026 1.00 70.31 324 ALA A N 1
ATOM 2421 C CA . ALA A 1 324 ? -15.802 24.589 -4.809 1.00 70.31 324 ALA A CA 1
ATOM 2422 C C . ALA A 1 324 ? -14.496 23.798 -5.049 1.00 70.31 324 ALA A C 1
ATOM 2424 O O . ALA A 1 324 ? -13.567 23.870 -4.247 1.00 70.31 324 ALA A O 1
ATOM 2425 N N . GLY A 1 325 ? -14.419 23.006 -6.125 1.00 69.25 325 GLY A N 1
ATOM 2426 C CA . GLY A 1 325 ? -13.202 22.286 -6.509 1.00 69.25 325 GLY A CA 1
ATOM 2427 C C . GLY A 1 325 ? -12.137 23.177 -7.155 1.00 69.25 325 GLY A C 1
ATOM 2428 O O . GLY A 1 325 ? -10.958 23.023 -6.844 1.00 69.25 325 GLY A O 1
ATOM 2429 N N . ILE A 1 326 ? -12.557 24.109 -8.013 1.00 76.75 326 ILE A N 1
ATOM 2430 C CA . ILE A 1 326 ? -11.676 25.050 -8.715 1.00 76.75 326 ILE A CA 1
ATOM 2431 C C . ILE A 1 326 ? -11.217 26.158 -7.762 1.00 76.75 326 ILE A C 1
ATOM 2433 O O . ILE A 1 326 ? -10.034 26.464 -7.710 1.00 76.75 326 ILE A O 1
ATOM 2437 N N . GLU A 1 327 ? -12.106 26.665 -6.910 1.00 79.00 327 GLU A N 1
ATOM 2438 C CA . GLU A 1 327 ? -11.785 27.681 -5.898 1.00 79.00 327 GLU A CA 1
ATOM 2439 C C . GLU A 1 327 ? -10.705 27.189 -4.917 1.00 79.00 327 GLU A C 1
ATOM 2441 O O . GLU A 1 327 ? -9.720 27.879 -4.664 1.00 79.00 327 GLU A O 1
ATOM 2446 N N . ARG A 1 328 ? -10.816 25.942 -4.426 1.00 72.38 328 ARG A N 1
ATOM 2447 C CA . ARG A 1 328 ? -9.763 25.317 -3.599 1.00 72.38 328 ARG A CA 1
ATOM 2448 C C . ARG A 1 328 ? -8.468 25.054 -4.362 1.00 72.38 328 ARG A C 1
ATOM 2450 O O . ARG A 1 328 ? -7.419 24.947 -3.733 1.00 72.38 328 ARG A O 1
ATOM 2457 N N . LEU A 1 329 ? -8.544 24.842 -5.676 1.00 75.12 329 LEU A N 1
ATOM 2458 C CA . LEU A 1 329 ? -7.362 24.629 -6.501 1.00 75.12 329 LEU A CA 1
ATOM 2459 C C . LEU A 1 329 ? -6.572 25.930 -6.611 1.00 75.12 329 LEU A C 1
ATOM 2461 O O . LEU A 1 329 ? -5.393 25.909 -6.285 1.00 75.12 329 LEU A O 1
ATOM 2465 N N . VAL A 1 330 ? -7.234 27.027 -6.986 1.00 77.62 330 VAL A N 1
ATOM 2466 C CA . VAL A 1 330 ? -6.619 28.354 -7.138 1.00 77.62 330 VAL A CA 1
ATOM 2467 C C . VAL A 1 330 ? -6.023 28.845 -5.819 1.00 77.62 330 VAL A C 1
ATOM 2469 O O . VAL A 1 330 ? -4.876 29.267 -5.801 1.00 77.62 330 VAL A O 1
ATOM 2472 N N . ALA A 1 331 ? -6.718 28.658 -4.691 1.00 76.25 331 ALA A N 1
ATOM 2473 C CA . ALA A 1 331 ? -6.235 29.078 -3.369 1.00 76.25 331 ALA A CA 1
ATOM 2474 C C . ALA A 1 331 ? -4.926 28.403 -2.892 1.00 76.25 331 ALA A C 1
ATOM 2476 O O . ALA A 1 331 ? -4.395 28.773 -1.846 1.00 76.25 331 ALA A O 1
ATOM 2477 N N . ARG A 1 332 ? -4.424 27.379 -3.601 1.00 74.75 332 ARG A N 1
ATOM 2478 C CA . ARG A 1 332 ? -3.152 26.700 -3.290 1.00 74.75 332 ARG A CA 1
ATOM 2479 C C . ARG A 1 332 ? -1.960 27.222 -4.086 1.00 74.75 332 ARG A C 1
ATOM 2481 O O . ARG A 1 332 ? -0.843 26.812 -3.780 1.00 74.75 332 ARG A O 1
ATOM 2488 N N . TYR A 1 333 ? -2.193 28.046 -5.101 1.00 73.19 333 TYR A N 1
ATOM 2489 C CA . TYR A 1 333 ? -1.137 28.610 -5.933 1.00 73.19 333 TYR A CA 1
ATOM 2490 C C . TYR A 1 333 ? -0.918 30.072 -5.561 1.00 73.19 333 TYR A C 1
ATOM 2492 O O . TYR A 1 333 ? -1.860 30.794 -5.243 1.00 73.19 333 TYR A O 1
ATOM 2500 N N . ASP A 1 334 ? 0.345 30.477 -5.583 1.00 73.25 334 ASP A N 1
ATOM 2501 C CA . ASP A 1 334 ? 0.749 31.871 -5.469 1.00 73.25 334 ASP A CA 1
ATOM 2502 C C . ASP A 1 334 ? 0.661 32.501 -6.863 1.00 73.25 334 ASP A C 1
ATOM 2504 O O . ASP A 1 334 ? 1.463 32.169 -7.733 1.00 73.25 334 ASP A O 1
ATOM 2508 N N . LEU A 1 335 ? -0.366 33.317 -7.113 1.00 70.62 335 LEU A N 1
ATOM 2509 C CA . LEU A 1 335 ? -0.657 33.836 -8.456 1.00 70.62 335 LEU A CA 1
ATOM 2510 C C . LEU A 1 335 ? 0.270 34.982 -8.880 1.00 70.62 335 LEU A C 1
ATOM 2512 O O . LEU A 1 335 ? 0.310 35.306 -10.060 1.00 70.62 335 LEU A O 1
ATOM 2516 N N . ASP A 1 336 ? 1.051 35.536 -7.950 1.00 68.31 336 ASP A N 1
ATOM 2517 C CA . ASP A 1 336 ? 2.093 36.525 -8.249 1.00 68.31 336 ASP A CA 1
ATOM 2518 C C . ASP A 1 336 ? 3.379 35.865 -8.799 1.00 68.31 336 ASP A C 1
ATOM 2520 O O . ASP A 1 336 ? 4.365 36.542 -9.098 1.00 68.31 336 ASP A O 1
ATOM 2524 N N . ASN A 1 337 ? 3.396 34.530 -8.909 1.00 76.81 337 ASN A N 1
ATOM 2525 C CA . ASN A 1 337 ? 4.506 33.747 -9.436 1.00 76.81 337 ASN A CA 1
ATOM 2526 C C . ASN A 1 337 ? 4.147 33.119 -10.792 1.00 76.81 337 ASN A C 1
ATOM 2528 O O . ASN A 1 337 ? 3.361 32.171 -10.863 1.00 76.81 337 ASN A O 1
ATOM 2532 N N . ASP A 1 338 ? 4.815 33.583 -11.850 1.00 70.88 338 ASP A N 1
ATOM 2533 C CA . ASP A 1 338 ? 4.618 33.137 -13.236 1.00 70.88 338 ASP A CA 1
ATOM 2534 C C . ASP A 1 338 ? 4.721 31.606 -13.418 1.00 70.88 338 ASP A C 1
ATOM 2536 O O . ASP A 1 338 ? 3.974 31.008 -14.193 1.00 70.88 338 ASP A O 1
ATOM 2540 N N . GLU A 1 339 ? 5.608 30.925 -12.681 1.00 67.25 339 GLU A N 1
ATOM 2541 C CA . GLU A 1 339 ? 5.772 29.465 -12.774 1.00 67.25 339 GLU A CA 1
ATOM 2542 C C . GLU A 1 339 ? 4.601 28.715 -12.115 1.00 67.25 339 GLU A C 1
ATOM 2544 O O . GLU A 1 339 ? 4.137 27.678 -12.609 1.00 67.25 339 GLU A O 1
ATOM 2549 N N . ALA A 1 340 ? 4.089 29.257 -11.007 1.00 68.69 340 ALA A N 1
ATOM 2550 C CA . ALA A 1 340 ? 2.918 28.726 -10.319 1.00 68.69 340 ALA A CA 1
ATOM 2551 C C . ALA A 1 340 ? 1.643 28.953 -11.145 1.00 68.69 340 ALA A C 1
ATOM 2553 O O . ALA A 1 340 ? 0.809 28.045 -11.228 1.00 68.69 340 ALA A O 1
ATOM 2554 N N . LEU A 1 341 ? 1.537 30.105 -11.814 1.00 73.19 341 LEU A N 1
ATOM 2555 C CA . LEU A 1 341 ? 0.454 30.421 -12.741 1.00 73.19 341 LEU A CA 1
ATOM 2556 C C . LEU A 1 341 ? 0.454 29.458 -13.937 1.00 73.19 341 LEU A C 1
ATOM 2558 O O . LEU A 1 341 ? -0.540 28.769 -14.162 1.00 73.19 341 LEU A O 1
ATOM 2562 N N . ALA A 1 342 ? 1.593 29.262 -14.607 1.00 72.69 342 ALA A N 1
ATOM 2563 C CA . ALA A 1 342 ? 1.714 28.309 -15.717 1.00 72.69 342 ALA A CA 1
ATOM 2564 C C . ALA A 1 342 ? 1.378 26.857 -15.306 1.00 72.69 342 ALA A C 1
ATOM 2566 O O . ALA A 1 342 ? 0.872 26.043 -16.090 1.00 72.69 342 ALA A O 1
ATOM 2567 N N . HIS A 1 343 ? 1.655 26.481 -14.054 1.00 72.50 343 HIS A N 1
ATOM 2568 C CA . HIS A 1 343 ? 1.241 25.184 -13.525 1.00 72.50 343 HIS A CA 1
ATOM 2569 C C . HIS A 1 343 ? -0.275 25.112 -13.287 1.00 72.50 343 HIS A C 1
ATOM 2571 O O . HIS A 1 343 ? -0.910 24.109 -13.638 1.00 72.50 343 HIS A O 1
ATOM 2577 N N . LEU A 1 344 ? -0.863 26.167 -12.722 1.00 76.81 344 LEU A N 1
ATOM 2578 C CA . LEU A 1 344 ? -2.303 26.286 -12.524 1.00 76.81 344 LEU A CA 1
ATOM 2579 C C . LEU A 1 344 ? -3.051 26.210 -13.864 1.00 76.81 344 LEU A C 1
ATOM 2581 O O . LEU A 1 344 ? -3.987 25.421 -13.987 1.00 76.81 344 LEU A O 1
ATOM 2585 N N . GLU A 1 345 ? -2.600 26.920 -14.895 1.00 77.25 345 GLU A N 1
ATOM 2586 C CA . GLU A 1 345 ? -3.203 26.909 -16.233 1.00 77.25 345 GL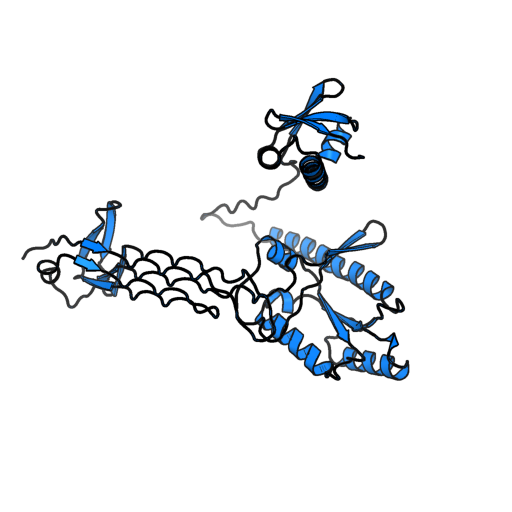U A CA 1
ATOM 2587 C C . GLU A 1 345 ? -3.234 25.515 -16.868 1.00 77.25 345 GLU A C 1
ATOM 2589 O O . GLU A 1 345 ? -4.279 25.062 -17.353 1.00 77.25 345 GLU A O 1
ATOM 2594 N N . ARG A 1 346 ? -2.116 24.775 -16.806 1.00 75.00 346 ARG A N 1
ATOM 2595 C CA . ARG A 1 346 ? -2.063 23.375 -17.264 1.00 75.00 346 ARG A CA 1
ATOM 2596 C C . ARG A 1 346 ? -3.090 22.520 -16.534 1.00 75.00 346 ARG A C 1
ATOM 2598 O O . ARG A 1 346 ? -3.763 21.683 -17.150 1.00 75.00 346 ARG A O 1
ATOM 2605 N N . ARG A 1 347 ? -3.259 22.750 -15.229 1.00 72.88 347 ARG A N 1
ATOM 2606 C CA . ARG A 1 347 ? -4.246 22.025 -14.431 1.00 72.88 347 ARG A CA 1
ATOM 2607 C C . ARG A 1 347 ? -5.672 22.385 -14.849 1.00 72.88 347 ARG A C 1
ATOM 2609 O O . ARG A 1 347 ? -6.468 21.473 -15.079 1.00 72.88 347 ARG A O 1
ATOM 2616 N N . LEU A 1 348 ? -5.981 23.667 -15.041 1.00 76.69 348 LEU A N 1
ATOM 2617 C CA . LEU A 1 348 ? -7.294 24.149 -15.491 1.00 76.69 348 LEU A CA 1
ATOM 2618 C C . LEU A 1 348 ? -7.651 23.638 -16.899 1.00 76.69 348 LEU A C 1
ATOM 2620 O O . LEU A 1 348 ? -8.809 23.286 -17.156 1.00 76.69 348 LEU A O 1
ATOM 2624 N N . ARG A 1 349 ? -6.656 23.493 -17.787 1.00 76.88 349 ARG A N 1
ATOM 2625 C CA . ARG A 1 349 ? -6.810 22.859 -19.107 1.00 76.88 349 ARG A CA 1
ATOM 2626 C C . ARG A 1 349 ? -7.177 21.384 -19.000 1.00 76.88 349 ARG A C 1
ATOM 2628 O O . ARG A 1 349 ? -8.128 20.959 -19.651 1.00 76.88 349 ARG A O 1
ATOM 2635 N N . SER A 1 350 ? -6.488 20.617 -18.151 1.00 66.06 350 SER A N 1
ATOM 2636 C CA . SER A 1 350 ? -6.797 19.190 -17.946 1.00 66.06 350 SER A CA 1
ATOM 2637 C C . SER A 1 350 ? -8.189 18.954 -17.343 1.00 66.06 350 SER A C 1
ATOM 2639 O O . SER A 1 350 ? -8.838 17.961 -17.656 1.00 66.06 350 SER A O 1
ATOM 2641 N N . ILE A 1 351 ? -8.690 19.901 -16.540 1.00 70.56 351 ILE A N 1
ATOM 2642 C CA . ILE A 1 351 ? -10.052 19.883 -15.973 1.00 70.56 351 ILE A CA 1
ATOM 2643 C C . ILE A 1 351 ? -11.116 20.307 -17.015 1.00 70.56 351 ILE A C 1
ATOM 2645 O O . ILE A 1 351 ? -12.324 20.210 -16.785 1.00 70.56 351 ILE A O 1
ATOM 2649 N N . GLY A 1 352 ? -10.685 20.766 -18.194 1.00 73.19 352 GLY A N 1
ATOM 2650 C CA . GLY A 1 352 ? -11.562 21.184 -19.285 1.00 73.19 352 GLY A CA 1
ATOM 2651 C C . GLY A 1 352 ? -12.192 22.563 -19.090 1.00 73.19 352 GLY A C 1
ATOM 2652 O O . GLY A 1 352 ? -13.096 22.910 -19.846 1.00 73.19 352 GLY A O 1
ATOM 2653 N N . MET A 1 353 ? -11.734 23.345 -18.103 1.00 81.19 353 MET A N 1
ATOM 2654 C CA . MET A 1 353 ? -12.250 24.691 -17.824 1.00 81.19 353 MET A CA 1
ATOM 2655 C C . MET A 1 353 ? -11.927 25.664 -18.957 1.00 81.19 353 MET A C 1
ATOM 2657 O O . MET A 1 353 ? -12.796 26.423 -19.365 1.00 81.19 353 MET A O 1
ATOM 2661 N N . ILE A 1 354 ? -10.718 25.582 -19.517 1.00 81.12 354 ILE A N 1
ATOM 2662 C CA . ILE A 1 354 ? -10.296 26.418 -20.652 1.00 81.12 354 ILE A CA 1
ATOM 2663 C C . ILE A 1 354 ? -11.240 26.213 -21.842 1.00 81.12 354 ILE A C 1
ATOM 2665 O O . ILE A 1 354 ? -11.840 27.161 -22.328 1.00 81.12 354 ILE A O 1
ATOM 2669 N N . ARG A 1 355 ? -11.522 24.953 -22.198 1.00 78.25 355 ARG A N 1
ATOM 2670 C CA . ARG A 1 355 ? -12.506 24.616 -23.243 1.00 78.25 355 ARG A CA 1
ATOM 2671 C C . ARG A 1 355 ? -13.918 25.113 -22.919 1.00 78.25 355 ARG A C 1
ATOM 2673 O O . ARG A 1 355 ? -14.726 25.317 -23.818 1.00 78.25 355 ARG A O 1
ATOM 2680 N N . ALA A 1 356 ? -14.264 25.239 -21.637 1.00 80.12 356 ALA A N 1
ATOM 2681 C CA . ALA A 1 356 ? -15.555 25.768 -21.211 1.00 80.12 356 ALA A CA 1
ATOM 2682 C C . ALA A 1 356 ? -15.658 27.288 -21.369 1.00 80.12 356 ALA A C 1
ATOM 2684 O O . ALA A 1 356 ? -16.738 27.766 -21.707 1.00 80.12 356 ALA A O 1
ATOM 2685 N N . LEU A 1 357 ? -14.558 28.001 -21.126 1.00 81.50 357 LEU A N 1
ATOM 2686 C CA . LEU A 1 357 ? -14.409 29.436 -21.350 1.00 81.50 357 LEU A CA 1
ATOM 2687 C C . LEU A 1 357 ? -14.396 29.751 -22.852 1.00 81.50 357 LEU A C 1
ATOM 2689 O O . LEU A 1 357 ? -15.200 30.557 -23.313 1.00 81.50 357 LEU A O 1
ATOM 2693 N N . GLU A 1 358 ? -13.578 29.042 -23.636 1.00 81.62 358 GLU A N 1
ATOM 2694 C CA . GLU A 1 358 ? -13.502 29.186 -25.101 1.00 81.62 358 GLU A CA 1
ATOM 2695 C C . GLU A 1 358 ? -14.873 28.970 -25.760 1.00 81.62 358 GLU A C 1
ATOM 2697 O O . GLU A 1 358 ? -15.282 29.731 -26.632 1.00 81.62 358 GLU A O 1
ATOM 2702 N N . ALA A 1 359 ? -15.642 27.979 -25.291 1.00 79.69 359 ALA A N 1
ATOM 2703 C CA . ALA A 1 359 ? -16.995 27.719 -25.784 1.00 79.69 359 ALA A CA 1
ATOM 2704 C C . ALA A 1 359 ? -17.990 28.868 -25.521 1.00 79.69 359 ALA A C 1
ATOM 2706 O O . ALA A 1 359 ? -19.061 28.884 -26.128 1.00 79.69 359 ALA A O 1
ATOM 2707 N N . GLN A 1 360 ? -17.668 29.801 -24.618 1.00 81.94 360 GLN A N 1
ATOM 2708 C CA . GLN A 1 360 ? -18.462 31.003 -24.359 1.00 81.94 360 GLN A CA 1
ATOM 2709 C C . GLN A 1 360 ? -17.874 32.272 -24.994 1.00 81.94 360 GLN A C 1
ATOM 2711 O O . GLN A 1 360 ? -18.543 33.302 -24.965 1.00 81.94 360 GLN A O 1
ATOM 2716 N N . GLY A 1 361 ? -16.702 32.193 -25.635 1.00 79.62 361 GLY A N 1
ATOM 2717 C CA . GLY A 1 361 ? -16.073 33.314 -26.340 1.00 79.62 361 GLY A CA 1
ATOM 2718 C C . GLY A 1 361 ? -14.942 34.005 -25.579 1.00 79.62 361 GLY A C 1
ATOM 2719 O O . GLY A 1 361 ? -14.711 35.182 -25.819 1.00 79.62 361 GLY A O 1
ATOM 2720 N N . PHE A 1 362 ? -14.284 33.303 -24.655 1.00 86.81 362 PHE A N 1
ATOM 2721 C CA . PHE A 1 362 ? -13.027 33.738 -24.039 1.00 86.81 362 PHE A CA 1
ATOM 2722 C C . PHE A 1 362 ? -11.893 33.809 -25.071 1.00 86.81 362 PHE A C 1
ATOM 2724 O O . PHE A 1 362 ? -11.738 32.877 -25.870 1.00 86.81 362 PHE A O 1
ATOM 2731 N N . GLU A 1 363 ? -11.078 34.859 -25.003 1.00 82.75 363 GLU A N 1
ATOM 2732 C CA . GLU A 1 363 ? -9.861 35.024 -25.802 1.00 82.75 363 GLU A CA 1
ATOM 2733 C C . GLU A 1 363 ? -8.599 34.946 -24.915 1.00 82.75 363 GLU A C 1
ATOM 2735 O O . GLU A 1 363 ? -8.635 35.357 -23.757 1.00 82.75 363 GLU A O 1
ATOM 2740 N N . PRO A 1 364 ? -7.469 34.400 -25.411 1.00 81.31 364 PRO A N 1
ATOM 2741 C CA . PR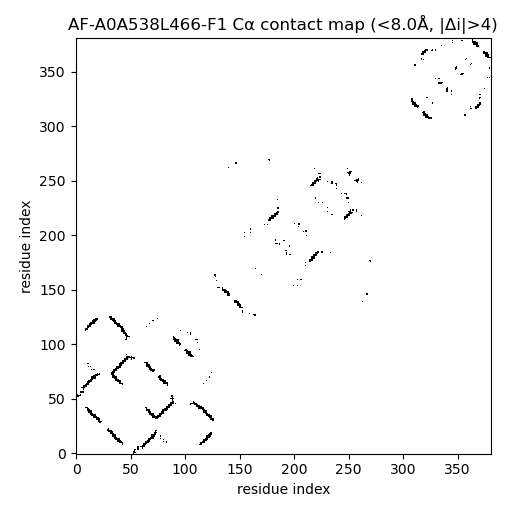O A 1 364 ? -6.200 34.430 -24.679 1.00 81.31 364 PRO A CA 1
ATOM 2742 C C . PRO A 1 364 ? -5.800 35.862 -24.293 1.00 81.31 364 PRO A C 1
ATOM 2744 O O . PRO A 1 364 ? -5.736 36.731 -25.164 1.00 81.31 364 PRO A O 1
ATOM 2747 N N . GLY A 1 365 ? -5.524 36.089 -23.008 1.00 77.56 365 GLY A N 1
ATOM 2748 C CA . GLY A 1 365 ? -5.276 37.416 -22.433 1.00 77.56 365 GLY A CA 1
ATOM 2749 C C . GLY A 1 365 ? -6.502 38.060 -21.768 1.00 77.56 365 GLY A C 1
ATOM 2750 O O . GLY A 1 365 ? -6.398 39.179 -21.275 1.00 77.56 365 GLY A O 1
ATOM 2751 N N . ASP A 1 366 ? -7.656 37.385 -21.738 1.00 86.06 366 ASP A N 1
ATOM 2752 C CA . ASP A 1 366 ? -8.816 37.815 -20.947 1.00 86.06 366 ASP A CA 1
ATOM 2753 C C . ASP A 1 366 ? -8.596 37.567 -19.436 1.00 86.06 366 ASP A C 1
ATOM 2755 O O . ASP A 1 366 ? -7.965 36.586 -19.019 1.00 86.06 366 ASP A O 1
ATOM 2759 N N . ASP A 1 367 ? -9.216 38.410 -18.606 1.00 86.12 367 ASP A N 1
ATOM 2760 C CA . ASP A 1 367 ? -9.189 38.296 -17.148 1.00 86.12 367 ASP A CA 1
ATOM 2761 C C . ASP A 1 367 ? -10.187 37.242 -16.646 1.00 86.12 367 ASP A C 1
ATOM 2763 O O . ASP A 1 367 ? -11.368 37.214 -17.029 1.00 86.12 367 ASP A O 1
ATOM 2767 N N . VAL A 1 368 ? -9.730 36.381 -15.733 1.00 88.12 368 VAL A N 1
ATOM 2768 C CA . VAL A 1 368 ? -10.564 35.364 -15.086 1.00 88.12 368 VAL A CA 1
ATOM 2769 C C . VAL A 1 368 ? -10.577 35.551 -13.573 1.00 88.12 368 VAL A C 1
ATOM 2771 O O . VAL A 1 368 ? -9.554 35.474 -12.898 1.00 88.12 368 VAL A O 1
ATOM 2774 N N . GLU A 1 369 ? -11.776 35.715 -13.018 1.00 85.00 369 GLU A N 1
ATOM 2775 C CA . GLU A 1 369 ? -12.033 35.787 -11.585 1.00 85.00 369 GLU A CA 1
ATOM 2776 C C . GLU A 1 369 ? -12.475 34.422 -11.035 1.00 85.00 369 GLU A C 1
ATOM 2778 O O . GLU A 1 369 ? -13.509 33.866 -11.428 1.00 85.00 369 GLU A O 1
ATOM 2783 N N . ILE A 1 370 ? -11.727 33.895 -10.063 1.00 84.06 370 ILE A N 1
ATOM 2784 C CA . ILE A 1 370 ? -12.049 32.658 -9.342 1.00 84.06 370 ILE A CA 1
ATOM 2785 C C . ILE A 1 370 ? -11.910 32.901 -7.840 1.00 84.06 370 ILE A C 1
ATOM 2787 O O . ILE A 1 370 ? -10.858 33.314 -7.367 1.00 84.06 370 ILE A O 1
ATOM 2791 N N . ALA A 1 371 ? -12.959 32.609 -7.065 1.00 77.50 371 ALA A N 1
ATOM 2792 C CA . ALA A 1 371 ? -12.980 32.816 -5.608 1.00 77.50 371 ALA A CA 1
ATOM 2793 C C . ALA A 1 371 ? -12.647 34.259 -5.155 1.00 77.50 371 ALA A C 1
ATOM 2795 O O . ALA A 1 371 ? -12.169 34.453 -4.037 1.00 77.50 371 ALA A O 1
ATOM 2796 N N . GLY A 1 372 ? -12.897 35.263 -6.004 1.00 73.38 372 GLY A N 1
ATOM 2797 C CA . GLY A 1 372 ? -12.549 36.664 -5.742 1.00 73.38 372 GLY A CA 1
ATOM 2798 C C . GLY A 1 372 ? -11.089 37.025 -6.034 1.00 73.38 372 GLY A C 1
ATOM 2799 O O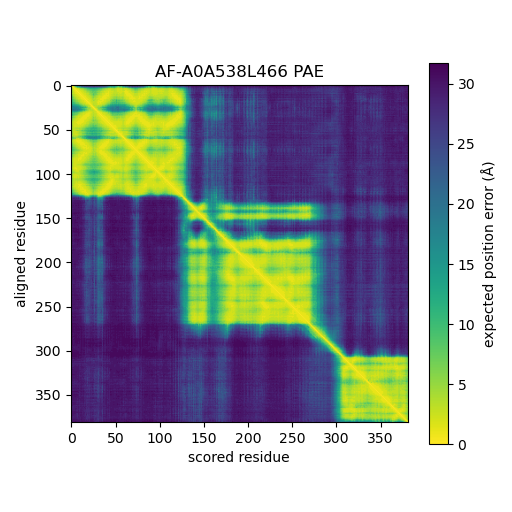 . GLY A 1 372 ? -10.656 38.106 -5.645 1.00 73.38 372 GLY A O 1
ATOM 2800 N N . VAL A 1 373 ? -10.340 36.136 -6.690 1.00 77.31 373 VAL A N 1
ATOM 2801 C CA . VAL A 1 373 ? -8.987 36.398 -7.187 1.00 77.31 373 VAL A CA 1
ATOM 2802 C C . VAL A 1 373 ? -9.039 36.523 -8.707 1.00 77.31 373 VAL A C 1
ATOM 2804 O O . VAL A 1 373 ? -9.548 35.621 -9.369 1.00 77.31 373 VAL A O 1
ATOM 2807 N N . GLU A 1 374 ? -8.545 37.639 -9.234 1.00 82.62 374 GLU A N 1
ATOM 2808 C CA . GLU A 1 374 ? -8.536 37.976 -10.661 1.00 82.62 374 GLU A CA 1
ATOM 2809 C C . GLU A 1 374 ? -7.116 37.837 -11.212 1.00 82.62 374 GLU A C 1
ATOM 2811 O O . GLU A 1 374 ? -6.160 38.291 -10.579 1.00 82.62 374 GLU A O 1
ATOM 2816 N N . PHE A 1 375 ? -6.978 37.167 -12.352 1.00 82.19 375 PHE A N 1
ATOM 2817 C CA . PHE A 1 375 ? -5.705 37.001 -13.045 1.00 82.19 375 PHE A CA 1
ATOM 2818 C C . PHE A 1 375 ? -5.925 36.894 -14.557 1.00 82.19 375 PHE A C 1
ATOM 2820 O O . PHE A 1 375 ? -6.937 36.349 -15.006 1.00 82.19 375 PHE A O 1
ATOM 2827 N N . GLU A 1 376 ? -4.957 37.389 -15.324 1.00 82.81 376 GLU A N 1
ATOM 2828 C CA . GLU A 1 376 ? -4.926 37.261 -16.781 1.00 82.81 376 GLU A CA 1
ATOM 2829 C C . GLU A 1 376 ? -4.617 35.806 -17.153 1.00 82.81 376 GLU A C 1
ATOM 2831 O O . GLU A 1 376 ? -3.705 35.191 -16.594 1.00 82.81 376 GLU A O 1
ATOM 2836 N N . LEU A 1 377 ? -5.391 35.243 -18.079 1.00 79.88 377 LEU A N 1
ATOM 2837 C CA . LEU A 1 377 ? -5.228 33.865 -18.526 1.00 79.88 377 LEU A CA 1
ATOM 2838 C C . LEU A 1 377 ? -4.808 33.850 -20.001 1.00 79.88 377 LEU A C 1
ATOM 2840 O O . LEU A 1 377 ? -5.599 34.188 -20.879 1.00 79.88 377 LEU A O 1
ATOM 2844 N N . ASP A 1 378 ? -3.592 33.389 -20.301 1.00 79.19 378 ASP A N 1
ATOM 2845 C CA . ASP A 1 378 ? -3.096 33.252 -21.679 1.00 79.19 378 ASP A CA 1
ATOM 2846 C C . ASP A 1 378 ? -2.676 31.799 -21.954 1.00 79.19 378 ASP A C 1
ATOM 2848 O O . ASP A 1 378 ? -1.524 31.416 -21.748 1.00 79.19 378 ASP A O 1
ATOM 2852 N N . PRO A 1 379 ? -3.589 30.955 -22.475 1.00 62.47 379 PRO A N 1
ATOM 2853 C CA . PRO A 1 379 ? -3.310 29.543 -22.718 1.00 62.47 379 PRO A CA 1
ATOM 2854 C C . PRO A 1 379 ? -2.221 29.263 -23.780 1.00 62.47 379 PRO A C 1
ATOM 2856 O O . PRO A 1 379 ? -2.010 28.093 -24.124 1.00 62.47 379 PRO A O 1
ATOM 2859 N N . GLY A 1 380 ? -1.553 30.268 -24.347 1.00 59.06 380 GLY A N 1
ATOM 2860 C CA . GLY A 1 380 ? -0.569 30.105 -25.417 1.00 59.06 380 GLY A CA 1
ATOM 2861 C C . GLY A 1 380 ? 0.861 30.548 -25.104 1.00 59.06 380 GLY A C 1
ATOM 2862 O O . GLY A 1 380 ? 1.705 30.380 -25.988 1.00 59.06 380 GLY A O 1
ATOM 2863 N N . ARG A 1 381 ? 1.136 31.113 -23.923 1.00 51.03 381 ARG A N 1
ATOM 2864 C CA . ARG A 1 381 ? 2.400 31.814 -23.645 1.00 51.03 381 ARG A CA 1
ATOM 2865 C C . ARG A 1 381 ? 3.502 30.971 -23.009 1.00 51.03 381 ARG A C 1
ATOM 2867 O O . ARG A 1 381 ? 3.193 30.046 -22.225 1.00 51.03 381 ARG A O 1
#

Radius of gyration: 30.93 Å; Cα contacts (8 Å, |Δi|>4): 663; chains: 1; bounding box: 72×66×88 Å

pLDDT: mean 75.02, std 20.31, range [24.36, 97.94]

Mean predicted aligned error: 20.98 Å

Secondary structure (DSSP, 8-state):
-------EEEPPPPPPP---B---TT-SSPPB-PPPPPPPPPEEEEE-TT---STHHHH--EEEPPPPPPPBTTTBPPPPPPPEEEEE-TTEEEE-TTT--EEEE-STT-EEEEEPPPPPPP----S-S-S-SS--EEEEEETTEEEEEE------TTTTS-----HHHHHHHTT---EEEEEESS-TT---HHHHHHHHHHHHHHH-HHHHTS-EEEEEE-GGGS-HHHHHHHHHHHHHHS-TTS-EEE--TTT-TTHHHHHHHHHHHHHHHHHHHHHHHHHHTTS--S--------------S--SSEEEEEETTEEEEE-HHHHHHHTTS-TT-HHHHHHHHHHHHHTTHHHHHH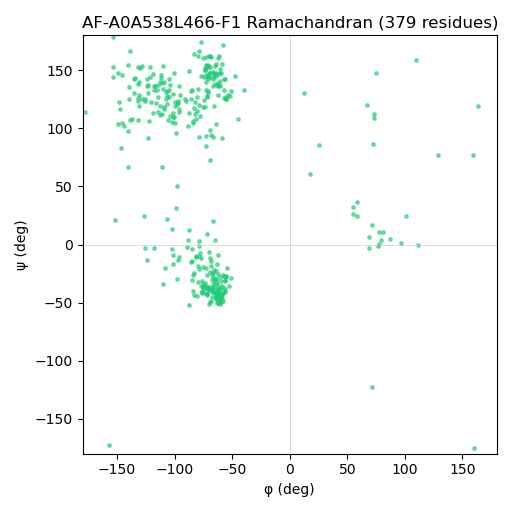TTT--TTEEEEETTEEEEE-TT-

=== Feature glossary ===
The record interleaves many kinds of information about one protein. Here is each kind framed as the question it answers.

Q: Are the domains correctly placed relative to each other?
A: Predicted aligned error is AlphaFold's pairwise confidence. Unlike pLDDT (per-residue), PAE is per-residue-pair and captures whether two parts of the structure are correctly placed relative to each other. Units are ångströms of expected positional error.

Q: Which residues are in helices, strands, or loops?
A: Eight-state secondary structure (DSSP): H is the canonical α-helix, G the tighter 3₁₀-helix, I the wider π-helix; E/B are β-structure, T and S are turns and bends, and '-' is everything else. DSSP derives these from the pattern of main-chain N–H···O=C hydrogen bonds, not from the sequence.

Q: What if only a Cα trace is available?
A: P-SEA three-state annotation labels each residue as helix, strand, or coil based purely on the geometry of the Cα trace. It serves as a fallback when the full backbone (and thus DSSP) is unavailable.

Q: What are the backbone torsion angles?
A: φ (phi) and ψ (psi) are the two rotatable backbone dihedrals per residue: φ is the C(i-1)–N–Cα–C torsion, ψ is the N–Cα–C–N(i+1) torsion, both in degrees on (−180°, 180°]. α-helical residues cluster near (−60°, −45°); β-strand residues near (−120°, +130°). A Ramachandran plot is simply a scatter of (φ, ψ) for every residue.

Q: What known structures does this most resemble?
A: Structural nearest neighbors (via Foldseek easy-search vs the PDB). Reported per hit: target PDB id, E-value, and alignment TM-score. A TM-score above ~0.5 is the conventional threshold for 'same fold'.

Q: What family and function is it annotated with?
A: Database cross-references. InterPro integrates a dozen domain/family signature databases into unified entries with residue-range hits. GO terms attach function/process/location labels with evidence codes. CATH codes position the fold in a four-level structural taxonomy. Organism is the NCBI-taxonomy species name.

Q: Which residues are buried vs exposed?
A: Solvent accessibility: the surface area of each residue that a 1.4 Å water probe can touch, in Å². When only backbone atoms are present the absolute values are lower than full-atom SASA (side chains contribute most of the area) and are flagged as backbone-only.

Q: What do the diagnostic plots show?
A: Three diagnostic plots accompany the record. The Cα contact map visualizes the tertiary structure as a 2D adjacency matrix (8 Å cutoff, sequence-local contacts suppressed). The Ramachandran plot shows the distribution of backbone (φ, ψ) torsions, with points in the α and β basins reflecting secondary structure content. The PAE plot shows AlphaFold's inter-residue confidence as a color matrix.

Q: What is the amino-acid chain?
A: The amino-acid sequence is the protein's primary structure: the linear order of residues from the N-terminus to the C-terminus, written in one-letter code. Everything else here — the 3D coordinates, the secondary structure, the domain annotations — is ultimately a consequence of this string.

Q: What do the rendered images show?
A: The six renders are orthographic views along the three Cartesian axes in both directions. Representation (cartoon, sticks, or surface) and color scheme (sequence-rainbow or by-chain) vary across proteins so the training set covers all the common visualization conventions.

Q: Where is each backbone atom in 3D?
A: The mmCIF table is the protein's shape written out atom by atom. For each backbone N, Cα, C, and carbonyl O, it records an (x, y, z) coordinate triple in Å plus the residue type, chain letter, and residue number.

Q: How mobile is each atom in the crystal?
A: For experimental (PDB) structures, the B-factor (temperature factor) quantifies the positional spread of each atom in the crystal — a combination of thermal vibration and static disorder — in units of Å². High B-factors mark flexible loops or poorly resolved regions; low B-factors mark the rigid, well-ordered core.

Q: How big and how compact is the whole molecule?
A: Three whole-structure scalars: the radius of gyration (RMS distance of Cα from centroid, in Å), the count of Cα–Cα contacts (pairs closer than 8 Å and separated by more than four residues in sequence — i.e. tertiary, not local, contacts), and the bounding-box dimensions. Together they distinguish compact globular folds from extended fibres or disordered chains.

Q: What does the local fold look like, residue by residue?
A: A 3Di character summarizes, for each residue, the relative orientation of the Cα frame of its nearest spatial neighbor. Because it encodes fold topology rather than chemistry, 3Di alignments detect remote structural similarity that sequence alignment misses.

Q: How confident is the AlphaFold model at each residue?
A: For AlphaFold models, the B-factor field carries pLDDT — the model's own estimate of local accuracy on a 0–100 scale. Regions with pLDDT<50 should be treated as essentially unmodeled; they often correspond to intrinsically disordered segments.